Protein AF-A0A2E7ZS49-F1 (afdb_monomer)

Mean predicted aligned error: 14.69 Å

Foldseek 3Di:
DDDDDDDDDDDDPPPPPPPLDDDDDDPDDDDPPDDDDDAFAAFDPPDAFPPLVFAFDFFVLVVQVLLVVVVLAGDDWDKQVVFFWQFWADPNHTDLDFDPATPFAPLLARGRFGAKGKAKDFGAHPVRDTDNQKIKIWIFADDPPALGDWIKIWIAGQQFQEIWIKIFDPDPLACDSVFWDADPSSHITGIADTSPDPCNRNGITGDPDQPCLQQLFGRDDDDPRQQSGADPVGRVGGSDDAHFLQTAHDYRNCSLADNWFKDAPPLSQSRGTTDNVSNVVSSVLSPDDQQQCPPPVHRNPRVVSVVLRLVCLQCPQVRRPRMFIWHHRGRPTSTGTDDPVPRRDDPPDSHRPPPPPDPDDPDQPVQLVVCVVVVDDNVVSCVVRVCPDPLQLVVQLVVCVVVVDDSVVSLVVSDDPDDPVQLVVQLVVCVVVVDDSVVSNVSSD

Radius of gyration: 27.13 Å; Cα contacts (8 Å, |Δi|>4): 767; chains: 1; bounding box: 93×81×64 Å

Nearest PDB structures (foldseek):
  8odr-assembly1_A  TM=5.320E-01  e=2.911E+00  Homo sapiens
  5f6e-assembly1_A  TM=5.183E-01  e=3.651E+00  Homo sapiens
  5jne-assembly2_F  TM=4.868E-01  e=3.081E+00  Saccharomyces cerevisiae S288C
  2uyz-assembly1_A  TM=4.979E-01  e=3.651E+00  Mus musculus
  4l83-assembly1_A  TM=5.744E-01  e=5.745E+00  Brugia malayi

Structure (mmCIF, N/CA/C/O backbone):
data_AF-A0A2E7ZS49-F1
#
_entry.id   AF-A0A2E7ZS49-F1
#
loop_
_atom_site.group_PDB
_atom_site.id
_atom_site.type_symbol
_atom_site.label_atom_id
_atom_site.label_alt_id
_atom_site.label_comp_id
_atom_site.label_asym_id
_atom_site.label_entity_id
_atom_site.label_seq_id
_atom_site.pdbx_PDB_ins_code
_atom_site.Cartn_x
_atom_site.Cartn_y
_atom_site.Cartn_z
_atom_site.occupancy
_atom_site.B_iso_or_equiv
_atom_site.auth_seq_id
_atom_site.auth_comp_id
_atom_site.auth_asym_id
_atom_site.auth_atom_id
_atom_site.pdbx_PDB_model_num
ATOM 1 N N . MET A 1 1 ? -72.587 -34.813 4.043 1.00 38.47 1 MET A N 1
ATOM 2 C CA . MET A 1 1 ? -71.127 -34.629 4.174 1.00 38.47 1 MET A CA 1
ATOM 3 C C . MET A 1 1 ? -70.805 -33.183 3.831 1.00 38.47 1 MET A C 1
ATOM 5 O O . MET A 1 1 ? -70.970 -32.803 2.682 1.00 38.47 1 MET A O 1
ATOM 9 N N . ARG A 1 2 ? -70.468 -32.354 4.825 1.00 30.98 2 ARG A N 1
ATOM 10 C CA . ARG A 1 2 ? -69.941 -30.996 4.616 1.00 30.98 2 ARG A CA 1
ATOM 11 C C . ARG A 1 2 ? -68.449 -31.062 4.928 1.00 30.98 2 ARG A C 1
ATOM 13 O O . ARG A 1 2 ? -68.099 -31.388 6.057 1.00 30.98 2 ARG A O 1
ATOM 20 N N . LEU A 1 3 ? -67.608 -30.841 3.921 1.00 29.72 3 LEU A N 1
ATOM 21 C CA . LEU A 1 3 ? -66.161 -30.739 4.089 1.00 29.72 3 LEU A CA 1
ATOM 22 C C . LEU A 1 3 ? -65.830 -29.287 4.449 1.00 29.72 3 LEU A C 1
ATOM 24 O O . LEU A 1 3 ? -66.199 -28.373 3.715 1.00 29.72 3 LEU A O 1
ATOM 28 N N . SER A 1 4 ? -65.180 -29.096 5.592 1.00 31.55 4 SER A N 1
ATOM 29 C CA . SER A 1 4 ? -64.644 -27.813 6.043 1.00 31.55 4 SER A CA 1
ATOM 30 C C . SER A 1 4 ? -63.181 -27.745 5.611 1.00 31.55 4 SER A C 1
ATOM 32 O O . SER A 1 4 ? -62.421 -28.655 5.934 1.00 31.55 4 SER A O 1
ATOM 34 N N . ILE A 1 5 ? -62.786 -26.701 4.883 1.00 32.56 5 ILE A N 1
ATOM 35 C CA . ILE A 1 5 ? -61.381 -26.414 4.567 1.00 32.56 5 ILE A CA 1
ATOM 36 C C . ILE A 1 5 ? -61.005 -25.159 5.354 1.00 32.56 5 ILE A C 1
ATOM 38 O O . ILE A 1 5 ? -61.481 -24.068 5.049 1.00 32.56 5 ILE A O 1
ATOM 42 N N . SER A 1 6 ? -60.188 -25.335 6.393 1.00 30.67 6 SER A N 1
ATOM 43 C CA . SER A 1 6 ? -59.521 -24.239 7.098 1.00 30.67 6 SER A CA 1
ATOM 44 C C . SER A 1 6 ? -58.227 -23.902 6.367 1.00 30.67 6 SER A C 1
ATOM 46 O O . SER A 1 6 ? -57.371 -24.768 6.198 1.00 30.67 6 SER A O 1
ATOM 48 N N . VAL A 1 7 ? -58.078 -22.645 5.957 1.00 31.38 7 VAL A N 1
ATOM 49 C CA . VAL A 1 7 ? -56.818 -22.094 5.448 1.00 31.38 7 VAL A CA 1
ATOM 50 C C . VAL A 1 7 ? -56.061 -21.502 6.635 1.00 31.38 7 VAL A C 1
ATOM 52 O O . VAL A 1 7 ? -56.532 -20.556 7.261 1.00 31.38 7 VAL A O 1
ATOM 55 N N . PHE A 1 8 ? -54.907 -22.083 6.963 1.00 29.52 8 PHE A N 1
ATOM 56 C CA . PHE A 1 8 ? -53.933 -21.493 7.880 1.00 29.52 8 PHE A CA 1
ATOM 57 C C . PHE A 1 8 ? -53.082 -20.487 7.099 1.00 29.52 8 PHE A C 1
ATOM 59 O O . PHE A 1 8 ? -52.431 -20.853 6.123 1.00 29.52 8 PHE A O 1
ATOM 66 N N . VAL A 1 9 ? -53.091 -19.224 7.525 1.00 30.47 9 VAL A N 1
ATOM 67 C CA . VAL A 1 9 ? -52.142 -18.204 7.066 1.00 30.47 9 VAL A CA 1
ATOM 68 C C . VAL A 1 9 ? -50.976 -18.213 8.048 1.00 30.47 9 VAL A C 1
ATOM 70 O O . VAL A 1 9 ? -51.118 -17.773 9.187 1.00 30.47 9 VAL A O 1
ATOM 73 N N . THR A 1 10 ? -49.839 -18.762 7.630 1.00 29.56 10 THR A N 1
ATOM 74 C CA . THR A 1 10 ? -48.586 -18.685 8.386 1.00 29.56 10 THR A CA 1
ATOM 75 C C . THR A 1 10 ? -47.856 -17.417 7.962 1.00 29.56 10 THR A C 1
ATOM 77 O O . THR A 1 10 ? -47.375 -17.318 6.835 1.00 29.56 10 THR A O 1
ATOM 80 N N . THR A 1 11 ? -47.791 -16.431 8.853 1.00 29.91 11 THR A N 1
ATOM 81 C CA . THR A 1 11 ? -46.952 -15.241 8.689 1.00 29.91 11 THR A CA 1
ATOM 82 C C . THR A 1 11 ? -45.486 -15.665 8.764 1.00 29.91 11 THR A C 1
ATOM 84 O O . THR A 1 11 ? -44.980 -15.968 9.842 1.00 29.91 11 THR A O 1
ATOM 87 N N . VAL A 1 12 ? -44.802 -15.712 7.621 1.00 28.72 12 VAL A N 1
ATOM 88 C CA . VAL A 1 12 ? -43.340 -15.822 7.567 1.00 28.72 12 VAL A CA 1
ATOM 89 C C . VAL A 1 12 ? -42.780 -14.424 7.812 1.00 28.72 12 VAL A C 1
ATOM 91 O O . VAL A 1 12 ? -42.842 -13.562 6.940 1.00 28.72 12 VAL A O 1
ATOM 94 N N . VAL A 1 13 ? -42.272 -14.184 9.021 1.00 28.55 13 VAL A N 1
ATOM 95 C CA . VAL A 1 13 ? -41.408 -13.032 9.298 1.00 28.55 13 VAL A CA 1
ATOM 96 C C . VAL A 1 13 ? -40.051 -13.362 8.686 1.00 28.55 13 VAL A C 1
ATOM 98 O O . VAL A 1 13 ? -39.277 -14.135 9.246 1.00 28.55 13 VAL A O 1
ATOM 101 N N . LEU A 1 14 ? -39.800 -12.832 7.491 1.00 24.91 14 LEU A N 1
ATOM 102 C CA . LEU A 1 14 ? -38.489 -12.871 6.859 1.00 24.91 14 LEU A CA 1
ATOM 103 C C . LEU A 1 14 ? -37.585 -11.903 7.637 1.00 24.91 14 LEU A C 1
ATOM 105 O O . LEU A 1 14 ? -37.675 -10.690 7.454 1.00 24.91 14 LEU A O 1
ATOM 109 N N . MET A 1 15 ? -36.752 -12.425 8.540 1.00 26.06 15 MET A N 1
ATOM 110 C CA . MET A 1 15 ? -35.608 -11.666 9.042 1.00 26.06 15 MET A CA 1
ATOM 111 C C . MET A 1 15 ? -34.618 -11.534 7.887 1.00 26.06 15 MET A C 1
ATOM 113 O O . MET A 1 15 ? -33.872 -12.462 7.584 1.00 26.06 15 MET A O 1
ATOM 117 N N . ILE A 1 16 ? -34.667 -10.399 7.196 1.00 30.31 16 ILE A N 1
ATOM 118 C CA . ILE A 1 16 ? -33.618 -9.998 6.265 1.00 30.31 16 ILE A CA 1
ATOM 119 C C . ILE A 1 16 ? -32.423 -9.625 7.142 1.00 30.31 16 ILE A C 1
ATOM 121 O O . ILE A 1 16 ? -32.414 -8.566 7.766 1.00 30.31 16 ILE A O 1
ATOM 125 N N . GLY A 1 17 ? -31.449 -10.530 7.243 1.00 30.23 17 GLY A N 1
ATOM 126 C CA . GLY A 1 17 ? -30.127 -10.179 7.740 1.00 30.23 17 GLY A CA 1
ATOM 127 C C . GLY A 1 17 ? -29.538 -9.140 6.794 1.00 30.23 17 GLY A C 1
ATOM 128 O O . GLY A 1 17 ? -29.364 -9.410 5.608 1.00 30.23 17 GLY A O 1
ATOM 129 N N . LEU A 1 18 ? -29.288 -7.939 7.308 1.00 33.00 18 LEU A N 1
ATOM 130 C CA . LEU A 1 18 ? -28.494 -6.920 6.636 1.00 33.00 18 LEU A CA 1
ATOM 131 C C . LEU A 1 18 ? -27.046 -7.426 6.592 1.00 33.00 18 LEU A C 1
ATOM 133 O O . LEU A 1 18 ? -26.251 -7.124 7.474 1.00 33.00 18 LEU A O 1
ATOM 137 N N . SER A 1 19 ? -26.702 -8.247 5.599 1.00 38.66 19 SER A N 1
ATOM 138 C CA . SER A 1 19 ? -25.306 -8.542 5.276 1.00 38.66 19 SER A CA 1
ATOM 139 C C . SER A 1 19 ? -24.692 -7.271 4.680 1.00 38.66 19 SER A C 1
ATOM 141 O O . SER A 1 19 ? -24.812 -7.011 3.484 1.00 38.66 19 SER A O 1
ATOM 143 N N . GLY A 1 20 ? -24.110 -6.439 5.546 1.00 36.81 20 GLY A N 1
ATOM 144 C CA . GLY A 1 20 ? -23.661 -5.068 5.273 1.00 36.81 20 GLY A CA 1
ATOM 145 C C . GLY A 1 20 ? -22.440 -4.902 4.359 1.00 36.81 20 GLY A C 1
ATOM 146 O O . GLY A 1 20 ? -21.937 -3.789 4.244 1.00 36.81 20 GLY A O 1
ATOM 147 N N . CYS A 1 21 ? -21.977 -5.952 3.677 1.00 44.56 21 CYS A N 1
ATOM 148 C CA . CYS A 1 21 ? -20.895 -5.868 2.690 1.00 44.56 21 CYS A CA 1
ATOM 149 C C . CYS A 1 21 ? -21.396 -6.427 1.333 1.00 44.56 21 CYS A C 1
ATOM 151 O O . CYS A 1 21 ? -21.148 -7.584 1.008 1.00 44.56 21 CYS A O 1
ATOM 153 N N . GLY A 1 22 ? -22.158 -5.653 0.547 1.00 37.91 22 GLY A N 1
ATOM 154 C CA . GLY A 1 22 ? -22.495 -6.013 -0.846 1.00 37.91 22 GLY A CA 1
ATOM 155 C C . GLY A 1 22 ? -21.295 -5.775 -1.784 1.00 37.91 22 GLY A C 1
ATOM 156 O O . GLY A 1 22 ? -20.614 -4.765 -1.635 1.00 37.91 22 GLY A O 1
ATOM 157 N N . GLY A 1 23 ? -20.952 -6.615 -2.760 1.00 37.47 23 GLY A N 1
ATOM 158 C CA . GLY A 1 23 ? -21.594 -7.825 -3.256 1.00 37.47 23 GLY A CA 1
ATOM 159 C C . GLY A 1 23 ? -20.608 -8.725 -4.018 1.00 37.47 23 GLY A C 1
ATOM 160 O O . GLY A 1 23 ? -19.444 -8.389 -4.228 1.00 37.47 23 GLY A O 1
ATOM 161 N N . GLU A 1 24 ? -21.144 -9.889 -4.357 1.00 38.03 24 GLU A N 1
ATOM 162 C CA . GLU A 1 24 ? -20.625 -11.043 -5.098 1.00 38.03 24 GLU A CA 1
ATOM 163 C C . GLU A 1 24 ? -19.966 -10.597 -6.426 1.00 38.03 24 GLU A C 1
ATOM 165 O O . GLU A 1 24 ? -20.551 -9.813 -7.162 1.00 38.03 24 GLU A O 1
ATOM 170 N N . ASP A 1 25 ? -18.684 -10.875 -6.688 1.00 33.50 25 ASP A N 1
ATOM 171 C CA . ASP A 1 25 ? -18.169 -12.127 -7.257 1.00 33.50 25 ASP A CA 1
ATOM 172 C C . ASP A 1 25 ? -16.891 -12.595 -6.531 1.00 33.50 25 ASP A C 1
ATOM 174 O O . ASP A 1 25 ? -15.761 -12.310 -6.933 1.00 33.50 25 ASP A O 1
ATOM 178 N N . VAL A 1 26 ? -17.044 -13.377 -5.462 1.00 39.25 26 VAL A N 1
ATOM 179 C CA . VAL A 1 26 ? -15.967 -14.273 -5.028 1.00 39.25 26 VAL A CA 1
ATOM 180 C C . VAL A 1 26 ? -16.258 -15.604 -5.693 1.00 39.25 26 VAL A C 1
ATOM 182 O O . VAL A 1 26 ? -17.272 -16.232 -5.387 1.00 39.25 26 VAL A O 1
ATOM 185 N N . ALA A 1 27 ? -15.391 -16.022 -6.618 1.00 31.77 27 ALA A N 1
ATOM 186 C CA . ALA A 1 27 ? -15.393 -17.376 -7.154 1.00 31.77 27 ALA A CA 1
ATOM 187 C C . ALA A 1 27 ? -15.643 -18.361 -6.003 1.00 31.77 27 ALA A C 1
ATOM 189 O O . ALA A 1 27 ? -14.855 -18.421 -5.062 1.00 31.77 27 ALA A O 1
ATOM 190 N N . THR A 1 28 ? -16.788 -19.042 -6.069 1.00 31.50 28 THR A N 1
ATOM 191 C CA . THR A 1 28 ? -17.340 -19.990 -5.094 1.00 31.50 28 THR A CA 1
ATOM 192 C C . THR A 1 28 ? -16.314 -20.518 -4.087 1.00 31.50 28 THR A C 1
ATOM 194 O O . THR A 1 28 ? -15.611 -21.495 -4.358 1.00 31.50 28 THR A O 1
ATOM 197 N N . LEU A 1 29 ? -16.249 -19.891 -2.910 1.00 36.31 29 LEU A N 1
ATOM 198 C CA . LEU A 1 29 ? -15.685 -20.531 -1.727 1.00 36.31 29 LEU A CA 1
ATOM 199 C C . LEU A 1 29 ? -16.713 -21.563 -1.224 1.00 36.31 29 LEU A C 1
ATOM 201 O O . LEU A 1 29 ? -17.915 -21.291 -1.272 1.00 36.31 29 LEU A O 1
ATOM 205 N N . PRO A 1 30 ? -16.282 -22.768 -0.812 1.00 31.28 30 PRO A N 1
ATOM 206 C CA . PRO A 1 30 ? -17.192 -23.860 -0.480 1.00 31.28 30 PRO A CA 1
ATOM 207 C C . PRO A 1 30 ? -18.164 -23.501 0.653 1.00 31.28 30 PRO A C 1
ATOM 209 O O . PRO A 1 30 ? -17.819 -22.821 1.618 1.00 31.28 30 PRO A O 1
ATOM 212 N N . ALA A 1 31 ? -19.394 -23.992 0.498 1.00 30.44 31 ALA A N 1
ATOM 213 C CA . ALA A 1 31 ? -20.605 -23.634 1.232 1.00 30.44 31 ALA A CA 1
ATOM 214 C C . ALA A 1 31 ? -20.707 -24.200 2.667 1.00 30.44 31 ALA A C 1
ATOM 216 O O . ALA A 1 31 ? -21.785 -24.625 3.075 1.00 30.44 31 ALA A O 1
ATOM 217 N N . ASP A 1 32 ? -19.624 -24.165 3.447 1.00 28.52 32 ASP A N 1
ATOM 218 C CA . ASP A 1 32 ? -19.604 -24.694 4.823 1.00 28.52 32 ASP A CA 1
ATOM 219 C C . ASP A 1 32 ? -19.529 -23.602 5.910 1.00 28.52 32 ASP A C 1
ATOM 221 O O . ASP A 1 32 ? -19.185 -23.880 7.055 1.00 28.52 32 ASP A O 1
ATOM 225 N N . ILE A 1 33 ? -19.882 -22.349 5.600 1.00 38.16 33 ILE A N 1
ATOM 226 C CA . ILE A 1 33 ? -19.956 -21.269 6.603 1.00 38.16 33 ILE A CA 1
ATOM 227 C C . ILE A 1 33 ? -21.413 -20.857 6.814 1.00 38.16 33 ILE A C 1
ATOM 229 O O . ILE A 1 33 ? -21.845 -19.765 6.462 1.00 38.16 33 ILE A O 1
ATOM 233 N N . ALA A 1 34 ? -22.192 -21.765 7.393 1.00 33.78 34 ALA A N 1
ATOM 234 C CA . ALA A 1 34 ? -23.475 -21.448 8.000 1.00 33.78 34 ALA A CA 1
ATOM 235 C C . ALA A 1 34 ? -23.581 -22.194 9.338 1.00 33.78 34 ALA A C 1
ATOM 237 O O . ALA A 1 34 ? -23.538 -23.420 9.368 1.00 33.78 34 ALA A O 1
ATOM 238 N N . ALA A 1 35 ? -23.764 -21.416 10.410 1.00 34.00 35 ALA A N 1
ATOM 239 C CA . ALA A 1 35 ? -23.952 -21.798 11.817 1.00 34.00 35 ALA A CA 1
ATOM 240 C C . ALA A 1 35 ? -22.684 -22.126 12.646 1.00 34.00 35 ALA A C 1
ATOM 242 O O . ALA A 1 35 ? -22.124 -23.210 12.555 1.00 34.00 35 ALA A O 1
ATOM 243 N N . GLY A 1 36 ? -22.336 -21.198 13.556 1.00 35.97 36 GLY A N 1
ATOM 244 C CA . GLY A 1 36 ? -21.494 -21.430 14.742 1.00 35.97 36 GLY A CA 1
ATOM 245 C C . GLY A 1 36 ? -19.981 -21.405 14.504 1.00 35.97 36 GLY A C 1
ATOM 246 O O . GLY A 1 36 ? -19.400 -22.470 14.378 1.00 35.97 36 GLY A O 1
ATOM 247 N N . THR A 1 37 ? -19.410 -20.189 14.464 1.00 40.59 37 THR A N 1
ATOM 248 C CA . THR A 1 37 ? -17.987 -19.752 14.497 1.00 40.59 37 THR A CA 1
ATOM 249 C C . THR A 1 37 ? -16.878 -20.662 13.937 1.00 40.59 37 THR A C 1
ATOM 251 O O . THR A 1 37 ? -16.791 -21.859 14.190 1.00 40.59 37 THR A O 1
ATOM 254 N N . PRO A 1 38 ? -15.822 -20.015 13.428 1.00 45.88 38 PRO A N 1
ATOM 255 C CA . PRO A 1 38 ? -14.544 -20.215 14.087 1.00 45.88 38 PRO A CA 1
ATOM 256 C C . PRO A 1 38 ? -14.056 -18.884 14.640 1.00 45.88 38 PRO A C 1
ATOM 258 O O . PRO A 1 38 ? -13.776 -17.962 13.876 1.00 45.88 38 PRO A O 1
ATOM 261 N N . MET A 1 39 ? -13.928 -18.841 15.970 1.00 58.56 39 MET A N 1
ATOM 262 C CA . MET A 1 39 ? -12.961 -17.985 16.654 1.00 58.56 39 MET A CA 1
ATOM 263 C C . MET A 1 39 ? -11.661 -18.009 15.845 1.00 58.56 39 MET A C 1
ATOM 265 O O . MET A 1 39 ? -11.254 -19.086 15.388 1.00 58.56 39 MET A O 1
ATOM 269 N N . TRP A 1 40 ? -10.973 -16.877 15.701 1.00 69.25 40 TRP A N 1
ATOM 270 C CA . TRP A 1 40 ? -9.553 -16.958 15.369 1.00 69.25 40 TRP A CA 1
ATOM 271 C C . TRP A 1 40 ? -8.903 -17.904 16.382 1.00 69.25 40 TRP A C 1
ATOM 273 O O . TRP A 1 40 ? -8.978 -17.693 17.592 1.00 69.25 40 TRP A O 1
ATOM 283 N N . SER A 1 41 ? -8.335 -19.010 15.904 1.00 81.25 41 SER A N 1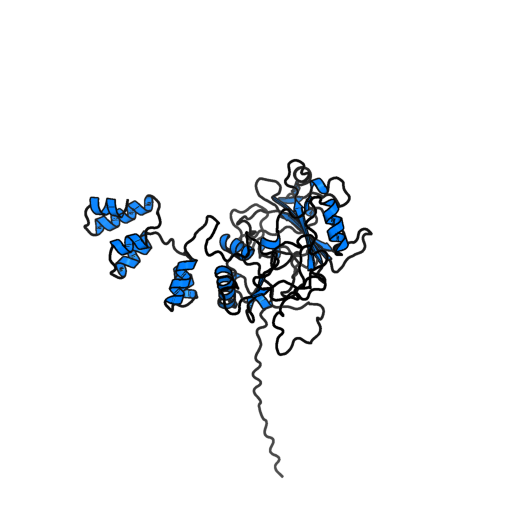
ATOM 284 C CA . SER A 1 41 ? -7.599 -19.908 16.783 1.00 81.25 41 SER A CA 1
ATOM 285 C C . SER A 1 41 ? -6.327 -19.209 17.243 1.00 81.25 41 SER A C 1
ATOM 287 O O . SER A 1 41 ? -5.840 -18.292 16.581 1.00 81.25 41 SER A O 1
ATOM 289 N N . GLN A 1 42 ? -5.750 -19.670 18.350 1.00 84.38 42 GLN A N 1
ATOM 290 C CA . GLN A 1 42 ? -4.377 -19.300 18.680 1.00 84.38 42 GLN A CA 1
ATOM 291 C C . GLN A 1 42 ? -3.484 -19.599 17.472 1.00 84.38 42 GLN A C 1
ATOM 293 O O . GLN A 1 42 ? -3.604 -20.669 16.864 1.00 84.38 42 GLN A O 1
ATOM 298 N N . ALA A 1 43 ? -2.649 -18.634 17.094 1.00 82.75 43 ALA A N 1
ATOM 299 C CA . ALA A 1 43 ? -1.695 -18.826 16.019 1.00 82.75 43 ALA A CA 1
ATOM 300 C C . ALA A 1 43 ? -0.767 -19.979 16.406 1.00 82.75 43 ALA A C 1
ATOM 302 O O . ALA A 1 43 ? -0.279 -20.041 17.535 1.00 82.75 43 ALA A O 1
ATOM 303 N N . ASP A 1 44 ? -0.533 -20.902 15.476 1.00 77.12 44 ASP A N 1
ATOM 304 C CA . ASP A 1 44 ? 0.428 -21.977 15.694 1.00 77.12 44 ASP A CA 1
ATOM 305 C C . ASP A 1 44 ? 1.825 -21.356 15.894 1.00 77.12 44 ASP A C 1
ATOM 307 O O . ASP A 1 44 ? 2.366 -20.781 14.945 1.00 77.12 44 ASP A O 1
ATOM 311 N N . PRO A 1 45 ? 2.446 -21.485 17.086 1.00 65.44 45 PRO A N 1
ATOM 312 C CA . PRO A 1 45 ? 3.745 -20.873 17.373 1.00 65.44 45 PRO A CA 1
ATOM 313 C C . PRO A 1 45 ? 4.877 -21.415 16.489 1.00 65.44 45 PRO A C 1
ATOM 315 O O . PRO A 1 45 ? 5.933 -20.790 16.355 1.00 65.44 45 PRO A O 1
ATOM 318 N N . SER A 1 46 ? 4.683 -22.607 15.915 1.00 63.56 46 SER A N 1
ATOM 319 C CA . SER A 1 46 ? 5.608 -23.233 14.973 1.00 63.56 46 SER A CA 1
ATOM 320 C C . SER A 1 46 ? 5.363 -22.800 13.530 1.00 63.56 46 SER A C 1
ATOM 322 O O . SER A 1 46 ? 6.258 -22.943 12.691 1.00 63.56 46 SER A O 1
ATOM 324 N N . CYS A 1 47 ? 4.188 -22.235 13.240 1.00 64.38 47 CYS A N 1
ATOM 325 C CA . CYS A 1 47 ? 3.859 -21.798 11.904 1.00 64.38 47 CYS A CA 1
ATOM 326 C C . CYS A 1 47 ? 4.479 -20.443 11.614 1.00 64.38 47 CYS A C 1
ATOM 328 O O . CYS A 1 47 ? 4.161 -19.416 12.209 1.00 64.38 47 CYS A O 1
ATOM 330 N N . ARG A 1 48 ? 5.389 -20.464 10.652 1.00 65.31 48 ARG A N 1
ATOM 331 C CA . ARG A 1 48 ? 6.069 -19.293 10.140 1.00 65.31 48 ARG A CA 1
ATOM 332 C C . ARG A 1 48 ? 5.891 -19.285 8.627 1.00 65.31 48 ARG A C 1
ATOM 334 O O . ARG A 1 48 ? 6.147 -20.333 8.018 1.00 65.31 48 ARG A O 1
ATOM 341 N N . PRO A 1 49 ? 5.478 -18.166 7.999 1.00 62.66 49 PRO A N 1
ATOM 342 C CA . PRO A 1 49 ? 5.625 -18.016 6.560 1.00 62.66 49 PRO A CA 1
ATOM 343 C C . PRO A 1 49 ? 7.027 -18.453 6.098 1.00 62.66 49 PRO A C 1
ATOM 345 O O . PRO A 1 49 ? 7.992 -18.348 6.865 1.00 62.66 49 PRO A O 1
ATOM 348 N N . PRO A 1 50 ? 7.159 -18.990 4.872 1.00 62.81 50 PRO A N 1
ATOM 349 C CA . PRO A 1 50 ? 8.453 -19.359 4.318 1.00 62.81 50 PRO A CA 1
ATOM 350 C C . PRO A 1 50 ? 9.452 -18.216 4.498 1.00 62.81 50 PRO A C 1
ATOM 352 O O . PRO A 1 50 ? 9.114 -17.056 4.286 1.00 62.81 50 PRO A O 1
ATOM 355 N N . ASP A 1 51 ? 10.664 -18.556 4.927 1.00 59.03 51 ASP A N 1
ATOM 356 C CA . ASP A 1 51 ? 11.755 -17.598 5.116 1.00 59.03 51 ASP A CA 1
ATOM 357 C C . ASP A 1 51 ? 11.482 -16.461 6.124 1.00 59.03 51 ASP A C 1
ATOM 359 O O . ASP A 1 51 ? 12.016 -15.364 6.023 1.00 59.03 51 ASP A O 1
ATOM 363 N N . HIS A 1 52 ? 10.706 -16.736 7.175 1.00 59.81 52 HIS A N 1
ATOM 364 C CA . HIS A 1 52 ? 10.484 -15.823 8.311 1.00 59.81 52 HIS A CA 1
ATOM 365 C C . HIS A 1 52 ? 11.774 -15.317 8.995 1.00 59.81 52 HIS A C 1
ATOM 367 O O . HIS A 1 52 ? 11.748 -14.375 9.783 1.00 59.81 52 HIS A O 1
ATOM 373 N N . SER A 1 53 ? 12.915 -15.966 8.757 1.00 58.56 53 SER A N 1
ATOM 374 C CA . SER A 1 53 ? 14.224 -15.507 9.229 1.00 58.56 53 SER A CA 1
ATOM 375 C C . SER A 1 53 ? 14.973 -14.628 8.228 1.00 58.56 53 SER A C 1
ATOM 377 O O . SER A 1 53 ? 15.974 -14.018 8.617 1.00 58.56 53 SER A O 1
ATOM 379 N N . ALA A 1 54 ? 14.558 -14.584 6.959 1.00 70.88 54 ALA A N 1
ATOM 380 C CA . ALA A 1 54 ? 15.168 -13.691 5.992 1.00 70.88 54 ALA A CA 1
ATOM 381 C C . ALA A 1 54 ? 14.824 -12.251 6.319 1.00 70.88 54 ALA A C 1
ATOM 383 O O . ALA A 1 54 ? 13.675 -11.873 6.539 1.00 70.88 54 ALA A O 1
ATOM 384 N N . LYS A 1 55 ? 15.883 -11.455 6.303 1.00 84.44 55 LYS A N 1
ATOM 385 C CA . LYS A 1 55 ? 15.800 -10.009 6.345 1.00 84.44 55 LYS A CA 1
ATOM 386 C C . LYS A 1 55 ? 15.681 -9.477 4.933 1.00 84.44 55 LYS A C 1
ATOM 388 O O . LYS A 1 55 ? 16.248 -10.060 4.002 1.00 84.44 55 LYS A O 1
ATOM 393 N N . MET A 1 56 ? 15.019 -8.334 4.818 1.00 90.25 56 MET A N 1
ATOM 394 C CA . MET A 1 56 ? 14.939 -7.561 3.592 1.00 90.25 56 MET A CA 1
ATOM 395 C C . MET A 1 56 ? 16.349 -7.404 2.998 1.00 90.25 56 MET A C 1
ATOM 397 O O . MET A 1 56 ? 17.255 -6.914 3.687 1.00 90.25 56 MET A O 1
ATOM 401 N N . PRO A 1 57 ? 16.590 -7.856 1.757 1.00 91.50 57 PRO A N 1
ATOM 402 C CA . PRO A 1 57 ? 17.870 -7.649 1.102 1.00 91.50 57 PRO A CA 1
ATOM 403 C C . PRO A 1 57 ? 18.148 -6.158 0.929 1.00 91.50 57 PRO A C 1
ATOM 405 O O . PRO A 1 57 ? 17.236 -5.372 0.710 1.00 91.50 57 PRO A O 1
ATOM 408 N N . THR A 1 58 ? 19.419 -5.766 0.952 1.00 87.94 58 THR A N 1
ATOM 409 C CA . THR A 1 58 ? 19.808 -4.367 0.708 1.00 87.94 58 THR A CA 1
ATOM 410 C C . THR A 1 58 ? 19.835 -4.002 -0.775 1.00 87.94 58 THR A C 1
ATOM 412 O O . THR A 1 58 ? 19.695 -2.835 -1.120 1.00 87.94 58 THR A O 1
ATOM 415 N N . SER A 1 59 ? 20.032 -4.983 -1.663 1.00 90.88 59 SER A N 1
ATOM 416 C CA . SER A 1 59 ? 20.024 -4.764 -3.115 1.00 90.88 59 SER A CA 1
ATOM 417 C C . SER A 1 59 ? 18.682 -5.157 -3.715 1.00 90.88 59 SER A C 1
ATOM 419 O O . SER A 1 59 ? 18.163 -6.238 -3.413 1.00 90.88 59 SER A O 1
ATOM 421 N N . VAL A 1 60 ? 18.159 -4.326 -4.617 1.00 93.81 60 VAL A N 1
ATOM 422 C CA . VAL A 1 60 ? 16.887 -4.606 -5.287 1.00 93.81 60 VAL A CA 1
ATOM 423 C C . VAL A 1 60 ? 16.981 -5.851 -6.172 1.00 93.81 60 VAL A C 1
ATOM 425 O O . VAL A 1 60 ? 16.074 -6.674 -6.149 1.00 93.81 60 VAL A O 1
ATOM 428 N N . ALA A 1 61 ? 18.118 -6.103 -6.831 1.00 92.94 61 ALA A N 1
ATOM 429 C CA . ALA A 1 61 ? 18.331 -7.327 -7.606 1.00 92.94 61 ALA A CA 1
ATOM 430 C C . ALA A 1 61 ? 18.228 -8.617 -6.763 1.00 92.94 61 ALA A C 1
ATOM 432 O O . ALA A 1 61 ? 17.719 -9.638 -7.237 1.00 92.94 61 ALA A O 1
ATOM 433 N N . ALA A 1 62 ? 18.704 -8.601 -5.511 1.00 94.44 62 ALA A N 1
ATOM 434 C CA . ALA A 1 62 ? 18.508 -9.727 -4.596 1.00 94.44 62 ALA A CA 1
ATOM 435 C C . ALA A 1 62 ? 17.049 -9.831 -4.141 1.00 94.44 62 ALA A C 1
ATOM 437 O O . ALA A 1 62 ? 16.523 -10.939 -4.040 1.00 94.44 62 ALA A O 1
ATOM 438 N N . TYR A 1 63 ? 16.390 -8.692 -3.919 1.00 95.62 63 TYR A N 1
ATOM 439 C CA . TYR A 1 63 ? 14.988 -8.671 -3.526 1.00 95.62 63 TYR A CA 1
ATOM 440 C C . TYR A 1 63 ? 14.057 -9.187 -4.628 1.00 95.62 63 TYR A C 1
ATOM 442 O O . TYR A 1 63 ? 13.195 -10.008 -4.345 1.00 95.62 63 TYR A O 1
ATOM 450 N N . VAL A 1 64 ? 14.308 -8.856 -5.899 1.00 96.50 64 VAL A N 1
ATOM 451 C CA . VAL A 1 64 ? 13.586 -9.431 -7.049 1.00 96.50 64 VAL A CA 1
ATOM 452 C C . VAL A 1 64 ? 13.641 -10.960 -7.039 1.00 96.50 64 VAL A C 1
ATOM 454 O O . VAL A 1 64 ? 12.612 -11.611 -7.189 1.00 96.50 64 VAL A O 1
ATOM 457 N N . LYS A 1 65 ? 14.825 -11.548 -6.817 1.00 95.31 65 LYS A N 1
ATOM 458 C CA . LYS A 1 65 ? 14.982 -13.013 -6.745 1.00 95.31 65 LYS A CA 1
ATOM 459 C C . LYS A 1 65 ? 14.225 -13.617 -5.564 1.00 95.31 65 LYS A C 1
ATOM 461 O O . LYS A 1 65 ? 13.685 -14.712 -5.689 1.00 95.31 65 LYS A O 1
ATOM 466 N N . MET A 1 66 ? 14.193 -12.911 -4.435 1.00 95.12 66 MET A N 1
ATOM 467 C CA . MET A 1 66 ? 13.432 -13.324 -3.259 1.00 95.12 66 MET A CA 1
ATOM 468 C C . MET A 1 66 ? 11.922 -13.278 -3.540 1.00 95.12 66 MET A C 1
ATOM 470 O O . MET A 1 66 ? 11.227 -14.253 -3.299 1.00 95.12 66 MET A O 1
ATOM 474 N N . CYS A 1 67 ? 11.402 -12.205 -4.134 1.00 95.94 67 CYS A N 1
ATOM 475 C CA . CYS A 1 67 ? 9.993 -12.127 -4.531 1.00 95.94 67 CYS A CA 1
ATOM 476 C C . CYS A 1 67 ? 9.612 -13.248 -5.511 1.00 95.94 67 CYS A C 1
ATOM 478 O O . CYS A 1 67 ? 8.594 -13.922 -5.333 1.00 95.94 67 CYS A O 1
ATOM 480 N N . GLU A 1 68 ? 10.465 -13.508 -6.505 1.00 96.44 68 GLU A N 1
ATOM 481 C CA . GLU A 1 68 ? 10.261 -14.583 -7.476 1.00 96.44 68 GLU A CA 1
ATOM 482 C C . GLU A 1 68 ? 10.213 -15.966 -6.805 1.00 96.44 68 GLU A C 1
ATOM 484 O O . GLU A 1 68 ? 9.344 -16.771 -7.145 1.00 96.44 68 GLU A O 1
ATOM 489 N N . SER A 1 69 ? 11.066 -16.246 -5.806 1.00 95.06 69 SER A N 1
ATOM 490 C CA . SER A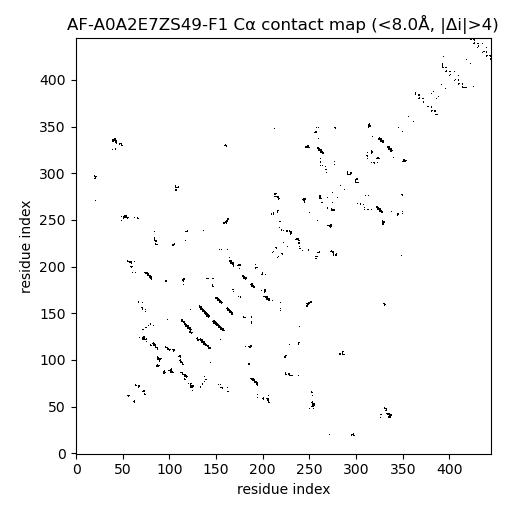 1 69 ? 11.042 -17.533 -5.090 1.00 95.06 69 SER A CA 1
ATOM 491 C C . SER A 1 69 ? 9.784 -17.746 -4.244 1.00 95.06 69 SER A C 1
ATOM 493 O O . SER A 1 69 ? 9.481 -18.882 -3.885 1.00 95.06 69 SER A O 1
ATOM 495 N N . HIS A 1 70 ? 9.031 -16.680 -3.964 1.00 94.94 70 HIS A N 1
ATOM 496 C CA . HIS A 1 70 ? 7.714 -16.727 -3.323 1.00 94.94 70 HIS A CA 1
ATOM 497 C C . HIS A 1 70 ? 6.550 -16.769 -4.330 1.00 94.94 70 HIS A C 1
ATOM 499 O O . HIS A 1 70 ? 5.384 -16.669 -3.944 1.00 94.94 70 HIS A O 1
ATOM 505 N N . GLY A 1 71 ? 6.849 -16.948 -5.621 1.00 96.06 71 GLY A N 1
ATOM 506 C CA . GLY A 1 71 ? 5.850 -17.102 -6.674 1.00 96.06 71 GLY A CA 1
ATOM 507 C C . GLY A 1 71 ? 5.257 -15.789 -7.180 1.00 96.06 71 GLY A C 1
ATOM 508 O O . GLY A 1 71 ? 4.258 -15.835 -7.884 1.00 96.06 71 GLY A O 1
ATOM 509 N N . LEU A 1 72 ? 5.853 -14.632 -6.859 1.00 97.62 72 LEU A N 1
ATOM 510 C CA . LEU A 1 72 ? 5.383 -13.317 -7.330 1.00 97.62 72 LEU A CA 1
ATOM 511 C C . LEU A 1 72 ? 5.831 -12.982 -8.763 1.00 97.62 72 LEU A C 1
ATOM 513 O O . LEU A 1 72 ? 5.443 -11.953 -9.317 1.00 97.62 72 LEU A O 1
ATOM 517 N N . GLY A 1 73 ? 6.648 -13.843 -9.372 1.00 97.50 73 GLY A N 1
ATOM 518 C CA . GLY A 1 73 ? 7.252 -13.564 -10.668 1.00 97.50 73 GLY A CA 1
ATOM 519 C C . GLY A 1 73 ? 8.267 -12.424 -10.594 1.00 97.50 73 GLY A C 1
ATOM 520 O O . GLY A 1 73 ? 8.940 -12.245 -9.577 1.00 97.50 73 GLY A O 1
ATOM 521 N N . VAL A 1 74 ? 8.396 -11.675 -11.686 1.00 97.50 74 VAL A N 1
ATOM 522 C CA . VAL A 1 74 ? 9.340 -10.555 -11.813 1.00 97.50 74 VAL A CA 1
ATOM 523 C C . VAL A 1 74 ? 8.602 -9.212 -11.902 1.00 97.50 74 VAL A C 1
ATOM 525 O O . VAL A 1 74 ? 7.495 -9.182 -12.446 1.00 97.50 74 VAL A O 1
ATOM 528 N N . PRO A 1 75 ? 9.191 -8.100 -11.412 1.00 97.50 75 PRO A N 1
ATOM 529 C CA . PRO A 1 75 ? 8.602 -6.776 -11.581 1.00 97.50 75 PRO A CA 1
ATOM 530 C C . PRO A 1 75 ? 8.318 -6.464 -13.056 1.00 97.50 75 PRO A C 1
ATOM 532 O O . PRO A 1 75 ? 9.189 -6.699 -13.905 1.00 97.50 75 PRO A O 1
ATOM 535 N N . PRO A 1 76 ? 7.129 -5.935 -13.390 1.00 95.06 76 PRO A N 1
ATOM 536 C CA . PRO A 1 76 ? 6.801 -5.576 -14.759 1.00 95.06 76 PRO A CA 1
ATOM 537 C C . PRO A 1 76 ? 7.609 -4.354 -15.213 1.00 95.06 76 PRO A C 1
ATOM 539 O O . PRO A 1 76 ? 7.937 -3.472 -14.423 1.00 95.06 76 PRO A O 1
ATOM 542 N N . SER A 1 77 ? 7.880 -4.264 -16.517 1.00 90.75 77 SER A N 1
ATOM 543 C CA . SER A 1 77 ? 8.179 -2.966 -17.131 1.00 90.75 77 SER A CA 1
ATOM 544 C C . SER A 1 77 ? 6.862 -2.221 -17.322 1.00 90.75 77 SER A C 1
ATOM 546 O O . SER A 1 77 ? 5.887 -2.820 -17.774 1.00 90.75 77 SER A O 1
ATOM 548 N N . PHE A 1 78 ? 6.837 -0.935 -16.989 1.00 95.31 78 PHE A N 1
ATOM 549 C CA . PHE A 1 78 ? 5.654 -0.092 -17.125 1.00 95.31 78 PHE A CA 1
ATOM 550 C C . PHE A 1 78 ? 6.055 1.343 -17.468 1.00 95.31 78 PHE A C 1
ATOM 552 O O . PHE A 1 78 ? 7.181 1.770 -17.180 1.00 95.31 78 PHE A O 1
ATOM 559 N N . ALA A 1 79 ? 5.140 2.083 -18.084 1.00 96.44 79 ALA A N 1
ATOM 560 C CA . ALA A 1 79 ? 5.206 3.532 -18.160 1.00 96.44 79 ALA A CA 1
ATOM 561 C C . ALA A 1 79 ? 4.099 4.143 -17.293 1.00 96.44 79 ALA A C 1
ATOM 563 O O . ALA A 1 79 ? 3.038 3.540 -17.133 1.00 96.44 79 ALA A O 1
ATOM 564 N N . CYS A 1 80 ? 4.344 5.311 -16.695 1.00 96.44 80 CYS A N 1
ATOM 565 C CA . CYS A 1 80 ? 3.330 5.962 -15.860 1.00 96.44 80 CYS A CA 1
ATOM 566 C C . CYS A 1 80 ? 2.058 6.278 -16.665 1.00 96.44 80 CYS A C 1
ATOM 568 O O . CYS A 1 80 ? 0.959 6.079 -16.161 1.00 96.44 80 CYS A O 1
ATOM 570 N N . GLU A 1 81 ? 2.206 6.669 -17.931 1.00 95.50 81 GLU A N 1
ATOM 571 C CA . GLU A 1 81 ? 1.108 6.978 -18.853 1.00 95.50 81 GLU A CA 1
ATOM 572 C C . GLU A 1 81 ? 0.290 5.756 -19.303 1.00 95.50 81 GLU A C 1
ATOM 574 O O . GLU A 1 81 ? -0.781 5.926 -19.877 1.00 95.50 81 GLU A O 1
ATOM 579 N N . ASP A 1 82 ? 0.757 4.531 -19.030 1.00 95.75 82 ASP A N 1
ATOM 580 C CA . ASP A 1 82 ? -0.037 3.314 -19.252 1.00 95.75 82 ASP A CA 1
ATOM 581 C C . ASP A 1 82 ? -1.048 3.075 -18.110 1.00 95.75 82 ASP A C 1
ATOM 583 O O . ASP A 1 82 ? -1.871 2.159 -18.182 1.00 95.75 82 ASP A O 1
ATOM 587 N N . GLY A 1 83 ? -0.937 3.836 -17.015 1.00 96.25 83 GLY A N 1
ATOM 588 C CA . GLY A 1 83 ? -1.849 3.788 -15.880 1.00 96.25 83 GLY A CA 1
ATOM 589 C C . GLY A 1 83 ? -3.140 4.574 -16.102 1.00 96.25 83 GLY A C 1
ATOM 590 O O . GLY A 1 83 ? -3.319 5.298 -17.077 1.00 96.25 83 GLY A O 1
ATOM 591 N N . VAL A 1 84 ? -4.057 4.419 -15.153 1.00 96.56 84 VAL A N 1
ATOM 592 C CA . VAL A 1 84 ? -5.257 5.243 -15.027 1.00 96.56 84 VAL A CA 1
ATOM 593 C C . VAL A 1 84 ? -4.925 6.452 -14.167 1.00 96.56 84 VAL A C 1
ATOM 595 O O . VAL A 1 84 ? -4.414 6.301 -13.050 1.00 96.56 84 VAL A O 1
ATOM 598 N N . GLN A 1 85 ? -5.273 7.641 -14.656 1.00 94.44 85 GLN A N 1
ATOM 599 C CA . GLN A 1 85 ? -5.096 8.863 -13.886 1.00 94.44 85 GLN A CA 1
ATOM 600 C C . GLN A 1 85 ? -6.063 8.844 -12.707 1.00 94.44 85 GLN A C 1
ATOM 602 O O . GLN A 1 85 ? -7.261 8.618 -12.874 1.00 94.44 85 GLN A O 1
ATOM 607 N N . VAL A 1 86 ? -5.541 9.059 -11.501 1.00 94.69 86 VAL A N 1
ATOM 608 C CA . VAL A 1 86 ? -6.377 9.148 -10.307 1.00 94.69 86 VAL A CA 1
ATOM 609 C C . VAL A 1 86 ? -7.168 10.455 -10.388 1.00 94.69 86 VAL A C 1
ATOM 611 O O . VAL A 1 86 ? -6.546 11.524 -10.416 1.00 94.69 86 VAL A O 1
ATOM 614 N N . PRO A 1 87 ? -8.511 10.399 -10.447 1.00 93.38 87 PRO A N 1
ATOM 615 C CA . PRO A 1 87 ? -9.316 11.588 -10.674 1.00 93.38 87 PRO A CA 1
ATOM 616 C C . PRO A 1 87 ? -9.249 12.508 -9.457 1.00 93.38 87 PRO A C 1
ATOM 618 O O . PRO A 1 87 ? -9.247 12.042 -8.317 1.00 93.38 87 PRO A O 1
ATOM 621 N N . ILE A 1 88 ? -9.256 13.817 -9.691 1.00 92.88 88 ILE A N 1
ATOM 622 C CA . ILE A 1 88 ? -9.462 14.836 -8.656 1.00 92.88 88 ILE A CA 1
ATOM 623 C C . ILE A 1 88 ? -10.776 15.535 -8.970 1.00 92.88 88 ILE A C 1
ATOM 625 O O . ILE A 1 88 ? -10.974 15.982 -10.097 1.00 92.88 88 ILE A O 1
ATOM 629 N N . GLN A 1 89 ? -11.676 15.612 -7.995 1.00 93.38 89 GLN A N 1
ATOM 630 C CA . GLN A 1 89 ? -13.016 16.161 -8.169 1.00 93.38 89 GLN A CA 1
ATOM 631 C C . GLN A 1 89 ? -13.224 17.416 -7.324 1.00 93.38 89 GLN A C 1
ATOM 633 O O . GLN A 1 89 ? -12.720 17.518 -6.206 1.00 93.38 89 GLN A O 1
ATOM 638 N N . VAL A 1 90 ? -13.968 18.370 -7.875 1.00 93.31 90 VAL A N 1
ATOM 639 C CA . VAL A 1 90 ? -14.496 19.543 -7.175 1.00 93.31 90 VAL A CA 1
ATOM 640 C C . VAL A 1 90 ? -15.983 19.623 -7.488 1.00 93.31 90 VAL A C 1
ATOM 642 O O . VAL A 1 90 ? -16.363 19.670 -8.662 1.00 93.31 90 VAL A O 1
ATOM 645 N N . ASP A 1 91 ? -16.822 19.616 -6.453 1.00 92.81 91 ASP A N 1
ATOM 646 C CA . ASP A 1 91 ? -18.282 19.621 -6.586 1.00 92.81 91 ASP A CA 1
ATOM 647 C C . ASP A 1 91 ? -18.794 18.480 -7.499 1.00 92.81 91 ASP A C 1
ATOM 649 O O . ASP A 1 91 ? -19.691 18.655 -8.331 1.00 92.81 91 ASP A O 1
ATOM 653 N N . GLY A 1 92 ? -18.179 17.298 -7.385 1.00 90.50 92 GLY A N 1
ATOM 654 C CA . GLY A 1 92 ? -18.491 16.095 -8.159 1.00 90.50 92 GLY A CA 1
ATOM 655 C C . GLY A 1 92 ? -18.016 16.117 -9.615 1.00 90.50 92 GLY A C 1
ATOM 656 O O . GLY A 1 92 ? -18.339 15.199 -10.371 1.00 90.50 92 GLY A O 1
ATOM 657 N N . THR A 1 93 ? -17.267 17.142 -10.031 1.00 92.56 93 THR A N 1
ATOM 658 C CA . THR A 1 93 ? -16.734 17.275 -11.395 1.00 92.56 93 THR A CA 1
ATOM 659 C C . THR A 1 93 ? -15.226 17.080 -11.400 1.00 92.56 93 THR A C 1
ATOM 661 O O . THR A 1 93 ? -14.521 17.708 -10.616 1.00 92.56 93 THR A O 1
ATOM 664 N N . GLU A 1 94 ? -14.720 16.231 -12.295 1.00 91.62 94 GLU A N 1
ATOM 665 C CA . GLU A 1 94 ? -13.278 16.034 -12.453 1.00 91.62 94 GLU A CA 1
ATOM 666 C C . GLU A 1 94 ? -12.584 17.299 -12.979 1.00 91.62 94 GLU A C 1
ATOM 668 O O . GLU A 1 94 ? -13.080 17.967 -13.892 1.00 91.62 94 GLU A O 1
ATOM 673 N N . VAL A 1 95 ? -11.423 17.614 -12.405 1.00 90.75 95 VAL A N 1
ATOM 674 C CA . VAL A 1 95 ? -10.590 18.760 -12.775 1.00 90.75 95 VAL A CA 1
ATOM 675 C C . VAL A 1 95 ? -9.189 18.315 -13.196 1.00 90.75 95 VAL A C 1
ATOM 677 O O . VAL A 1 95 ? -8.627 17.364 -12.659 1.00 90.75 95 VAL A O 1
ATOM 680 N N . PHE A 1 96 ? -8.611 19.052 -14.147 1.00 88.56 96 PHE A N 1
ATOM 681 C CA . PHE A 1 96 ? -7.272 18.811 -14.711 1.00 88.56 96 PHE A CA 1
ATOM 682 C C . PHE A 1 96 ? -6.302 19.967 -14.432 1.00 88.56 96 PHE A C 1
ATOM 684 O O . PHE A 1 96 ? -5.214 20.037 -14.994 1.00 88.56 96 PHE A O 1
ATOM 691 N N . GLU A 1 97 ? -6.703 20.882 -13.553 1.00 86.31 97 GLU A N 1
ATOM 692 C CA . GLU A 1 97 ? -5.858 21.920 -12.973 1.00 86.31 97 GLU A CA 1
ATOM 693 C C . GLU A 1 97 ? -5.856 21.721 -11.458 1.00 86.31 97 GLU A C 1
ATOM 695 O O . GLU A 1 97 ? -6.892 21.380 -10.889 1.00 86.31 97 GLU A O 1
ATOM 700 N N . GLU A 1 98 ? -4.704 21.912 -10.814 1.00 87.25 98 GLU A N 1
ATOM 701 C CA . GLU A 1 98 ? -4.535 21.679 -9.377 1.00 87.25 98 GLU A CA 1
ATOM 702 C C . GLU A 1 98 ? -5.448 22.619 -8.565 1.00 87.25 98 GLU A C 1
ATOM 704 O O . GLU A 1 98 ? -5.227 23.839 -8.551 1.00 87.25 98 GLU A O 1
ATOM 709 N N . PRO A 1 99 ? -6.498 22.098 -7.899 1.00 89.06 99 PRO A N 1
ATOM 710 C CA . PRO A 1 99 ? -7.415 22.934 -7.152 1.00 89.06 99 PRO A CA 1
ATOM 711 C C . PRO A 1 99 ? -6.875 23.187 -5.739 1.00 89.06 99 PRO A C 1
ATOM 713 O O . PRO A 1 99 ? -6.085 22.421 -5.192 1.00 89.06 99 PRO A O 1
ATOM 716 N N . LYS A 1 100 ? -7.360 24.252 -5.091 1.00 87.06 100 LYS A N 1
ATOM 717 C CA . LYS A 1 100 ? -7.023 24.531 -3.680 1.00 87.06 100 LYS A CA 1
ATOM 718 C C . LYS A 1 100 ? -7.629 23.516 -2.704 1.00 87.06 100 LYS A C 1
ATOM 720 O O . LYS A 1 100 ? -7.120 23.359 -1.601 1.00 87.06 100 LYS A O 1
ATOM 725 N N . SER A 1 101 ? -8.742 22.903 -3.091 1.00 88.81 101 SER A N 1
ATOM 726 C CA . SER A 1 101 ? -9.502 21.915 -2.327 1.00 88.81 101 SER A CA 1
ATOM 727 C C . SER A 1 101 ? -10.232 20.992 -3.298 1.00 88.81 101 SER A C 1
ATOM 729 O O . SER A 1 101 ? -10.556 21.415 -4.406 1.00 88.81 101 SER A O 1
ATOM 731 N N . CYS A 1 102 ? -10.508 19.764 -2.877 1.00 90.25 102 CYS A N 1
ATOM 732 C CA . CYS A 1 102 ? -11.135 18.730 -3.690 1.00 90.25 102 CYS A CA 1
ATOM 733 C C . CYS A 1 102 ? -11.971 17.798 -2.811 1.00 90.25 102 CYS A C 1
ATOM 735 O O . CYS A 1 102 ? -11.728 17.686 -1.607 1.00 90.25 102 CYS A O 1
ATOM 737 N N . ASP A 1 103 ? -12.918 17.107 -3.433 1.00 89.56 103 ASP A N 1
ATOM 738 C CA . ASP A 1 103 ? -13.825 16.163 -2.779 1.00 89.56 103 ASP A CA 1
ATOM 739 C C . ASP A 1 103 ? -13.082 14.894 -2.325 1.00 89.56 103 ASP A C 1
ATOM 741 O O . ASP A 1 103 ? -13.444 14.256 -1.338 1.00 89.56 103 ASP A O 1
ATOM 745 N N . ASN A 1 104 ? -12.018 14.526 -3.043 1.00 87.38 104 ASN A N 1
ATOM 746 C CA . ASN A 1 104 ? -11.286 13.276 -2.879 1.00 87.38 104 ASN A CA 1
ATOM 747 C C . ASN A 1 104 ? -9.765 13.514 -2.789 1.00 87.38 104 ASN A C 1
ATOM 749 O O . ASN A 1 104 ? -9.021 13.330 -3.750 1.00 87.38 104 ASN A O 1
ATOM 753 N N . SER A 1 105 ? -9.293 13.915 -1.605 1.00 86.88 105 SER A N 1
ATOM 754 C CA . SER A 1 105 ? -7.856 14.092 -1.337 1.00 86.88 105 SER A CA 1
ATOM 755 C C . SER A 1 105 ? -7.140 12.764 -1.062 1.00 86.88 105 SER A C 1
ATOM 757 O O . SER A 1 105 ? -7.763 11.753 -0.730 1.00 86.88 105 SER A O 1
ATOM 759 N N . SER A 1 106 ? -5.803 12.771 -1.119 1.00 83.62 106 SER A N 1
ATOM 760 C CA . SER A 1 106 ? -5.015 11.557 -0.877 1.00 83.62 106 SER A CA 1
ATOM 761 C C . SER A 1 106 ? -5.131 10.974 0.534 1.00 83.62 106 SER A C 1
ATOM 763 O O . SER A 1 106 ? -4.707 9.836 0.734 1.00 83.62 106 SER A O 1
ATOM 765 N N . MET A 1 107 ? -5.633 11.747 1.505 1.00 85.94 107 MET A N 1
ATOM 766 C CA . MET A 1 107 ? -5.739 11.443 2.944 1.00 85.94 107 MET A CA 1
ATOM 767 C C . MET A 1 107 ? -4.435 11.042 3.664 1.00 85.94 107 MET A C 1
ATOM 769 O O . MET A 1 107 ? -4.384 11.085 4.885 1.00 85.94 107 MET A O 1
ATOM 773 N N . LEU A 1 108 ? -3.348 10.727 2.952 1.00 79.19 108 LEU A N 1
ATOM 774 C CA . LEU A 1 108 ? -1.983 10.627 3.491 1.00 79.19 108 LEU A CA 1
ATOM 775 C C . LEU A 1 108 ? -1.352 12.009 3.670 1.00 79.19 108 LEU A C 1
ATOM 777 O O . LEU A 1 108 ? -0.595 12.260 4.607 1.00 79.19 108 LEU A O 1
ATOM 781 N N . LYS A 1 109 ? -1.671 12.898 2.732 1.00 77.00 109 LYS A N 1
ATOM 782 C CA . LYS A 1 109 ? -1.432 14.337 2.773 1.00 77.00 109 LYS A CA 1
ATOM 783 C C . LYS A 1 109 ? -2.730 14.995 2.280 1.00 77.00 109 LYS A C 1
ATOM 785 O O . LYS A 1 109 ? -3.282 14.506 1.287 1.00 77.00 109 LYS A O 1
ATOM 790 N N . PRO A 1 110 ? -3.243 16.056 2.921 1.00 68.62 110 PRO A N 1
ATOM 791 C CA . PRO A 1 110 ? -4.479 16.723 2.507 1.00 68.62 110 PRO A CA 1
ATOM 792 C C . PRO A 1 110 ? -4.207 17.620 1.286 1.00 68.62 110 PRO A C 1
ATOM 794 O O . PRO A 1 110 ? -4.304 18.841 1.346 1.00 68.62 110 PRO A O 1
ATOM 797 N N . ILE A 1 111 ? -3.774 16.992 0.194 1.00 77.25 111 ILE A N 1
ATOM 798 C CA . ILE A 1 111 ? -3.359 17.608 -1.068 1.00 77.25 111 ILE A CA 1
ATOM 799 C C . ILE A 1 111 ? -4.246 17.092 -2.201 1.00 77.25 111 ILE A C 1
ATOM 801 O O . ILE A 1 111 ? -4.697 15.941 -2.170 1.00 77.25 111 ILE A O 1
ATOM 805 N N . CYS A 1 112 ? -4.473 17.952 -3.192 1.00 87.69 112 CYS A N 1
ATOM 806 C CA . CYS A 1 112 ? -5.327 17.712 -4.357 1.00 87.69 112 CYS A CA 1
ATOM 807 C C . CYS A 1 112 ? -4.500 17.623 -5.647 1.00 87.69 112 CYS A C 1
ATOM 809 O O . CYS A 1 112 ? -4.921 18.077 -6.710 1.00 87.69 112 CYS A O 1
ATOM 811 N N . ASP A 1 113 ? -3.295 17.064 -5.527 1.00 88.75 113 ASP A N 1
ATOM 812 C CA . ASP A 1 113 ? -2.308 17.028 -6.598 1.00 88.75 113 ASP A CA 1
ATOM 813 C C . ASP A 1 113 ? -2.823 16.173 -7.766 1.00 88.75 113 ASP A C 1
ATOM 815 O O . ASP A 1 113 ? -3.056 14.966 -7.638 1.00 88.75 113 ASP A O 1
ATOM 819 N N . ILE A 1 114 ? -2.977 16.810 -8.925 1.00 89.81 114 ILE A N 1
ATOM 820 C CA . ILE A 1 114 ? -3.401 16.153 -10.162 1.00 89.81 114 ILE A CA 1
ATOM 821 C C . ILE A 1 114 ? -2.266 15.337 -10.792 1.00 89.81 114 ILE A C 1
ATOM 823 O O . ILE A 1 114 ? -1.073 15.618 -10.613 1.00 89.81 114 ILE A O 1
ATOM 827 N N . GLY A 1 115 ? -2.651 14.354 -11.604 1.00 91.62 115 GLY A N 1
ATOM 828 C CA . GLY A 1 115 ? -1.738 13.639 -12.494 1.00 91.62 115 GLY A CA 1
ATOM 829 C C . GLY A 1 115 ? -1.060 12.409 -11.899 1.00 91.62 115 GLY A C 1
ATOM 830 O O . GLY A 1 115 ? -0.148 11.864 -12.518 1.00 91.62 115 GLY A O 1
ATOM 831 N N . SER A 1 116 ? -1.476 11.955 -10.712 1.00 94.56 116 SER A N 1
ATOM 832 C CA . SER A 1 116 ? -1.052 10.639 -10.220 1.00 94.56 116 SER A CA 1
ATOM 833 C C . SER A 1 116 ? -1.606 9.544 -11.133 1.00 94.56 116 SER A C 1
ATOM 835 O O . SER A 1 116 ? -2.762 9.622 -11.536 1.00 94.56 116 SER A O 1
ATOM 837 N N . GLN A 1 117 ? -0.805 8.523 -11.429 1.00 95.94 117 GLN A N 1
ATOM 838 C CA . GLN A 1 117 ? -1.167 7.413 -12.313 1.00 95.94 117 GLN A CA 1
ATOM 839 C C . GLN A 1 117 ? -1.060 6.087 -11.564 1.00 95.94 117 GLN A C 1
ATOM 841 O O . GLN A 1 117 ? -0.028 5.808 -10.945 1.00 95.94 117 GLN A O 1
ATOM 846 N N . ILE A 1 118 ? -2.099 5.257 -11.633 1.00 97.62 118 ILE A N 1
ATOM 847 C CA . ILE A 1 118 ? -2.134 3.936 -11.001 1.00 97.62 118 ILE A CA 1
ATOM 848 C C . ILE A 1 118 ? -2.449 2.848 -12.025 1.00 97.62 118 ILE A C 1
ATOM 850 O O . ILE A 1 118 ? -3.332 3.009 -12.860 1.00 97.62 118 ILE A O 1
ATOM 854 N N . ASN A 1 119 ? -1.744 1.721 -11.963 1.00 97.25 119 ASN A N 1
ATOM 855 C CA . ASN A 1 119 ? -1.974 0.597 -12.868 1.00 97.25 119 ASN A CA 1
ATOM 856 C C . ASN A 1 119 ? -2.089 -0.727 -12.111 1.00 97.25 119 ASN A C 1
ATOM 858 O O . ASN A 1 119 ? -1.493 -0.897 -11.045 1.00 97.25 119 ASN A O 1
ATOM 862 N N . ARG A 1 120 ? -2.830 -1.668 -12.702 1.00 97.50 120 ARG A N 1
ATOM 863 C CA . ARG A 1 120 ? -2.979 -3.051 -12.252 1.00 97.50 120 ARG A CA 1
ATOM 864 C C . ARG A 1 120 ? -2.521 -3.986 -13.360 1.00 97.50 120 ARG A C 1
ATOM 866 O O . ARG A 1 120 ? -3.143 -4.069 -14.413 1.00 97.50 120 ARG A O 1
ATOM 873 N N . ILE A 1 121 ? -1.456 -4.728 -13.090 1.00 97.00 121 ILE A N 1
ATOM 874 C CA . ILE A 1 121 ? -0.790 -5.591 -14.064 1.00 97.00 121 ILE A CA 1
ATOM 875 C C . ILE A 1 121 ? -0.815 -7.035 -13.552 1.00 97.00 121 ILE A C 1
ATOM 877 O O . ILE A 1 121 ? -0.487 -7.303 -12.396 1.00 97.00 121 ILE A O 1
ATOM 881 N N . GLU A 1 122 ? -1.203 -7.980 -14.410 1.00 97.69 122 GLU A N 1
ATOM 882 C CA . GLU A 1 122 ? -1.089 -9.415 -14.118 1.00 97.69 122 GLU A CA 1
ATOM 883 C C . GLU A 1 122 ? 0.388 -9.820 -13.999 1.00 97.69 122 GLU A C 1
ATOM 885 O O . GLU A 1 122 ? 1.213 -9.469 -14.849 1.00 97.69 122 GLU A O 1
ATOM 890 N N . GLY A 1 123 ? 0.728 -10.575 -12.951 1.00 98.00 123 GLY A N 1
ATOM 891 C CA . GLY A 1 123 ? 2.087 -11.060 -12.737 1.00 98.00 123 GLY A CA 1
ATOM 892 C C . GLY A 1 123 ? 2.567 -11.996 -13.844 1.00 98.00 123 GLY A C 1
ATOM 893 O O . GLY A 1 123 ? 1.792 -12.729 -14.459 1.00 98.00 123 GLY A O 1
ATOM 894 N N . ARG A 1 124 ? 3.881 -11.997 -14.085 1.00 98.12 124 ARG A N 1
ATOM 895 C CA . ARG A 1 124 ? 4.528 -12.903 -15.040 1.00 98.12 124 ARG A CA 1
ATOM 896 C C . ARG A 1 124 ? 5.796 -13.502 -14.464 1.00 98.12 124 ARG A C 1
ATOM 898 O O . ARG A 1 124 ? 6.523 -12.843 -13.722 1.00 98.12 124 ARG A O 1
ATOM 905 N N . ASP A 1 125 ? 6.073 -14.748 -14.829 1.00 96.88 125 ASP A N 1
ATOM 906 C CA . ASP A 1 125 ? 7.376 -15.352 -14.565 1.00 96.88 125 ASP A CA 1
ATOM 907 C C . ASP A 1 125 ? 8.455 -14.794 -15.515 1.00 96.88 125 ASP A C 1
ATOM 909 O O . ASP A 1 125 ? 8.186 -14.030 -16.445 1.00 96.88 125 ASP A O 1
ATOM 913 N N . ARG A 1 126 ? 9.705 -15.210 -15.305 1.00 95.06 126 ARG A N 1
ATOM 914 C CA . ARG A 1 126 ? 10.859 -14.799 -16.119 1.00 95.06 126 ARG A CA 1
ATOM 915 C C . ARG A 1 126 ? 10.770 -15.203 -17.596 1.00 95.06 126 ARG A C 1
ATOM 917 O O . ARG A 1 126 ? 11.446 -14.608 -18.430 1.00 95.06 126 ARG A O 1
ATOM 924 N N . ASN A 1 127 ? 9.956 -16.205 -17.922 1.00 95.81 127 ASN A N 1
ATOM 925 C CA . ASN A 1 127 ? 9.710 -16.651 -19.292 1.00 95.81 127 ASN A CA 1
ATOM 926 C C . ASN A 1 127 ? 8.514 -15.920 -19.931 1.00 95.81 127 ASN A C 1
ATOM 928 O O . ASN A 1 127 ? 8.178 -16.193 -21.082 1.00 95.81 127 ASN A O 1
ATOM 932 N N . GLY A 1 128 ? 7.869 -15.006 -19.198 1.00 95.38 128 GLY A N 1
ATOM 933 C CA . GLY A 1 128 ? 6.693 -14.262 -19.635 1.00 95.38 128 GLY A CA 1
ATOM 934 C C . GLY A 1 128 ? 5.369 -15.007 -19.451 1.00 95.38 128 GLY A C 1
ATOM 935 O O . GLY A 1 128 ? 4.332 -14.491 -19.880 1.00 95.38 128 GLY A O 1
ATOM 936 N N . ASN A 1 129 ? 5.364 -16.185 -18.817 1.00 98.12 129 ASN A N 1
ATOM 937 C CA . ASN A 1 129 ? 4.130 -16.920 -18.548 1.00 98.12 129 ASN A CA 1
ATOM 938 C C . ASN A 1 129 ? 3.287 -16.165 -17.518 1.00 98.12 129 ASN A C 1
ATOM 940 O O . ASN A 1 129 ? 3.819 -15.657 -16.532 1.00 98.12 129 ASN A O 1
ATOM 944 N N . ALA A 1 130 ? 1.976 -16.115 -17.747 1.00 98.25 130 ALA A N 1
ATOM 945 C CA . ALA A 1 130 ? 1.021 -15.484 -16.844 1.00 98.25 130 ALA A CA 1
ATOM 946 C C . ALA A 1 130 ? 0.978 -16.182 -15.475 1.00 98.25 130 ALA A C 1
ATOM 948 O O . ALA A 1 130 ? 0.969 -17.413 -15.392 1.00 98.25 130 ALA A O 1
ATOM 949 N N . LEU A 1 131 ? 0.894 -15.380 -14.416 1.00 98.50 131 LEU A N 1
ATOM 950 C CA . LEU A 1 131 ? 0.675 -15.798 -13.036 1.00 98.50 131 LEU A CA 1
ATOM 951 C C . LEU A 1 131 ? -0.661 -15.191 -12.568 1.00 98.50 131 LEU A C 1
ATOM 953 O O . LEU A 1 131 ? -0.663 -14.124 -11.959 1.00 98.50 131 LEU A O 1
ATOM 957 N N . PRO A 1 132 ? -1.806 -15.843 -12.844 1.00 97.31 132 PRO A N 1
ATOM 958 C CA . PRO A 1 132 ? -3.133 -15.243 -12.649 1.00 97.31 132 PRO A CA 1
ATOM 959 C C . PRO A 1 132 ? -3.482 -14.967 -11.178 1.00 97.31 132 PRO A C 1
ATOM 961 O O . PRO A 1 132 ? -4.366 -14.171 -10.883 1.00 97.31 132 PRO A O 1
ATOM 964 N N . ASP A 1 133 ? -2.786 -15.614 -10.240 1.00 97.44 133 ASP A N 1
ATOM 965 C CA . ASP A 1 133 ? -2.955 -15.382 -8.803 1.00 97.44 133 ASP A CA 1
ATOM 966 C C . ASP A 1 133 ? -2.057 -14.259 -8.261 1.00 97.44 133 ASP A C 1
ATOM 968 O O . ASP A 1 133 ? -2.007 -14.062 -7.043 1.00 97.44 133 ASP A O 1
ATOM 972 N N . VAL A 1 134 ? -1.323 -13.564 -9.136 1.00 98.50 134 VAL A N 1
ATOM 973 C CA . VAL A 1 134 ? -0.391 -12.492 -8.790 1.00 98.50 134 VAL A CA 1
ATOM 974 C C . VAL A 1 134 ? -0.812 -11.199 -9.465 1.00 98.50 134 VAL A C 1
ATOM 976 O O . VAL A 1 134 ? -1.012 -11.139 -10.677 1.00 98.50 134 VAL A O 1
ATOM 979 N N . VAL A 1 135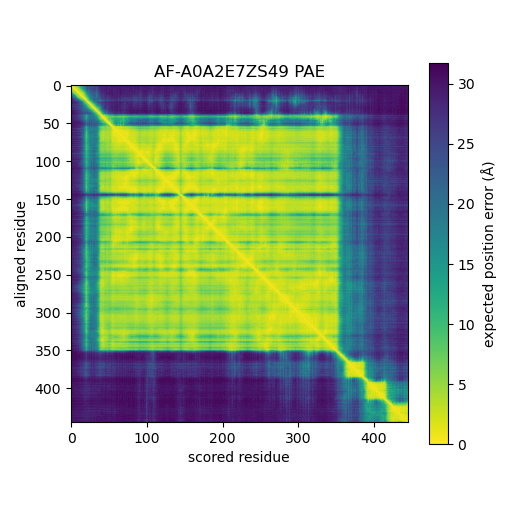 ? -0.868 -10.138 -8.672 1.00 98.38 135 VAL A N 1
ATOM 980 C CA . VAL A 1 135 ? -1.105 -8.778 -9.142 1.00 98.38 135 VAL A CA 1
ATOM 981 C C . VAL A 1 135 ? 0.094 -7.899 -8.819 1.00 98.38 135 VAL A C 1
ATOM 983 O O . VAL A 1 135 ? 0.683 -8.008 -7.744 1.00 98.38 135 VAL A O 1
ATOM 986 N N . TRP A 1 136 ? 0.426 -7.011 -9.747 1.00 98.38 136 TRP A N 1
ATOM 987 C CA . TRP A 1 136 ? 1.329 -5.892 -9.538 1.00 98.38 136 TRP A CA 1
ATOM 988 C C . TRP A 1 136 ? 0.532 -4.597 -9.610 1.00 98.38 136 TRP A C 1
ATOM 990 O O . TRP A 1 136 ? -0.130 -4.332 -10.613 1.00 98.38 136 TRP A O 1
ATOM 1000 N N . ILE A 1 137 ? 0.601 -3.794 -8.554 1.00 98.25 137 ILE A N 1
ATOM 1001 C CA . ILE A 1 137 ? 0.111 -2.419 -8.557 1.00 98.25 137 ILE A CA 1
ATOM 1002 C C . ILE A 1 137 ? 1.302 -1.497 -8.725 1.00 98.25 137 ILE A C 1
ATOM 1004 O O . ILE A 1 137 ? 2.238 -1.559 -7.931 1.00 98.25 137 ILE A O 1
ATOM 1008 N N . THR A 1 138 ? 1.262 -0.645 -9.742 1.00 97.62 138 THR A N 1
ATOM 1009 C CA . THR A 1 138 ? 2.256 0.413 -9.933 1.00 97.62 138 THR A CA 1
ATOM 1010 C C . THR A 1 138 ? 1.605 1.750 -9.651 1.00 97.62 138 THR A C 1
ATOM 1012 O O . THR A 1 138 ? 0.498 1.999 -10.129 1.00 97.62 138 THR A O 1
ATOM 1015 N N . PHE A 1 139 ? 2.283 2.619 -8.914 1.00 96.25 139 PHE A N 1
ATOM 1016 C CA . PHE A 1 139 ? 1.751 3.927 -8.578 1.00 96.25 139 PHE A CA 1
ATOM 1017 C C . PHE A 1 139 ? 2.794 5.020 -8.782 1.00 96.25 139 PHE A C 1
ATOM 1019 O O . PHE A 1 139 ? 3.764 5.105 -8.033 1.00 96.25 139 PHE A O 1
ATOM 1026 N N . CYS A 1 140 ? 2.588 5.854 -9.800 1.00 95.00 140 CYS A N 1
ATOM 1027 C CA . CYS A 1 140 ? 3.340 7.084 -10.005 1.00 95.00 140 CYS A CA 1
ATOM 1028 C C . CYS A 1 140 ? 2.577 8.215 -9.318 1.00 95.00 140 CYS A C 1
ATOM 1030 O O . CYS A 1 140 ? 1.586 8.721 -9.845 1.00 95.00 140 CYS A O 1
ATOM 1032 N N . ARG A 1 141 ? 3.012 8.595 -8.117 1.00 92.62 141 ARG A N 1
ATOM 1033 C CA . ARG A 1 141 ? 2.373 9.645 -7.329 1.00 92.62 141 ARG A CA 1
ATOM 1034 C C . ARG A 1 141 ? 2.883 11.004 -7.785 1.00 92.62 141 ARG A C 1
ATOM 1036 O O . ARG A 1 141 ? 4.067 11.315 -7.636 1.00 92.62 141 ARG A O 1
ATOM 1043 N N . ALA A 1 142 ? 1.979 11.829 -8.287 1.00 89.69 142 ALA A N 1
ATOM 1044 C CA . ALA A 1 142 ? 2.256 13.222 -8.580 1.00 89.69 142 ALA A CA 1
ATOM 1045 C C . ALA A 1 142 ? 2.354 14.040 -7.289 1.00 89.69 142 ALA A C 1
ATOM 1047 O O . ALA A 1 142 ? 1.750 13.703 -6.271 1.00 89.69 142 ALA A O 1
ATOM 1048 N N . THR A 1 143 ? 3.112 15.131 -7.342 1.00 83.50 143 THR A N 1
ATOM 1049 C CA . THR A 1 143 ? 2.939 16.236 -6.397 1.00 83.50 143 THR A CA 1
ATOM 1050 C C . THR A 1 143 ? 3.160 17.573 -7.087 1.00 83.50 143 THR A C 1
ATOM 1052 O O . THR A 1 143 ? 3.702 17.551 -8.185 1.00 83.50 143 THR A O 1
ATOM 1055 N N . GLY A 1 144 ? 2.726 18.694 -6.501 1.00 70.44 144 GLY A N 1
ATOM 1056 C CA . GLY A 1 144 ? 2.757 20.040 -7.101 1.00 70.44 144 GLY A CA 1
ATOM 1057 C C . GLY A 1 144 ? 4.077 20.454 -7.791 1.00 70.44 144 GLY A C 1
ATOM 1058 O O . GLY A 1 144 ? 4.331 20.113 -8.942 1.00 70.44 144 GLY A O 1
ATOM 1059 N N . ALA A 1 145 ? 4.916 21.270 -7.134 1.00 51.72 145 ALA A N 1
ATOM 1060 C CA . ALA A 1 145 ? 6.056 21.975 -7.756 1.00 51.72 145 ALA A CA 1
ATOM 1061 C C . ALA A 1 145 ? 7.231 21.091 -8.247 1.00 51.72 145 ALA A C 1
ATOM 1063 O O . ALA A 1 145 ? 8.133 21.590 -8.925 1.00 51.72 145 ALA A O 1
ATOM 1064 N N . THR A 1 146 ? 7.252 19.801 -7.905 1.00 54.41 146 THR A N 1
ATOM 1065 C CA . THR A 1 146 ? 8.188 18.801 -8.446 1.00 54.41 146 THR A CA 1
ATOM 1066 C C . THR A 1 146 ? 7.441 17.901 -9.423 1.00 54.41 146 THR A C 1
ATOM 1068 O O . THR A 1 146 ? 6.244 17.708 -9.292 1.00 54.41 146 THR A O 1
ATOM 1071 N N . GLN A 1 147 ? 8.109 17.330 -10.430 1.00 70.25 147 GLN A N 1
ATOM 1072 C CA . GLN A 1 147 ? 7.405 16.509 -11.427 1.00 70.25 147 GLN A CA 1
ATOM 1073 C C . GLN A 1 147 ? 6.609 15.354 -10.781 1.00 70.25 147 GLN A C 1
ATOM 1075 O O . GLN A 1 147 ? 5.500 15.091 -11.226 1.00 70.25 147 GLN A O 1
ATOM 1080 N N . TYR A 1 148 ? 7.118 14.742 -9.702 1.00 83.31 148 TYR A N 1
ATOM 1081 C CA . TYR A 1 148 ? 6.526 13.611 -8.973 1.00 83.31 148 TYR A CA 1
ATOM 1082 C C . TYR A 1 148 ? 6.882 13.655 -7.470 1.00 83.31 148 TYR A C 1
ATOM 1084 O O . TYR A 1 148 ? 7.785 14.397 -7.073 1.00 83.31 148 TYR A O 1
ATOM 1092 N N . SER A 1 149 ? 6.186 12.860 -6.641 1.00 84.06 149 SER A N 1
ATOM 1093 C CA . SER A 1 149 ? 6.536 12.600 -5.230 1.00 84.06 149 SER A CA 1
ATOM 1094 C C . SER A 1 149 ? 7.155 11.224 -5.022 1.00 84.06 149 SER A C 1
ATOM 1096 O O . SER A 1 149 ? 8.106 11.121 -4.265 1.00 84.06 149 SER A O 1
ATOM 1098 N N . SER A 1 150 ? 6.602 10.170 -5.622 1.00 88.31 150 SER A N 1
ATOM 1099 C CA . SER A 1 150 ? 7.139 8.810 -5.504 1.00 88.31 150 SER A CA 1
ATOM 1100 C C . SER A 1 150 ? 6.682 7.936 -6.669 1.00 88.31 150 SER A C 1
ATOM 1102 O O . SER A 1 150 ? 5.691 8.233 -7.335 1.00 88.31 150 SER A O 1
ATOM 1104 N N . VAL A 1 151 ? 7.418 6.855 -6.919 1.00 93.88 151 VAL A N 1
ATOM 1105 C CA . VAL A 1 151 ? 7.022 5.771 -7.824 1.00 93.88 151 VAL A CA 1
ATOM 1106 C C . VAL A 1 151 ? 7.140 4.469 -7.053 1.00 93.88 151 VAL A C 1
ATOM 1108 O O . VAL A 1 151 ? 8.197 4.182 -6.502 1.00 93.88 151 VAL A O 1
ATOM 1111 N N . GLN A 1 152 ? 6.061 3.700 -6.987 1.00 94.75 152 GLN A N 1
ATOM 1112 C CA . GLN A 1 152 ? 5.965 2.532 -6.114 1.00 94.75 152 GLN A CA 1
ATOM 1113 C C . GLN A 1 152 ? 5.461 1.322 -6.892 1.00 94.75 152 GLN A C 1
ATOM 1115 O O . GLN A 1 152 ? 4.645 1.467 -7.806 1.00 94.75 152 GLN A O 1
ATOM 1120 N N . MET A 1 153 ? 5.922 0.127 -6.522 1.00 97.06 153 MET A N 1
ATOM 1121 C CA . MET A 1 153 ? 5.361 -1.133 -7.011 1.00 97.06 153 MET A CA 1
ATOM 1122 C C . MET A 1 153 ? 5.055 -2.071 -5.852 1.00 97.06 153 MET A C 1
ATOM 1124 O O . MET A 1 153 ? 5.887 -2.278 -4.969 1.00 97.06 153 MET A O 1
ATOM 1128 N N . ILE A 1 154 ? 3.880 -2.687 -5.897 1.00 98.06 154 ILE A N 1
ATOM 1129 C CA . ILE A 1 154 ? 3.431 -3.665 -4.911 1.00 98.06 154 ILE A CA 1
ATOM 1130 C C . ILE A 1 154 ? 3.044 -4.937 -5.649 1.00 98.06 154 ILE A C 1
ATOM 1132 O O . ILE A 1 154 ? 2.088 -4.935 -6.422 1.00 98.06 154 ILE A O 1
ATOM 1136 N N . ALA A 1 155 ? 3.770 -6.021 -5.404 1.00 98.12 155 ALA A N 1
ATOM 1137 C CA . ALA A 1 155 ? 3.372 -7.351 -5.847 1.00 98.12 155 ALA A CA 1
ATOM 1138 C C . ALA A 1 155 ? 2.572 -8.030 -4.741 1.00 98.12 155 ALA A C 1
ATOM 1140 O O . ALA A 1 155 ? 3.003 -7.995 -3.591 1.00 98.12 155 ALA A O 1
ATOM 1141 N N . HIS A 1 156 ? 1.469 -8.695 -5.075 1.00 97.94 156 HIS A N 1
ATOM 1142 C CA . HIS A 1 156 ? 0.693 -9.482 -4.122 1.00 97.94 156 HIS A CA 1
ATOM 1143 C C . HIS A 1 156 ? 0.206 -10.789 -4.748 1.00 97.94 156 HIS A C 1
ATOM 1145 O O . HIS A 1 156 ? -0.324 -10.793 -5.859 1.00 97.94 156 HIS A O 1
ATOM 1151 N N . HIS A 1 157 ? 0.351 -11.898 -4.022 1.00 97.50 157 HIS A N 1
ATOM 1152 C CA . HIS A 1 157 ? -0.167 -13.201 -4.426 1.00 97.50 157 HIS A CA 1
ATOM 1153 C C . HIS A 1 157 ? -1.446 -13.531 -3.644 1.00 97.50 157 HIS A C 1
ATOM 1155 O O . HIS A 1 157 ? -1.382 -13.866 -2.465 1.00 97.50 157 HIS A O 1
ATOM 1161 N N . TYR A 1 158 ? -2.604 -13.546 -4.307 1.00 95.31 158 TYR A N 1
ATOM 1162 C CA . TYR A 1 158 ? -3.916 -13.681 -3.651 1.00 95.31 158 TYR A CA 1
ATOM 1163 C C . TYR A 1 158 ? -4.100 -14.970 -2.832 1.00 95.31 158 TYR A C 1
ATOM 1165 O O . TYR A 1 158 ? -4.828 -14.978 -1.843 1.00 95.31 158 TYR A O 1
ATOM 1173 N N . LYS A 1 159 ? -3.454 -16.074 -3.234 1.00 93.25 159 LYS A N 1
ATOM 1174 C CA . LYS A 1 159 ? -3.585 -17.378 -2.559 1.00 93.25 159 LYS A CA 1
ATOM 1175 C C . LYS A 1 159 ? -2.616 -17.576 -1.404 1.00 93.25 159 LYS A C 1
ATOM 1177 O O . LYS A 1 159 ? -2.956 -18.272 -0.455 1.00 93.25 159 LYS A O 1
ATOM 1182 N N . THR A 1 160 ? -1.404 -17.034 -1.494 1.00 93.75 160 THR A N 1
ATOM 1183 C CA . THR A 1 160 ? -0.377 -17.242 -0.460 1.00 93.75 160 THR A CA 1
ATOM 1184 C C . THR A 1 160 ? -0.230 -16.035 0.455 1.00 93.75 160 THR A C 1
ATOM 1186 O O . THR A 1 160 ? 0.275 -16.174 1.563 1.00 93.75 160 THR A O 1
ATOM 1189 N N . GLY A 1 161 ? -0.658 -14.854 0.016 1.00 94.19 161 GLY A N 1
ATOM 1190 C CA . GLY A 1 161 ? -0.485 -13.594 0.724 1.00 94.19 161 GLY A CA 1
ATOM 1191 C C . GLY A 1 161 ? 0.899 -12.972 0.587 1.00 94.19 161 GLY A C 1
ATOM 1192 O O . GLY A 1 161 ? 1.129 -11.912 1.169 1.00 94.19 161 GLY A O 1
ATOM 1193 N N . ALA A 1 162 ? 1.812 -13.610 -0.156 1.00 95.69 162 ALA A N 1
ATOM 1194 C CA . ALA A 1 162 ? 3.154 -13.086 -0.378 1.00 95.69 162 ALA A CA 1
ATOM 1195 C C . ALA A 1 162 ? 3.056 -11.677 -0.961 1.00 95.69 162 ALA A C 1
ATOM 1197 O O . ALA A 1 162 ? 2.340 -11.473 -1.941 1.00 95.69 162 ALA A O 1
ATOM 1198 N N . THR A 1 163 ? 3.749 -10.721 -0.349 1.00 96.75 163 THR A N 1
ATOM 1199 C CA . THR A 1 163 ? 3.741 -9.324 -0.785 1.00 96.75 163 THR A CA 1
ATOM 1200 C C . THR A 1 163 ? 5.158 -8.774 -0.836 1.00 96.75 163 THR A C 1
ATOM 1202 O O . THR A 1 163 ? 5.933 -8.982 0.100 1.00 96.75 163 THR A O 1
ATOM 1205 N N . CYS A 1 164 ? 5.488 -8.074 -1.920 1.00 96.94 164 CYS A N 1
ATOM 1206 C CA . CYS A 1 164 ? 6.745 -7.346 -2.069 1.00 96.94 164 CYS A CA 1
ATOM 1207 C C . CYS A 1 164 ? 6.496 -5.874 -2.378 1.00 96.94 164 CYS A C 1
ATOM 1209 O O . CYS A 1 164 ? 5.686 -5.563 -3.250 1.00 96.94 164 CYS A O 1
ATOM 1211 N N . PHE A 1 165 ? 7.249 -4.998 -1.715 1.00 96.62 165 PHE A N 1
ATOM 1212 C CA . PHE A 1 165 ? 7.192 -3.548 -1.892 1.00 96.62 165 PHE A CA 1
ATOM 1213 C C . PHE A 1 165 ? 8.491 -3.034 -2.512 1.00 96.62 165 PHE A C 1
ATOM 1215 O O . PHE A 1 165 ? 9.579 -3.280 -1.988 1.00 96.62 165 PHE A O 1
ATOM 1222 N N . PHE A 1 166 ? 8.371 -2.290 -3.602 1.00 96.19 166 PHE A N 1
ATOM 1223 C CA . PHE A 1 166 ? 9.472 -1.578 -4.234 1.00 96.19 166 PHE A CA 1
ATOM 1224 C C . PHE A 1 166 ? 9.170 -0.088 -4.177 1.00 96.19 166 PHE A C 1
ATOM 1226 O O . PHE A 1 166 ? 8.131 0.358 -4.666 1.00 96.19 166 PHE A O 1
ATOM 1233 N N . GLU A 1 167 ? 10.090 0.665 -3.594 1.00 93.31 167 GLU A N 1
ATOM 1234 C CA . GLU A 1 167 ? 9.984 2.112 -3.451 1.00 93.31 167 GLU A CA 1
ATOM 1235 C C . GLU A 1 167 ? 10.924 2.797 -4.434 1.00 93.31 167 GLU A C 1
ATOM 1237 O O . GLU A 1 167 ? 11.967 2.249 -4.804 1.00 93.31 167 GLU A O 1
ATOM 1242 N N . ALA A 1 168 ? 10.569 4.011 -4.842 1.00 92.38 168 ALA A N 1
ATOM 1243 C CA . ALA A 1 168 ? 11.445 4.865 -5.623 1.00 92.38 168 ALA A CA 1
ATOM 1244 C C . ALA A 1 168 ? 12.783 5.053 -4.897 1.00 92.38 168 ALA A C 1
ATOM 1246 O O . ALA A 1 168 ? 12.836 5.342 -3.703 1.00 92.38 168 ALA A O 1
ATOM 1247 N N . ASN A 1 169 ? 13.883 4.937 -5.634 1.00 90.75 169 ASN A N 1
ATOM 1248 C CA . ASN A 1 169 ? 15.174 5.366 -5.130 1.00 90.75 169 ASN A CA 1
ATOM 1249 C C . ASN A 1 169 ? 15.184 6.902 -5.088 1.00 90.75 169 ASN A C 1
ATOM 1251 O O . ASN A 1 169 ? 15.210 7.555 -6.131 1.00 90.75 169 ASN A O 1
ATOM 1255 N N . GLU A 1 170 ? 15.162 7.475 -3.887 1.00 83.88 170 GLU A N 1
ATOM 1256 C CA . GLU A 1 170 ? 15.254 8.926 -3.654 1.00 83.88 170 GLU A CA 1
ATOM 1257 C C . GLU A 1 170 ? 16.701 9.404 -3.413 1.00 83.88 170 GLU A C 1
ATOM 1259 O O . GLU A 1 170 ? 16.953 10.571 -3.112 1.00 83.88 170 GLU A O 1
ATOM 1264 N N . GLY A 1 171 ? 17.685 8.509 -3.543 1.00 82.50 171 GLY A N 1
ATOM 1265 C CA . GLY A 1 171 ? 19.103 8.828 -3.417 1.00 82.50 171 GLY A CA 1
ATOM 1266 C C . GLY A 1 171 ? 19.635 9.682 -4.573 1.00 82.50 171 GLY A C 1
ATOM 1267 O O . GLY A 1 171 ? 19.080 9.726 -5.668 1.00 82.50 171 GLY A O 1
ATOM 1268 N N . GLY A 1 172 ? 20.785 10.332 -4.364 1.00 81.94 172 GLY A N 1
ATOM 1269 C CA . GLY A 1 172 ? 21.386 11.250 -5.347 1.00 81.94 172 GLY A CA 1
ATOM 1270 C C . GLY A 1 172 ? 21.825 10.623 -6.682 1.00 81.94 172 GLY A C 1
ATOM 1271 O O . GLY A 1 172 ? 22.258 11.348 -7.570 1.00 81.94 172 GLY A O 1
ATOM 1272 N N . ASN A 1 173 ? 21.741 9.298 -6.835 1.00 86.00 173 ASN A N 1
ATOM 1273 C CA . ASN A 1 173 ? 21.986 8.574 -8.088 1.00 86.00 173 ASN A CA 1
ATOM 1274 C C . ASN A 1 173 ? 20.694 8.146 -8.815 1.00 86.00 173 ASN A C 1
ATOM 1276 O O . ASN A 1 173 ? 20.784 7.409 -9.808 1.00 86.00 173 ASN A O 1
ATOM 1280 N N . SER A 1 174 ? 19.531 8.582 -8.316 1.00 90.56 174 SER A N 1
ATOM 1281 C CA . SER A 1 174 ? 18.221 8.262 -8.875 1.00 90.56 174 SER A CA 1
ATOM 1282 C C . SER A 1 174 ? 18.113 8.663 -10.340 1.00 90.56 174 SER A C 1
ATOM 1284 O O . SER A 1 174 ? 18.539 9.750 -10.728 1.00 90.56 174 SER A O 1
ATOM 1286 N N . ILE A 1 175 ? 17.524 7.788 -11.155 1.00 91.56 175 ILE A N 1
ATOM 1287 C CA . ILE A 1 175 ? 17.249 8.060 -12.575 1.00 91.56 175 ILE A CA 1
ATOM 1288 C C . ILE A 1 175 ? 15.840 8.641 -12.803 1.00 91.56 175 ILE A C 1
ATOM 1290 O O . ILE A 1 175 ? 15.508 9.060 -13.909 1.00 91.56 175 ILE A O 1
ATOM 1294 N N . LEU A 1 176 ? 14.996 8.679 -11.768 1.00 90.44 176 LEU A N 1
ATOM 1295 C CA . LEU A 1 176 ? 13.592 9.082 -11.890 1.00 90.44 176 LEU A CA 1
ATOM 1296 C C . LEU A 1 176 ? 13.395 10.532 -12.381 1.00 90.44 176 LEU A C 1
ATOM 1298 O O . LEU A 1 176 ? 12.570 10.711 -13.278 1.00 90.44 176 LEU A O 1
ATOM 1302 N N . PRO A 1 177 ? 14.168 11.546 -11.930 1.00 89.44 177 PRO A N 1
ATOM 1303 C CA . PRO A 1 177 ? 14.030 12.915 -12.443 1.00 89.44 177 PRO A CA 1
ATOM 1304 C C . PRO A 1 177 ? 14.340 13.065 -13.939 1.00 89.44 177 PRO A C 1
ATOM 1306 O O . PRO A 1 177 ? 13.878 14.006 -14.571 1.00 89.44 177 PRO A O 1
ATOM 1309 N N . GLU A 1 178 ? 15.139 12.160 -14.512 1.00 88.81 178 GLU A N 1
ATOM 1310 C CA . GLU A 1 178 ? 15.485 12.174 -15.940 1.00 88.81 178 GLU A CA 1
ATOM 1311 C C . GLU A 1 178 ? 14.438 11.447 -16.798 1.00 88.81 178 GLU A C 1
ATOM 1313 O O . GLU A 1 178 ? 14.376 11.654 -18.010 1.00 88.81 178 GLU A O 1
ATOM 1318 N N . ARG A 1 179 ? 13.638 10.567 -16.183 1.00 89.12 179 ARG A N 1
ATOM 1319 C CA . ARG A 1 179 ? 12.675 9.698 -16.875 1.00 89.12 179 ARG A CA 1
ATOM 1320 C C . ARG A 1 179 ? 11.237 10.176 -16.769 1.00 89.12 179 ARG A C 1
ATOM 1322 O O . ARG A 1 179 ? 10.445 9.827 -17.640 1.00 89.12 179 ARG A O 1
ATOM 1329 N N . LEU A 1 180 ? 10.900 10.911 -15.714 1.00 92.06 180 LEU A N 1
ATOM 1330 C CA . LEU A 1 180 ? 9.535 11.337 -15.446 1.00 92.06 180 LEU A CA 1
ATOM 1331 C C . LEU A 1 180 ? 9.234 12.701 -16.072 1.00 92.06 180 LEU A C 1
ATOM 1333 O O . LEU A 1 180 ? 10.066 13.606 -16.109 1.00 92.06 180 LEU A O 1
ATOM 1337 N N . GLY A 1 181 ? 8.014 12.838 -16.572 1.00 91.50 181 GLY A N 1
ATOM 1338 C CA . GLY A 1 181 ? 7.485 14.050 -17.181 1.00 91.50 181 GLY A CA 1
ATOM 1339 C C . GLY A 1 181 ? 6.000 14.205 -16.884 1.00 91.50 181 GLY A C 1
ATOM 1340 O O . GLY A 1 181 ? 5.447 13.476 -16.061 1.00 91.50 181 GLY A O 1
ATOM 1341 N N . ARG A 1 182 ? 5.363 15.169 -17.550 1.00 90.12 182 ARG A N 1
ATOM 1342 C CA . ARG A 1 182 ? 3.911 15.342 -17.525 1.00 90.12 182 ARG A CA 1
ATOM 1343 C C . ARG A 1 182 ? 3.370 15.510 -18.938 1.00 90.12 182 ARG A C 1
ATOM 1345 O O . ARG A 1 182 ? 4.035 16.129 -19.772 1.00 90.12 182 ARG A O 1
ATOM 1352 N N . ASP A 1 183 ? 2.180 14.979 -19.179 1.00 89.88 183 ASP A N 1
ATOM 1353 C CA . ASP A 1 183 ? 1.411 15.242 -20.390 1.00 89.88 183 ASP A CA 1
ATOM 1354 C C . ASP A 1 183 ? 0.616 16.561 -20.293 1.00 89.88 183 ASP A C 1
ATOM 1356 O O . ASP A 1 183 ? 0.725 17.328 -19.333 1.00 89.88 183 ASP A O 1
ATOM 1360 N N . GLU A 1 184 ? -0.178 16.845 -21.324 1.00 86.44 184 GLU A N 1
ATOM 1361 C CA . GLU A 1 184 ? -1.018 18.043 -21.445 1.00 86.44 184 GLU A CA 1
ATOM 1362 C C . GLU A 1 184 ? -2.178 18.123 -20.440 1.00 86.44 184 GLU A C 1
ATOM 1364 O O . GLU A 1 184 ? -2.697 19.212 -20.202 1.00 86.44 184 GLU A O 1
ATOM 1369 N N . THR A 1 185 ? -2.558 17.001 -19.830 1.00 84.31 185 THR A N 1
ATOM 1370 C CA . THR A 1 185 ? -3.574 16.903 -18.767 1.00 84.31 185 THR A CA 1
ATOM 1371 C C . THR A 1 185 ? -2.958 16.902 -17.365 1.00 84.31 185 THR A C 1
ATOM 1373 O O . THR A 1 185 ? -3.658 16.762 -16.362 1.00 84.31 185 THR A O 1
ATOM 1376 N N . GLY A 1 186 ? -1.631 17.057 -17.292 1.00 85.75 186 GLY A N 1
ATOM 1377 C CA . GLY A 1 186 ? -0.855 16.985 -16.064 1.00 85.75 186 GLY A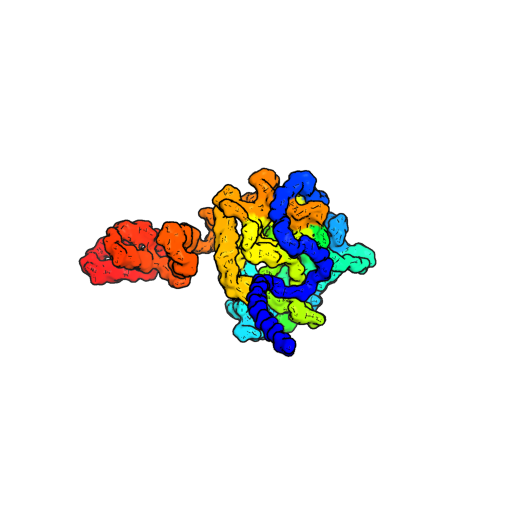 CA 1
ATOM 1378 C C . GLY A 1 186 ? -0.534 15.559 -15.616 1.00 85.75 186 GLY A C 1
ATOM 1379 O O . GLY A 1 186 ? 0.163 15.415 -14.612 1.00 85.75 186 GLY A O 1
ATOM 1380 N N . GLY A 1 187 ? -0.978 14.524 -16.333 1.00 90.94 187 GLY A N 1
ATOM 1381 C CA . GLY A 1 187 ? -0.703 13.121 -16.038 1.00 90.94 187 GLY A CA 1
ATOM 1382 C C . GLY A 1 187 ? 0.792 12.822 -16.030 1.00 90.94 187 GLY A C 1
ATOM 1383 O O . GLY A 1 187 ? 1.526 13.277 -16.906 1.00 90.94 187 GLY A O 1
ATOM 1384 N N . LEU A 1 188 ? 1.270 12.080 -15.028 1.00 93.38 188 LEU A N 1
ATOM 1385 C CA . LEU A 1 188 ? 2.664 11.648 -14.974 1.00 93.38 188 LEU A CA 1
ATOM 1386 C C . LEU A 1 188 ? 2.996 10.707 -16.134 1.00 93.38 188 LEU A C 1
ATOM 1388 O O . LEU A 1 188 ? 2.303 9.722 -16.366 1.00 93.38 188 LEU A O 1
ATOM 1392 N N . THR A 1 189 ? 4.109 10.974 -16.807 1.00 94.12 189 THR A N 1
ATOM 1393 C CA . THR A 1 189 ? 4.624 10.157 -17.913 1.00 94.12 189 THR A CA 1
ATOM 1394 C C . THR A 1 189 ? 6.028 9.664 -17.598 1.00 94.12 189 THR A C 1
ATOM 1396 O O . THR A 1 189 ? 6.743 10.289 -16.817 1.00 94.12 189 THR A O 1
ATOM 1399 N N . GLY A 1 190 ? 6.478 8.609 -18.263 1.00 94.38 190 GLY A N 1
ATOM 1400 C CA . GLY A 1 190 ? 7.843 8.113 -18.187 1.00 94.38 190 GLY A CA 1
ATOM 1401 C C . GLY A 1 190 ? 7.904 6.601 -18.056 1.00 94.38 190 GLY A C 1
ATOM 1402 O O . GLY A 1 190 ? 7.229 5.999 -17.221 1.00 94.38 190 GLY A O 1
ATOM 1403 N N . LYS A 1 191 ? 8.784 5.983 -18.848 1.00 95.25 191 LYS A N 1
ATOM 1404 C CA . LYS A 1 191 ? 9.021 4.539 -18.814 1.00 95.25 191 LYS A CA 1
ATOM 1405 C C . LYS A 1 191 ? 10.025 4.160 -17.731 1.00 95.25 191 LYS A C 1
ATOM 1407 O O . LYS A 1 191 ? 11.186 4.589 -17.765 1.00 95.25 191 LYS A O 1
ATOM 1412 N N . MET A 1 192 ? 9.594 3.292 -16.824 1.00 94.56 192 MET A N 1
ATOM 1413 C CA . MET A 1 192 ? 10.442 2.732 -15.779 1.00 94.56 192 MET A CA 1
ATOM 1414 C C . MET A 1 192 ? 11.327 1.600 -16.324 1.00 94.56 192 MET A C 1
ATOM 1416 O O . MET A 1 192 ? 10.905 0.859 -17.224 1.00 94.56 192 MET A O 1
ATOM 1420 N N . PRO A 1 193 ? 12.571 1.467 -15.818 1.00 94.00 193 PRO A N 1
ATOM 1421 C CA . PRO A 1 193 ? 13.452 0.369 -16.204 1.00 94.00 193 PRO A CA 1
ATOM 1422 C C . PRO A 1 193 ? 12.815 -0.982 -15.859 1.00 94.00 193 PRO A C 1
ATOM 1424 O O . PRO A 1 193 ? 12.118 -1.118 -14.855 1.00 94.00 193 PRO A O 1
ATOM 1427 N N . ALA A 1 194 ? 13.051 -1.983 -16.706 1.00 92.81 194 ALA A N 1
ATOM 1428 C CA . ALA A 1 194 ? 12.676 -3.363 -16.411 1.00 92.81 194 ALA A CA 1
ATOM 1429 C C . ALA A 1 194 ? 13.603 -3.952 -15.333 1.00 92.81 194 ALA A C 1
ATOM 1431 O O . ALA A 1 194 ? 14.703 -3.451 -15.124 1.00 92.81 194 ALA A O 1
ATOM 1432 N N . TYR A 1 195 ? 13.189 -5.037 -14.676 1.00 93.94 195 TYR A N 1
ATOM 1433 C CA . TYR A 1 195 ? 13.948 -5.657 -13.580 1.00 93.94 195 TYR A CA 1
ATOM 1434 C C . TYR A 1 195 ? 15.359 -6.154 -13.969 1.00 93.94 195 TYR A C 1
ATOM 1436 O O . TYR A 1 195 ? 16.182 -6.415 -13.093 1.00 93.94 195 TYR A O 1
ATOM 1444 N N . ASP A 1 196 ? 15.616 -6.368 -15.262 1.00 92.25 196 ASP A N 1
ATOM 1445 C CA . ASP A 1 196 ? 16.892 -6.808 -15.833 1.00 92.25 196 ASP A CA 1
ATOM 1446 C C . ASP A 1 196 ? 17.699 -5.667 -16.478 1.00 92.25 196 ASP A C 1
ATOM 1448 O O . ASP A 1 196 ? 18.806 -5.895 -16.973 1.00 92.25 196 ASP A O 1
ATOM 1452 N N . ASP A 1 197 ? 17.178 -4.440 -16.438 1.00 93.50 197 ASP A N 1
ATOM 1453 C CA . ASP A 1 197 ? 17.875 -3.235 -16.873 1.00 93.50 197 ASP A CA 1
ATOM 1454 C C . ASP A 1 197 ? 18.874 -2.784 -15.785 1.00 93.50 197 ASP A C 1
ATOM 1456 O O . ASP A 1 197 ? 18.519 -2.734 -14.603 1.00 93.50 197 ASP A O 1
ATOM 1460 N N . PRO A 1 198 ? 20.124 -2.424 -16.135 1.00 90.19 198 PRO A N 1
ATOM 1461 C CA . PRO A 1 198 ? 21.099 -1.916 -15.167 1.00 90.19 198 PRO A CA 1
ATOM 1462 C C . PRO A 1 198 ? 20.654 -0.643 -14.423 1.00 90.19 198 PRO A C 1
ATOM 1464 O O . PRO A 1 198 ? 21.181 -0.363 -13.346 1.00 90.19 198 PRO A O 1
ATOM 1467 N N . ASP A 1 199 ? 19.701 0.125 -14.959 1.00 92.56 199 ASP A N 1
ATOM 1468 C CA . ASP A 1 199 ? 19.120 1.289 -14.287 1.00 92.56 199 ASP A CA 1
ATOM 1469 C C . ASP A 1 199 ? 18.049 0.921 -13.243 1.00 92.56 199 ASP A C 1
ATOM 1471 O O . ASP A 1 199 ? 17.603 1.809 -12.515 1.00 92.56 199 ASP A O 1
ATOM 1475 N N . PHE A 1 200 ? 17.631 -0.345 -13.116 1.00 94.56 200 PHE A N 1
ATOM 1476 C CA . PHE A 1 200 ? 16.590 -0.743 -12.157 1.00 94.56 200 PHE A CA 1
ATOM 1477 C C . PHE A 1 200 ? 16.963 -0.390 -10.711 1.00 94.56 200 PHE A C 1
ATOM 1479 O O . PHE A 1 200 ? 16.179 0.242 -10.007 1.00 94.56 200 PHE A O 1
ATOM 1486 N N . ASP A 1 201 ? 18.206 -0.664 -10.311 1.00 92.19 201 ASP A N 1
ATOM 1487 C CA . ASP A 1 201 ? 18.768 -0.316 -8.994 1.00 92.19 201 ASP A CA 1
ATOM 1488 C C . ASP A 1 201 ? 18.891 1.206 -8.771 1.00 92.19 201 ASP A C 1
ATOM 1490 O O . ASP A 1 201 ? 18.992 1.690 -7.641 1.00 92.19 201 ASP A O 1
ATOM 1494 N N . ARG A 1 202 ? 18.883 1.992 -9.853 1.00 93.19 202 ARG A N 1
ATOM 1495 C CA . ARG A 1 202 ? 18.842 3.459 -9.793 1.00 93.19 202 ARG A CA 1
ATOM 1496 C C . ARG A 1 202 ? 17.417 3.998 -9.736 1.00 93.19 202 ARG A C 1
ATOM 1498 O O . ARG A 1 202 ? 17.242 5.159 -9.389 1.00 93.19 202 ARG A O 1
ATOM 1505 N N . ALA A 1 203 ? 16.413 3.207 -10.099 1.00 93.81 203 ALA A N 1
ATOM 1506 C CA . ALA A 1 203 ? 15.012 3.606 -10.041 1.00 93.81 203 ALA A CA 1
ATOM 1507 C C . ALA A 1 203 ? 14.332 3.142 -8.753 1.00 93.81 203 ALA A C 1
ATOM 1509 O O . ALA A 1 203 ? 13.502 3.876 -8.227 1.00 93.81 203 ALA A O 1
ATOM 1510 N N . PHE A 1 204 ? 14.702 1.969 -8.234 1.00 95.19 204 PHE A N 1
ATOM 1511 C CA . PHE A 1 204 ? 14.004 1.333 -7.124 1.00 95.19 204 PHE A CA 1
ATOM 1512 C C . PHE A 1 204 ? 14.937 0.806 -6.041 1.00 95.19 204 PHE A C 1
ATOM 1514 O O . PHE A 1 204 ? 16.062 0.375 -6.297 1.00 95.19 204 PHE A O 1
ATOM 1521 N N . VAL A 1 205 ? 14.413 0.782 -4.822 1.00 94.75 205 VAL A N 1
ATOM 1522 C CA . VAL A 1 205 ? 14.995 0.120 -3.658 1.00 94.75 205 VAL A CA 1
ATOM 1523 C C . VAL A 1 205 ? 13.977 -0.860 -3.060 1.00 94.75 205 VAL A C 1
ATOM 1525 O O . VAL A 1 205 ? 12.768 -0.677 -3.238 1.00 94.75 205 VAL A O 1
ATOM 1528 N N . PRO A 1 206 ? 14.425 -1.916 -2.355 1.00 93.25 206 PRO A N 1
ATOM 1529 C CA . PRO A 1 206 ? 13.552 -2.680 -1.465 1.00 93.25 206 PRO A CA 1
ATOM 1530 C C . PRO A 1 206 ? 12.932 -1.759 -0.410 1.00 93.25 206 PRO A C 1
ATOM 1532 O O . PRO A 1 206 ? 13.488 -0.696 -0.129 1.00 93.25 206 PRO A O 1
ATOM 1535 N N . ALA A 1 207 ? 11.829 -2.183 0.208 1.00 86.44 207 ALA A N 1
ATOM 1536 C CA . ALA A 1 207 ? 11.217 -1.425 1.296 1.00 86.44 207 ALA A CA 1
ATOM 1537 C C . ALA A 1 207 ? 12.249 -1.054 2.386 1.00 86.44 207 ALA A C 1
ATOM 1539 O O . ALA A 1 207 ? 12.826 -1.956 3.005 1.00 86.44 207 ALA A O 1
ATOM 1540 N N . PRO A 1 208 ? 12.504 0.250 2.609 1.00 80.19 208 PRO A N 1
ATOM 1541 C CA . PRO A 1 208 ? 13.570 0.707 3.499 1.00 80.19 208 PRO A CA 1
ATOM 1542 C C . PRO A 1 208 ? 13.212 0.545 4.981 1.00 80.19 208 PRO A C 1
ATOM 1544 O O . PRO A 1 208 ? 14.105 0.380 5.809 1.00 80.19 208 PRO A O 1
ATOM 1547 N N . ASP A 1 209 ? 11.914 0.543 5.288 1.00 85.00 209 ASP A N 1
ATOM 1548 C CA . ASP A 1 209 ? 11.335 0.460 6.626 1.00 85.00 209 ASP A CA 1
ATOM 1549 C C . ASP A 1 209 ? 10.134 -0.499 6.628 1.00 85.00 209 ASP A C 1
ATOM 1551 O O . ASP A 1 209 ? 9.757 -1.056 5.594 1.00 85.00 209 ASP A O 1
ATOM 1555 N N . GLN A 1 210 ? 9.508 -0.689 7.793 1.00 88.62 210 GLN A N 1
ATOM 1556 C CA . GLN A 1 210 ? 8.298 -1.499 7.929 1.00 88.62 210 GLN A CA 1
ATOM 1557 C C . GLN A 1 210 ? 7.097 -0.816 7.249 1.00 88.62 210 GLN A C 1
ATOM 1559 O O . GLN A 1 210 ? 6.258 -0.223 7.923 1.00 88.62 210 GLN A O 1
ATOM 1564 N N . CYS A 1 211 ? 6.965 -0.945 5.922 1.00 89.62 211 CYS A N 1
ATOM 1565 C CA . CYS A 1 211 ? 5.810 -0.456 5.143 1.00 89.62 211 CYS A CA 1
ATOM 1566 C C . CYS A 1 211 ? 4.459 -0.928 5.718 1.00 89.62 211 CYS A C 1
ATOM 1568 O O . CYS A 1 211 ? 3.422 -0.300 5.501 1.00 89.62 211 CYS A O 1
ATOM 1570 N N . VAL A 1 212 ? 4.476 -2.011 6.499 1.00 90.00 212 VAL A N 1
ATOM 1571 C CA . VAL A 1 212 ? 3.328 -2.527 7.253 1.00 90.00 212 VAL A CA 1
ATOM 1572 C C . VAL A 1 212 ? 2.794 -1.567 8.309 1.00 90.00 212 VAL A C 1
ATOM 1574 O O . VAL A 1 212 ? 1.661 -1.766 8.715 1.00 90.00 212 VAL A O 1
ATOM 1577 N N . GLN A 1 213 ? 3.512 -0.502 8.688 1.00 89.38 213 GLN A N 1
ATOM 1578 C CA . GLN A 1 213 ? 2.931 0.557 9.522 1.00 89.38 213 GLN A CA 1
ATOM 1579 C C . GLN A 1 213 ? 1.670 1.142 8.857 1.00 89.38 213 GLN A C 1
ATOM 1581 O O . GLN A 1 213 ? 0.676 1.387 9.520 1.00 89.38 213 GLN A O 1
ATOM 1586 N N . CYS A 1 214 ? 1.671 1.304 7.527 1.00 89.81 214 CYS A N 1
ATOM 1587 C CA . CYS A 1 214 ? 0.497 1.775 6.788 1.00 89.81 214 CYS A CA 1
ATOM 1588 C C . CYS A 1 214 ? -0.258 0.612 6.119 1.00 89.81 214 CYS A C 1
ATOM 1590 O O . CYS A 1 214 ? -1.477 0.653 5.991 1.00 89.81 214 CYS A O 1
ATOM 1592 N N . HIS A 1 215 ? 0.454 -0.444 5.715 1.00 92.94 215 HIS A N 1
ATOM 1593 C CA . HIS A 1 215 ? -0.090 -1.615 5.018 1.00 92.94 215 HIS A CA 1
ATOM 1594 C C . HIS A 1 215 ? -0.347 -2.798 5.966 1.00 92.94 215 HIS A C 1
ATOM 1596 O O . HIS A 1 215 ? -0.079 -3.947 5.628 1.00 92.94 215 HIS A O 1
ATOM 1602 N N . GLN A 1 216 ? -0.794 -2.556 7.196 1.00 88.12 216 GLN A N 1
ATOM 1603 C CA . GLN A 1 216 ? -0.845 -3.600 8.229 1.00 88.12 216 GLN A CA 1
ATOM 1604 C C . GLN A 1 216 ? -1.927 -4.651 7.969 1.00 88.12 216 GLN A C 1
ATOM 1606 O O . GLN A 1 216 ? -1.756 -5.840 8.233 1.00 88.12 216 GLN A O 1
ATOM 1611 N N . ASN A 1 217 ? -3.064 -4.207 7.439 1.00 86.19 217 ASN A N 1
ATOM 1612 C CA . ASN A 1 217 ? -4.218 -5.057 7.191 1.00 86.19 217 ASN A CA 1
ATOM 1613 C C . ASN A 1 217 ? -4.078 -5.902 5.925 1.00 86.19 217 ASN A C 1
ATOM 1615 O O . ASN A 1 217 ? -4.517 -7.062 5.903 1.00 86.19 217 ASN A O 1
ATOM 1619 N N . ASN A 1 218 ? -3.530 -5.303 4.870 1.00 89.00 218 ASN A N 1
ATOM 1620 C CA . ASN A 1 218 ? -3.384 -5.893 3.554 1.00 89.00 218 ASN A CA 1
ATOM 1621 C C . ASN A 1 218 ? -2.378 -5.103 2.686 1.00 89.00 218 ASN A C 1
ATOM 1623 O O . ASN A 1 218 ? -1.874 -4.057 3.087 1.00 89.00 218 ASN A O 1
ATOM 1627 N N . ALA A 1 219 ? -2.103 -5.608 1.480 1.00 93.38 219 ALA A N 1
ATOM 1628 C CA . ALA A 1 219 ? -1.115 -5.036 0.565 1.00 93.38 219 ALA A CA 1
ATOM 1629 C C . ALA A 1 219 ? -1.478 -3.642 0.012 1.00 93.38 219 ALA A C 1
ATOM 1631 O O . ALA A 1 219 ? -0.583 -2.913 -0.405 1.00 93.38 219 ALA A O 1
ATOM 1632 N N . PHE A 1 220 ? -2.750 -3.241 0.011 1.00 93.06 220 PHE A N 1
ATOM 1633 C CA . PHE A 1 220 ? -3.259 -2.037 -0.647 1.00 93.06 220 PHE A CA 1
ATOM 1634 C C . PHE A 1 220 ? -4.016 -1.122 0.323 1.00 93.06 220 PHE A C 1
ATOM 1636 O O . PHE A 1 220 ? -5.071 -1.460 0.861 1.00 93.06 220 PHE A O 1
ATOM 1643 N N . ILE A 1 221 ? -3.511 0.097 0.489 1.00 90.25 221 ILE A N 1
ATOM 1644 C CA . ILE A 1 221 ? -4.235 1.155 1.196 1.00 90.25 221 ILE A CA 1
ATOM 1645 C C . ILE A 1 221 ? -5.322 1.682 0.265 1.00 90.25 221 ILE A C 1
ATOM 1647 O O . ILE A 1 221 ? -5.036 2.041 -0.877 1.00 90.25 221 ILE A O 1
ATOM 1651 N N . ARG A 1 222 ? -6.561 1.743 0.757 1.00 88.38 222 ARG A N 1
ATOM 1652 C CA . ARG A 1 222 ? -7.702 2.240 -0.014 1.00 88.38 222 ARG A CA 1
ATOM 1653 C C . ARG A 1 222 ? -8.337 3.443 0.653 1.00 88.38 222 ARG A C 1
ATOM 1655 O O . ARG A 1 222 ? -8.429 3.508 1.875 1.00 88.38 222 ARG A O 1
ATOM 1662 N N . ASN A 1 223 ? -8.780 4.374 -0.176 1.00 87.62 223 ASN A N 1
ATOM 1663 C CA . ASN A 1 223 ? -9.559 5.542 0.199 1.00 87.62 223 ASN A CA 1
ATOM 1664 C C . ASN A 1 223 ? -10.354 6.025 -1.030 1.00 87.62 223 ASN A C 1
ATOM 1666 O O . ASN A 1 223 ? -10.069 5.574 -2.144 1.00 87.62 223 ASN A O 1
ATOM 1670 N N . PRO A 1 224 ? -11.312 6.957 -0.869 1.00 87.69 224 PRO A N 1
ATOM 1671 C CA . PRO A 1 224 ? -12.119 7.446 -1.988 1.00 87.69 224 PRO A CA 1
ATOM 1672 C C . PRO A 1 224 ? -11.314 8.018 -3.165 1.00 87.69 224 PRO A C 1
ATOM 1674 O O . PRO A 1 224 ? -11.770 7.946 -4.303 1.00 87.69 224 PRO A O 1
ATOM 1677 N N . TRP A 1 225 ? -10.115 8.556 -2.919 1.00 91.00 225 TRP A N 1
ATOM 1678 C CA . TRP A 1 225 ? -9.226 9.051 -3.972 1.00 91.00 225 TRP A CA 1
ATOM 1679 C C . TRP A 1 225 ? -8.723 7.921 -4.872 1.00 91.00 225 TRP A C 1
ATOM 1681 O O . TRP A 1 225 ? -8.988 7.934 -6.072 1.00 91.00 225 TRP A O 1
ATOM 1691 N N . LEU A 1 226 ? -8.075 6.903 -4.300 1.00 92.50 226 LEU A N 1
ATOM 1692 C CA . LEU A 1 226 ? -7.558 5.765 -5.067 1.00 92.50 226 LEU A CA 1
ATOM 1693 C C . LEU A 1 226 ? -8.678 4.884 -5.626 1.00 92.50 226 LEU A C 1
ATOM 1695 O O . LEU A 1 226 ? -8.570 4.402 -6.751 1.00 92.50 226 LEU A O 1
ATOM 1699 N N . ASP A 1 227 ? -9.773 4.717 -4.881 1.00 91.75 227 ASP A N 1
ATOM 1700 C CA . ASP A 1 227 ? -10.941 3.971 -5.353 1.00 91.75 227 ASP A CA 1
ATOM 1701 C C . ASP A 1 227 ? -11.663 4.704 -6.495 1.00 91.75 227 ASP A C 1
ATOM 1703 O O . ASP A 1 227 ? -12.408 4.072 -7.240 1.00 91.75 227 ASP A O 1
ATOM 1707 N N . GLY A 1 228 ? -11.438 6.009 -6.676 1.00 92.31 228 GLY A N 1
ATOM 1708 C CA . GLY A 1 228 ? -11.935 6.770 -7.820 1.00 92.31 228 GLY A CA 1
ATOM 1709 C C . GLY A 1 228 ? -11.301 6.358 -9.153 1.00 92.31 228 GLY A C 1
ATOM 1710 O O . GLY A 1 228 ? -11.947 6.484 -10.191 1.00 92.31 228 GLY A O 1
ATOM 1711 N N . ALA A 1 229 ? -10.076 5.820 -9.147 1.00 95.25 229 ALA A N 1
ATOM 1712 C CA . ALA A 1 229 ? -9.432 5.307 -10.354 1.00 95.25 229 ALA A CA 1
ATOM 1713 C C . ALA A 1 229 ? -10.066 3.966 -10.758 1.00 95.25 229 ALA A C 1
ATOM 1715 O O . ALA A 1 229 ? -9.951 2.970 -10.037 1.00 95.25 229 ALA A O 1
ATOM 1716 N N . ARG A 1 230 ? -10.734 3.926 -11.917 1.00 95.56 230 ARG A N 1
ATOM 1717 C CA . ARG A 1 230 ? -11.466 2.750 -12.422 1.00 95.56 230 ARG A CA 1
ATOM 1718 C C . ARG A 1 230 ? -10.781 2.120 -13.629 1.00 95.56 230 ARG A C 1
ATOM 1720 O O . ARG A 1 230 ? -10.183 2.823 -14.437 1.00 95.56 230 ARG A O 1
ATOM 1727 N N . LEU A 1 231 ? -10.897 0.800 -13.773 1.00 94.56 231 LEU A N 1
ATOM 1728 C CA . LEU A 1 231 ? -10.358 0.095 -14.938 1.00 94.56 231 LEU A CA 1
ATOM 1729 C C . LEU A 1 231 ? -11.056 0.574 -16.229 1.00 94.56 231 LEU A C 1
ATOM 1731 O O . LEU A 1 231 ? -12.287 0.590 -16.264 1.00 94.56 231 LEU A O 1
ATOM 1735 N N . PRO A 1 232 ? -10.321 0.898 -17.311 1.00 92.31 232 PRO A N 1
ATOM 1736 C CA . PRO A 1 232 ? -10.930 1.375 -18.558 1.00 92.31 232 PRO A CA 1
ATOM 1737 C C . PRO A 1 232 ? -11.900 0.367 -19.186 1.00 92.31 232 PRO A C 1
ATOM 1739 O O . PRO A 1 232 ? -12.976 0.741 -19.651 1.00 92.31 232 PRO A O 1
ATOM 1742 N N . ASP A 1 233 ? -11.545 -0.919 -19.144 1.00 93.12 233 ASP A N 1
ATOM 1743 C CA . ASP A 1 233 ? -12.352 -2.006 -19.713 1.00 93.12 233 ASP A CA 1
ATOM 1744 C C . ASP A 1 233 ? -13.478 -2.476 -18.773 1.00 93.12 233 ASP A C 1
ATOM 1746 O O . ASP A 1 233 ? -14.404 -3.162 -19.207 1.00 93.12 233 ASP A O 1
ATOM 1750 N N . ASN A 1 234 ? -13.420 -2.103 -17.488 1.00 93.94 234 ASN A N 1
ATOM 1751 C CA . ASN A 1 234 ? -14.456 -2.392 -16.496 1.00 93.94 234 ASN A CA 1
ATOM 1752 C C . ASN A 1 234 ? -14.608 -1.235 -15.486 1.00 93.94 234 ASN A C 1
ATOM 1754 O O . ASN A 1 234 ? -14.137 -1.342 -14.351 1.00 93.94 234 ASN A O 1
ATOM 1758 N N . PRO A 1 235 ? -15.300 -0.137 -15.847 1.00 92.75 235 PRO A N 1
ATOM 1759 C CA . PRO A 1 235 ? -15.374 1.054 -14.996 1.00 92.75 235 PRO A CA 1
ATOM 1760 C C . PRO A 1 235 ? -16.104 0.865 -13.656 1.00 92.75 235 PRO A C 1
ATOM 1762 O O . PRO A 1 235 ? -16.071 1.754 -12.808 1.00 92.75 235 PRO A O 1
ATOM 1765 N N . ALA A 1 236 ? -16.782 -0.269 -13.450 1.00 91.38 236 ALA A N 1
ATOM 1766 C CA . ALA A 1 236 ? -17.377 -0.621 -12.161 1.00 91.38 236 ALA A CA 1
ATOM 1767 C C . ALA A 1 236 ? -16.326 -1.075 -11.131 1.00 91.38 236 ALA A C 1
ATOM 1769 O O . ALA A 1 236 ? -16.596 -1.077 -9.931 1.00 91.38 236 ALA A O 1
ATOM 1770 N N . GLU A 1 237 ? -15.131 -1.453 -11.585 1.00 92.81 237 GLU A N 1
ATOM 1771 C CA . GLU A 1 237 ? -14.065 -1.995 -10.753 1.00 92.81 237 GLU A CA 1
ATOM 1772 C C . GLU A 1 237 ? -12.945 -0.954 -10.562 1.00 92.81 237 GLU A C 1
ATOM 1774 O O . GLU A 1 237 ? -12.454 -0.382 -11.542 1.00 92.81 237 GLU A O 1
ATOM 1779 N N . PRO A 1 238 ? -12.529 -0.663 -9.312 1.00 94.88 238 PRO A N 1
ATOM 1780 C CA . PRO A 1 238 ? -11.336 0.138 -9.073 1.00 94.88 238 PRO A CA 1
ATOM 1781 C C . PRO A 1 238 ? -10.076 -0.545 -9.612 1.00 94.88 238 PRO A C 1
ATOM 1783 O O . PRO A 1 238 ? -9.981 -1.770 -9.666 1.00 94.88 238 PRO A O 1
ATOM 1786 N N . VAL A 1 239 ? -9.067 0.257 -9.955 1.00 97.19 239 VAL A N 1
ATOM 1787 C CA . VAL A 1 239 ? -7.742 -0.264 -10.322 1.00 97.19 239 VAL A CA 1
ATOM 1788 C C . VAL A 1 239 ? -7.141 -1.051 -9.158 1.00 97.19 239 VAL A C 1
ATOM 1790 O O . VAL A 1 239 ? -6.561 -2.116 -9.368 1.00 97.19 239 VAL A O 1
ATOM 1793 N N . LEU A 1 240 ? -7.312 -0.567 -7.924 1.00 95.19 240 LEU A N 1
ATOM 1794 C CA . LEU A 1 240 ? -6.929 -1.326 -6.739 1.00 95.19 240 LEU A CA 1
ATOM 1795 C C . LEU A 1 240 ? -7.886 -2.505 -6.514 1.00 95.19 240 LEU A C 1
ATOM 1797 O O . LEU A 1 240 ? -9.088 -2.298 -6.329 1.00 95.19 240 LEU A O 1
ATOM 1801 N N . PRO A 1 241 ? -7.374 -3.744 -6.456 1.00 91.94 241 PRO A N 1
ATOM 1802 C CA . PRO A 1 241 ? -8.206 -4.908 -6.219 1.00 91.94 241 PRO A CA 1
ATOM 1803 C C . PRO A 1 241 ? -8.731 -4.931 -4.782 1.00 91.94 241 PRO A C 1
ATOM 1805 O O . PRO A 1 241 ? -8.089 -4.461 -3.840 1.00 91.94 241 PRO A O 1
ATOM 1808 N N . THR A 1 242 ? -9.894 -5.549 -4.601 1.00 85.00 242 THR A N 1
ATOM 1809 C CA . THR A 1 242 ? -10.439 -5.828 -3.271 1.00 85.00 242 THR A CA 1
ATOM 1810 C C . THR A 1 242 ? -9.813 -7.096 -2.697 1.00 85.00 242 THR A C 1
ATOM 1812 O O . THR A 1 242 ? -9.717 -8.116 -3.375 1.00 85.00 242 THR A O 1
ATOM 1815 N N . VAL A 1 243 ? -9.429 -7.041 -1.424 1.00 83.50 243 VAL A N 1
ATOM 1816 C CA . VAL A 1 243 ? -8.957 -8.184 -0.636 1.00 83.50 243 VAL A CA 1
ATOM 1817 C C . VAL A 1 243 ? -9.820 -8.294 0.619 1.00 83.50 243 VAL A C 1
ATOM 1819 O O . VAL A 1 243 ? -10.013 -7.317 1.337 1.00 83.50 243 VAL A O 1
ATOM 1822 N N . GLY A 1 244 ? -10.399 -9.469 0.862 1.00 79.81 244 GLY A N 1
ATOM 1823 C CA . GLY A 1 244 ? -11.319 -9.688 1.984 1.00 79.81 244 GLY A CA 1
ATOM 1824 C C . GLY A 1 244 ? -10.617 -9.845 3.339 1.00 79.81 244 GLY A C 1
ATOM 1825 O O . GLY A 1 244 ? -9.416 -10.124 3.395 1.00 79.81 244 GLY A O 1
ATOM 1826 N N . ALA A 1 245 ? -11.385 -9.764 4.432 1.00 79.19 245 ALA A N 1
ATOM 1827 C CA . ALA A 1 245 ? -10.921 -9.856 5.827 1.00 79.19 245 ALA A CA 1
ATOM 1828 C C . ALA A 1 245 ? -10.056 -11.078 6.170 1.00 79.19 245 ALA A C 1
ATOM 1830 O O . ALA A 1 245 ? -9.202 -11.010 7.054 1.00 79.19 245 ALA A O 1
ATOM 1831 N N . LYS A 1 246 ? -10.251 -12.201 5.473 1.00 82.69 246 LYS A N 1
ATOM 1832 C CA . LYS A 1 246 ? -9.506 -13.453 5.697 1.00 82.69 246 LYS A CA 1
ATOM 1833 C C . LYS A 1 246 ? -8.435 -13.717 4.639 1.00 82.69 246 LYS A C 1
ATOM 1835 O O . LYS A 1 246 ? -7.836 -14.787 4.645 1.00 82.69 246 LYS A O 1
ATOM 1840 N N . SER A 1 247 ? -8.177 -12.758 3.748 1.00 89.00 247 SER A N 1
ATOM 1841 C CA . SER A 1 247 ? -7.155 -12.920 2.709 1.00 89.00 247 SER A CA 1
ATOM 1842 C C . SER A 1 247 ? -5.787 -13.132 3.353 1.00 89.00 247 SER A C 1
ATOM 1844 O O . SER A 1 247 ? -5.478 -12.445 4.340 1.00 89.00 247 SER A O 1
ATOM 1846 N N . PRO A 1 248 ? -4.974 -14.060 2.829 1.00 92.81 248 PRO A N 1
ATOM 1847 C CA . PRO A 1 248 ? -3.639 -14.271 3.343 1.00 92.81 248 PRO A CA 1
ATOM 1848 C C . PRO A 1 248 ? -2.775 -13.035 3.083 1.00 92.81 248 PRO A C 1
ATOM 1850 O O . PRO A 1 248 ? -2.955 -12.341 2.082 1.00 92.81 248 PRO A O 1
ATOM 1853 N N . TYR A 1 249 ? -1.841 -12.744 3.981 1.00 93.62 249 TYR A N 1
ATOM 1854 C CA . TYR A 1 249 ? -0.971 -11.585 3.870 1.00 93.62 249 TYR A CA 1
ATOM 1855 C C . TYR A 1 249 ? 0.302 -11.735 4.707 1.00 93.62 249 TYR A C 1
ATOM 1857 O O . TYR A 1 249 ? 0.238 -11.980 5.909 1.00 93.62 249 TYR A O 1
ATOM 1865 N N . TYR A 1 250 ? 1.458 -11.562 4.069 1.00 92.75 250 TYR A N 1
ATOM 1866 C CA . TYR A 1 250 ? 2.749 -11.385 4.730 1.00 92.75 250 TYR A CA 1
ATOM 1867 C C . TYR A 1 250 ? 3.735 -10.679 3.800 1.00 92.75 250 TYR A C 1
ATOM 1869 O O . TYR A 1 250 ? 3.575 -10.691 2.576 1.00 92.75 250 TYR A O 1
ATOM 1877 N N . ILE A 1 251 ? 4.784 -10.100 4.382 1.00 93.31 251 ILE A N 1
ATOM 1878 C CA . ILE A 1 251 ? 5.831 -9.426 3.617 1.00 93.31 251 ILE A CA 1
ATOM 1879 C C . ILE A 1 251 ? 7.001 -10.364 3.380 1.00 93.31 251 ILE A C 1
ATOM 1881 O O . ILE A 1 251 ? 7.608 -10.888 4.316 1.00 93.31 251 ILE A O 1
ATOM 1885 N N . VAL A 1 252 ? 7.351 -10.546 2.112 1.00 93.69 252 VAL A N 1
ATOM 1886 C CA . VAL A 1 252 ? 8.559 -11.266 1.718 1.00 93.69 252 VAL A CA 1
ATOM 1887 C C . VAL A 1 252 ? 9.776 -10.450 2.161 1.00 93.69 252 VAL A C 1
ATOM 1889 O O . VAL A 1 252 ? 9.879 -9.265 1.843 1.00 93.69 252 VAL A O 1
ATOM 1892 N N . GLY A 1 253 ? 10.676 -11.071 2.928 1.00 91.06 253 GLY A N 1
ATOM 1893 C CA . GLY A 1 253 ? 11.824 -10.403 3.558 1.00 91.06 253 GLY A CA 1
ATOM 1894 C C . GLY A 1 253 ? 11.484 -9.576 4.807 1.00 91.06 253 GLY A C 1
ATOM 1895 O O . GLY A 1 253 ? 12.393 -9.094 5.476 1.00 91.06 253 GLY A O 1
ATOM 1896 N N . GLY A 1 254 ? 10.201 -9.432 5.154 1.00 89.44 254 GLY A N 1
ATOM 1897 C CA . GLY A 1 254 ? 9.726 -8.747 6.363 1.00 89.44 254 GLY A CA 1
ATOM 1898 C C . GLY A 1 254 ? 9.455 -9.706 7.521 1.00 89.44 254 GLY A C 1
ATOM 1899 O O . GLY A 1 254 ? 8.527 -9.499 8.297 1.00 89.44 254 GLY A O 1
ATOM 1900 N N . GLY A 1 255 ? 10.218 -10.798 7.623 1.00 86.69 255 GLY A N 1
ATOM 1901 C CA . GLY A 1 255 ? 10.002 -11.823 8.643 1.00 86.69 255 GLY A CA 1
ATOM 1902 C C . GLY A 1 255 ? 10.244 -11.338 10.077 1.00 86.69 255 GLY A C 1
ATOM 1903 O O . GLY A 1 255 ? 9.889 -12.025 11.021 1.00 86.69 255 GLY A O 1
ATOM 1904 N N . ASP A 1 256 ? 10.841 -10.168 10.279 1.00 86.25 256 ASP A N 1
ATOM 1905 C CA . ASP A 1 256 ? 11.011 -9.544 11.592 1.00 86.25 256 ASP A CA 1
ATOM 1906 C C . ASP A 1 256 ? 10.110 -8.319 11.814 1.00 86.25 256 ASP A C 1
ATOM 1908 O O . ASP A 1 256 ? 10.364 -7.523 12.721 1.00 86.25 256 ASP A O 1
ATOM 1912 N N . TRP A 1 257 ? 9.059 -8.168 11.003 1.00 90.19 257 TRP A N 1
ATOM 1913 C CA . TRP A 1 257 ? 8.134 -7.037 11.064 1.00 90.19 257 TRP A CA 1
ATOM 1914 C C . TRP A 1 257 ? 6.901 -7.325 11.930 1.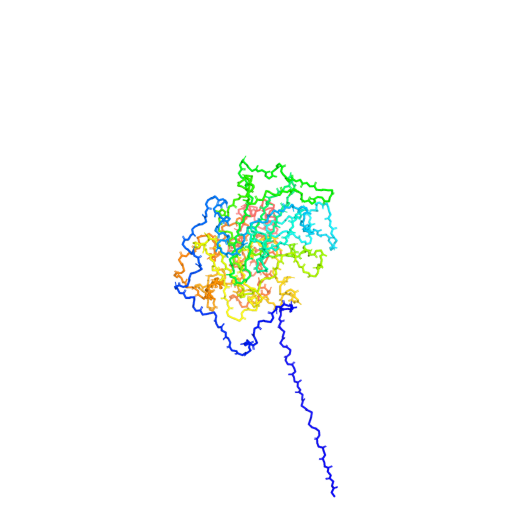00 90.19 257 TRP A C 1
ATOM 1916 O O . TRP A 1 257 ? 6.490 -8.475 12.138 1.00 90.19 257 TRP A O 1
ATOM 1926 N N . ASP A 1 258 ? 6.283 -6.259 12.438 1.00 91.12 258 ASP A N 1
ATOM 1927 C CA . ASP A 1 258 ? 5.046 -6.362 13.204 1.00 91.12 258 ASP A CA 1
ATOM 1928 C C . ASP A 1 258 ? 3.845 -6.468 12.264 1.00 91.12 258 ASP A C 1
ATOM 1930 O O . ASP A 1 258 ? 3.371 -5.481 11.708 1.00 91.12 258 ASP A O 1
ATOM 1934 N N . MET A 1 259 ? 3.362 -7.696 12.082 1.00 90.06 259 MET A N 1
ATOM 1935 C CA . MET A 1 259 ? 2.224 -8.019 11.216 1.00 90.06 259 MET A CA 1
ATOM 1936 C C . MET A 1 259 ? 0.891 -8.067 11.972 1.00 90.06 259 MET A C 1
ATOM 1938 O O . MET A 1 259 ? -0.120 -8.492 11.408 1.00 90.06 259 MET A O 1
ATOM 1942 N N . ARG A 1 260 ? 0.882 -7.733 13.268 1.00 91.94 260 ARG A N 1
ATOM 1943 C CA . ARG A 1 260 ? -0.318 -7.864 14.101 1.00 91.94 260 ARG A CA 1
ATOM 1944 C C . ARG A 1 260 ? -1.359 -6.845 13.676 1.00 91.94 260 ARG A C 1
ATOM 1946 O O . ARG A 1 260 ? -0.992 -5.727 13.373 1.00 91.94 260 ARG A O 1
ATOM 1953 N N . THR A 1 261 ? -2.641 -7.180 13.715 1.00 92.31 261 THR A N 1
ATOM 1954 C CA . THR A 1 261 ? -3.771 -6.237 13.599 1.00 92.31 261 THR A CA 1
ATOM 1955 C C . THR A 1 261 ? -4.757 -6.489 14.728 1.00 92.31 261 THR A C 1
ATOM 1957 O O . THR A 1 261 ? -4.745 -7.571 15.318 1.00 92.31 261 THR A O 1
ATOM 1960 N N . ILE A 1 262 ? -5.582 -5.495 15.051 1.00 92.75 262 ILE A N 1
ATOM 1961 C CA . ILE A 1 262 ? -6.625 -5.648 16.066 1.00 92.75 262 ILE A CA 1
ATOM 1962 C C . ILE A 1 262 ? -7.744 -6.545 15.548 1.00 92.75 262 ILE A C 1
ATOM 1964 O O . ILE A 1 262 ? -8.179 -6.424 14.399 1.00 92.75 262 ILE A O 1
ATOM 1968 N N . HIS A 1 263 ? -8.240 -7.404 16.433 1.00 93.31 263 HIS A N 1
ATOM 1969 C CA . HIS A 1 263 ? -9.467 -8.147 16.239 1.00 93.31 263 HIS A CA 1
ATOM 1970 C C . HIS A 1 263 ? -10.365 -8.090 17.475 1.00 93.31 263 HIS A C 1
ATOM 1972 O O . HIS A 1 263 ? -9.897 -8.263 18.595 1.00 93.31 263 HIS A O 1
ATOM 1978 N N . ILE A 1 264 ? -11.660 -7.884 17.251 1.00 94.25 264 ILE A N 1
ATOM 1979 C CA . ILE A 1 264 ? -12.716 -7.984 18.259 1.00 94.25 264 ILE A CA 1
ATOM 1980 C C . ILE A 1 264 ? -13.782 -8.911 17.674 1.00 94.25 264 ILE A C 1
ATOM 1982 O O . ILE A 1 264 ? -14.282 -8.668 16.573 1.00 94.25 264 ILE A O 1
ATOM 1986 N N . GLU A 1 265 ? -14.104 -9.988 18.387 1.00 91.06 265 GLU A N 1
ATOM 1987 C CA . GLU A 1 265 ? -15.096 -10.964 17.927 1.00 91.06 265 GLU A CA 1
ATOM 1988 C C . GLU A 1 265 ? -16.481 -10.306 17.817 1.00 91.06 265 GLU A C 1
ATOM 1990 O O . GLU A 1 265 ? -16.942 -9.638 18.742 1.00 91.06 265 GLU A O 1
ATOM 1995 N N . GLY A 1 266 ? -17.156 -10.507 16.682 1.00 91.25 266 GLY A N 1
ATOM 1996 C CA . GLY A 1 266 ? -18.481 -9.936 16.418 1.00 91.25 266 GLY A CA 1
ATOM 1997 C C . GLY A 1 266 ? -18.496 -8.445 16.066 1.00 91.25 266 GLY A C 1
ATOM 1998 O O . GLY A 1 266 ? -19.580 -7.891 15.907 1.00 91.25 266 GLY A O 1
ATOM 1999 N N . ASN A 1 267 ? -17.333 -7.801 15.925 1.00 93.31 267 ASN A N 1
ATOM 2000 C CA . ASN A 1 267 ? -17.248 -6.412 15.487 1.00 93.31 267 ASN A CA 1
ATOM 2001 C C . ASN A 1 267 ? -17.520 -6.292 13.981 1.00 93.31 267 ASN A C 1
ATOM 2003 O O . ASN A 1 267 ? -16.756 -6.806 13.159 1.00 93.31 267 ASN A O 1
ATOM 2007 N N . ALA A 1 268 ? -18.579 -5.569 13.619 1.00 91.56 268 ALA A N 1
ATOM 2008 C CA . ALA A 1 268 ? -19.081 -5.548 12.246 1.00 91.56 268 ALA A CA 1
ATOM 2009 C C . ALA A 1 268 ? -18.119 -4.887 11.237 1.00 91.56 268 ALA A C 1
ATOM 2011 O O . ALA A 1 268 ? -18.150 -5.212 10.048 1.00 91.56 268 ALA A O 1
ATOM 2012 N N . CYS A 1 269 ? -17.221 -3.996 11.682 1.00 89.44 269 CYS A N 1
ATOM 2013 C CA . CYS A 1 269 ? -16.209 -3.404 10.802 1.00 89.44 269 CYS A CA 1
ATOM 2014 C C . CYS A 1 269 ? -15.206 -4.453 10.295 1.00 89.44 269 CYS A C 1
ATOM 2016 O O . CYS A 1 269 ? -14.702 -4.342 9.176 1.00 89.44 269 CYS A O 1
ATOM 2018 N N . LEU A 1 270 ? -14.927 -5.480 11.103 1.00 90.69 270 LEU A N 1
ATOM 2019 C 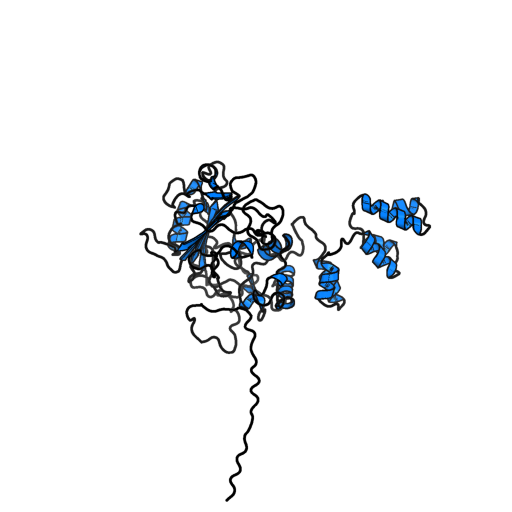CA . LEU A 1 270 ? -13.928 -6.505 10.800 1.00 90.69 270 LEU A CA 1
ATOM 2020 C C . LEU A 1 270 ? -14.458 -7.648 9.921 1.00 90.69 270 LEU A C 1
ATOM 2022 O O . LEU A 1 270 ? -13.669 -8.479 9.461 1.00 90.69 270 LEU A O 1
ATOM 2026 N N . ASP A 1 271 ? -15.764 -7.673 9.642 1.00 86.88 271 ASP A N 1
ATOM 2027 C CA . ASP A 1 271 ? -16.386 -8.669 8.766 1.00 86.88 271 ASP A CA 1
ATOM 2028 C C . ASP A 1 271 ? -16.010 -8.458 7.294 1.00 86.88 271 ASP A C 1
ATOM 2030 O O . ASP A 1 271 ? -15.814 -9.427 6.554 1.00 86.88 271 ASP A O 1
ATOM 2034 N N . CYS A 1 272 ? -15.871 -7.199 6.856 1.00 83.06 272 CYS A N 1
ATOM 2035 C C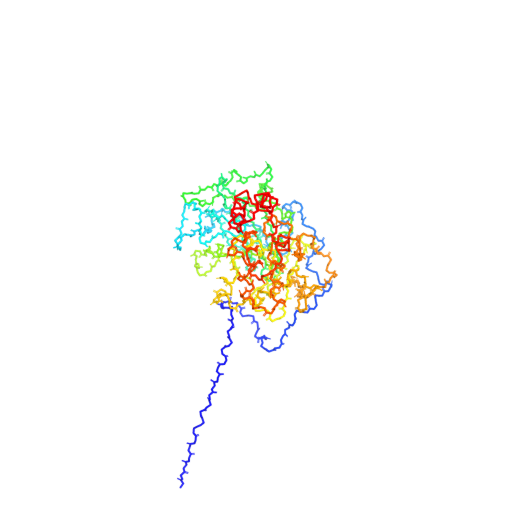A . CYS A 1 272 ? -15.510 -6.900 5.471 1.00 83.06 272 CYS A CA 1
ATOM 2036 C C . CYS A 1 272 ? -13.980 -6.965 5.261 1.00 83.06 272 CYS A C 1
ATOM 2038 O O . CYS A 1 272 ? -13.502 -7.593 4.308 1.00 83.06 272 CYS A O 1
ATOM 2040 N N . HIS A 1 273 ? -13.192 -6.336 6.146 1.00 88.56 273 HIS A N 1
ATOM 2041 C CA . HIS A 1 273 ? -11.727 -6.284 6.058 1.00 88.56 273 HIS A CA 1
ATOM 2042 C C . HIS A 1 273 ? -11.052 -6.164 7.436 1.00 88.56 273 HIS A C 1
ATOM 2044 O O . HIS A 1 273 ? -11.643 -5.689 8.396 1.00 88.56 273 HIS A O 1
ATOM 2050 N N . ARG A 1 274 ? -9.763 -6.517 7.528 1.00 90.62 274 ARG A N 1
ATOM 2051 C CA . ARG A 1 274 ? -8.924 -6.126 8.680 1.00 90.62 274 ARG A CA 1
ATOM 2052 C C . ARG A 1 274 ? -8.611 -4.630 8.614 1.00 90.62 274 ARG A C 1
ATOM 2054 O O . ARG A 1 274 ? -8.600 -4.055 7.521 1.00 90.62 274 ARG A O 1
ATOM 2061 N N . ILE A 1 275 ? -8.294 -4.005 9.741 1.00 87.50 275 ILE A N 1
ATOM 2062 C CA . ILE A 1 275 ? -7.945 -2.579 9.811 1.00 87.50 275 ILE A CA 1
ATOM 2063 C C . ILE A 1 275 ? -6.507 -2.384 10.302 1.00 87.50 275 ILE A C 1
ATOM 2065 O O . ILE A 1 275 ? -6.048 -3.081 11.207 1.00 87.50 275 ILE A O 1
ATOM 2069 N N . GLY A 1 276 ? -5.780 -1.469 9.659 1.00 88.81 276 GLY A N 1
ATOM 2070 C CA . GLY A 1 276 ? -4.536 -0.922 10.194 1.00 88.81 276 GLY A CA 1
ATOM 2071 C C . GLY A 1 276 ? -4.879 0.368 10.926 1.00 88.81 276 GLY A C 1
ATOM 2072 O O . GLY A 1 276 ? -5.302 1.325 10.288 1.00 88.81 276 GLY A O 1
ATOM 2073 N N . MET A 1 277 ? -4.749 0.388 12.248 1.00 88.31 277 MET A N 1
ATOM 2074 C CA . MET A 1 277 ? -5.188 1.545 13.038 1.00 88.31 277 MET A CA 1
ATOM 2075 C C . MET A 1 277 ? -4.264 2.758 12.883 1.00 88.31 277 MET A C 1
ATOM 2077 O O . MET A 1 277 ? -4.713 3.889 13.002 1.00 88.31 277 MET A O 1
ATOM 2081 N N . GLU A 1 278 ? -2.994 2.541 12.548 1.00 87.62 278 GLU A N 1
ATOM 2082 C CA . GLU A 1 278 ? -2.040 3.622 12.282 1.00 87.62 278 GLU A CA 1
ATOM 2083 C C . GLU A 1 278 ? -2.436 4.438 11.037 1.00 87.62 278 GLU A C 1
ATOM 2085 O O . GLU A 1 278 ? -2.492 5.667 11.068 1.00 87.62 278 GLU A O 1
ATOM 2090 N N . ILE A 1 279 ? -2.774 3.758 9.931 1.00 88.31 279 ILE A N 1
ATOM 2091 C CA . ILE A 1 279 ? -3.231 4.436 8.709 1.00 88.31 279 ILE A CA 1
ATOM 2092 C C . ILE A 1 279 ? -4.595 5.102 8.913 1.00 88.31 279 ILE A C 1
ATOM 2094 O O . ILE A 1 279 ? -4.836 6.183 8.381 1.00 88.31 279 ILE A O 1
ATOM 2098 N N . ASP A 1 280 ? -5.461 4.492 9.720 1.00 89.81 280 ASP A N 1
ATOM 2099 C CA . ASP A 1 280 ? -6.742 5.068 10.120 1.00 89.81 280 ASP A CA 1
ATOM 2100 C C . ASP A 1 280 ? -6.558 6.384 10.898 1.00 89.81 280 ASP A C 1
ATOM 2102 O O . ASP A 1 280 ? -7.121 7.411 10.519 1.00 89.81 280 ASP A O 1
ATOM 2106 N N . GLN A 1 281 ? -5.672 6.403 11.901 1.00 87.50 281 GLN A N 1
ATOM 2107 C CA . GLN A 1 281 ? -5.305 7.623 12.627 1.00 87.50 281 GLN A CA 1
ATOM 2108 C C . GLN A 1 281 ? -4.713 8.690 11.704 1.00 87.50 281 GLN A C 1
ATOM 2110 O O . GLN A 1 281 ? -5.059 9.868 11.820 1.00 87.50 281 GLN A O 1
ATOM 2115 N N . GLN A 1 282 ? -3.853 8.295 10.762 1.00 87.00 282 GLN A N 1
ATOM 2116 C CA . GLN A 1 282 ? -3.286 9.221 9.787 1.00 87.00 282 GLN A CA 1
ATOM 2117 C C . GLN A 1 282 ? -4.365 9.837 8.885 1.00 87.00 282 GLN A C 1
ATOM 2119 O O . GLN A 1 282 ? -4.329 11.037 8.611 1.00 87.00 282 GLN A O 1
ATOM 2124 N N . PHE A 1 283 ? -5.336 9.043 8.436 1.00 89.50 283 PHE A N 1
ATOM 2125 C CA . PHE A 1 283 ? -6.463 9.535 7.647 1.00 89.50 283 PHE A CA 1
ATOM 2126 C C . PHE A 1 283 ? -7.347 10.476 8.465 1.00 89.50 283 PHE A C 1
ATOM 2128 O O . PHE A 1 283 ? -7.676 11.565 7.990 1.00 89.50 283 PHE A O 1
ATOM 2135 N N . ALA A 1 284 ? -7.675 10.109 9.705 1.00 89.00 284 ALA A N 1
ATOM 2136 C CA . ALA A 1 284 ? -8.460 10.946 10.606 1.00 89.00 284 ALA A CA 1
ATOM 2137 C C . ALA A 1 284 ? -7.778 12.297 10.877 1.00 89.00 284 ALA A C 1
ATOM 2139 O O . ALA A 1 284 ? -8.422 13.344 10.793 1.00 89.00 284 ALA A O 1
ATOM 2140 N N . ALA A 1 285 ? -6.460 12.299 11.103 1.00 87.06 285 ALA A N 1
ATOM 2141 C CA . ALA A 1 285 ? -5.669 13.519 11.274 1.00 87.06 285 ALA A CA 1
ATOM 2142 C C . ALA A 1 285 ? -5.695 14.436 10.036 1.00 87.06 285 ALA A C 1
ATOM 2144 O O . ALA A 1 285 ? -5.523 15.648 10.159 1.00 87.06 285 ALA A O 1
ATOM 2145 N N . ASN A 1 286 ? -5.951 13.871 8.854 1.00 85.88 286 ASN A N 1
ATOM 2146 C CA . ASN A 1 286 ? -6.097 14.593 7.591 1.00 85.88 286 ASN A CA 1
ATOM 2147 C C . ASN A 1 286 ? -7.566 14.847 7.199 1.00 85.88 286 ASN A C 1
ATOM 2149 O O . ASN A 1 286 ? -7.841 15.192 6.049 1.00 85.88 286 ASN A O 1
ATOM 2153 N N . GLY A 1 287 ? -8.501 14.720 8.147 1.00 84.00 287 GLY A N 1
ATOM 2154 C CA . GLY A 1 287 ? -9.906 15.097 7.977 1.00 84.00 287 GLY A CA 1
ATOM 2155 C C . GLY A 1 287 ? -10.824 13.988 7.459 1.00 84.00 287 GLY A C 1
ATOM 2156 O O . GLY A 1 287 ? -11.962 14.272 7.088 1.00 84.00 287 GLY A O 1
ATOM 2157 N N . PHE A 1 288 ? -10.370 12.734 7.423 1.00 85.50 288 PHE A N 1
ATOM 2158 C CA . PHE A 1 288 ? -11.221 11.604 7.053 1.00 85.50 288 PHE A CA 1
ATOM 2159 C C . PHE A 1 288 ? -12.107 11.163 8.230 1.00 85.50 288 PHE A C 1
ATOM 2161 O O . PHE A 1 288 ? -11.607 10.700 9.252 1.00 85.50 288 PHE A O 1
ATOM 2168 N N . ASP A 1 289 ? -13.431 11.243 8.079 1.00 88.69 289 ASP A N 1
ATOM 2169 C CA . ASP A 1 289 ? -14.373 10.618 9.017 1.00 88.69 289 ASP A CA 1
ATOM 2170 C C . ASP A 1 289 ? -14.814 9.252 8.497 1.00 88.69 289 ASP A C 1
ATOM 2172 O O . ASP A 1 289 ? -15.668 9.162 7.617 1.00 88.69 289 ASP A O 1
ATOM 2176 N N . VAL A 1 290 ? -14.282 8.180 9.088 1.00 88.56 290 VAL A N 1
ATOM 2177 C CA . VAL A 1 290 ? -14.628 6.789 8.749 1.00 88.56 290 VAL A CA 1
ATOM 2178 C C . VAL A 1 290 ? -16.139 6.565 8.695 1.00 88.56 290 VAL A C 1
ATOM 2180 O O . VAL A 1 290 ? -16.626 5.909 7.778 1.00 88.56 290 VAL A O 1
ATOM 2183 N N . ASN A 1 291 ? -16.907 7.155 9.616 1.00 90.75 291 ASN A N 1
ATOM 2184 C CA . ASN A 1 291 ? -18.357 6.945 9.687 1.00 90.75 291 ASN A CA 1
ATOM 2185 C C . ASN A 1 291 ? -19.105 7.586 8.516 1.00 90.75 291 ASN A C 1
ATOM 2187 O O . ASN A 1 291 ? -20.194 7.145 8.172 1.00 90.75 291 ASN A O 1
ATOM 2191 N N . SER A 1 292 ? -18.525 8.598 7.877 1.00 90.06 292 SER A N 1
ATOM 2192 C CA . SER A 1 292 ? -19.110 9.220 6.690 1.00 90.06 292 SER A CA 1
ATOM 2193 C C . SER A 1 292 ? -18.950 8.357 5.430 1.00 90.06 292 SER A C 1
ATOM 2195 O O . SER A 1 292 ? -19.643 8.594 4.442 1.00 90.06 292 SER A O 1
ATOM 2197 N N . TYR A 1 293 ? -18.092 7.330 5.465 1.00 86.69 293 TYR A N 1
ATOM 2198 C CA . TYR A 1 293 ? -17.793 6.469 4.312 1.00 86.69 293 TYR A CA 1
ATOM 2199 C C . TYR A 1 293 ? -18.045 4.977 4.557 1.00 86.69 293 TYR A C 1
ATOM 2201 O O . TYR A 1 293 ? -18.202 4.226 3.595 1.00 86.69 293 TYR A O 1
ATOM 2209 N N . MET A 1 294 ? -18.079 4.534 5.816 1.00 87.88 294 MET A N 1
ATOM 2210 C CA . MET A 1 294 ? -18.141 3.121 6.180 1.00 87.88 294 MET A CA 1
ATOM 2211 C C . MET A 1 294 ? -19.390 2.776 7.007 1.00 87.88 294 MET A C 1
ATOM 2213 O O . MET A 1 294 ? -19.756 3.533 7.911 1.00 87.88 294 MET A O 1
ATOM 2217 N N . PRO A 1 295 ? -20.016 1.611 6.752 1.00 88.62 295 PRO A N 1
ATOM 2218 C CA . PRO A 1 295 ? -19.785 0.733 5.598 1.00 88.62 295 PRO A CA 1
ATOM 2219 C C . PRO A 1 295 ? -20.234 1.398 4.283 1.00 88.62 295 PRO A C 1
ATOM 2221 O O . PRO A 1 295 ? -21.167 2.196 4.277 1.00 88.62 295 PRO A O 1
ATOM 2224 N N . ALA A 1 296 ? -19.613 1.034 3.156 1.00 83.44 296 ALA A N 1
ATOM 2225 C CA . ALA A 1 296 ? -19.799 1.714 1.864 1.00 83.44 296 ALA A CA 1
ATOM 2226 C C . ALA A 1 296 ? -21.266 1.862 1.402 1.00 83.44 296 ALA A C 1
ATOM 2228 O O . ALA A 1 296 ? -21.609 2.834 0.734 1.00 83.44 296 ALA A O 1
ATOM 2229 N N . HIS A 1 297 ? -22.142 0.915 1.760 1.00 84.88 297 HIS A N 1
ATOM 2230 C CA . HIS A 1 297 ? -23.561 0.921 1.363 1.00 84.88 297 HIS A CA 1
ATOM 2231 C C . HIS A 1 297 ? -24.510 1.464 2.434 1.00 84.88 297 HIS A C 1
ATOM 2233 O O . HIS A 1 297 ? -25.706 1.597 2.180 1.00 84.88 297 HIS A O 1
ATOM 2239 N N . ALA A 1 298 ? -24.005 1.746 3.633 1.00 89.75 298 ALA A N 1
ATOM 2240 C CA . ALA A 1 298 ? -24.786 2.313 4.724 1.00 89.75 298 ALA A CA 1
ATOM 2241 C C . ALA A 1 298 ? -23.885 3.114 5.684 1.00 89.75 298 ALA A C 1
ATOM 2243 O O . ALA A 1 298 ? -23.722 2.707 6.833 1.00 89.75 298 ALA A O 1
ATOM 2244 N N . PRO A 1 299 ? -23.273 4.230 5.241 1.00 91.81 299 PRO A N 1
ATOM 2245 C CA . PRO A 1 299 ? -22.336 4.971 6.077 1.00 91.81 299 PRO A CA 1
ATOM 2246 C C . PRO A 1 299 ? -22.911 5.326 7.453 1.00 91.81 299 PRO A C 1
ATOM 2248 O O . PRO A 1 299 ? -24.062 5.750 7.578 1.00 91.81 299 PRO A O 1
ATOM 2251 N N . GLY A 1 300 ? -22.106 5.115 8.491 1.00 91.25 300 GLY A N 1
ATOM 2252 C CA . GLY A 1 300 ? -22.408 5.486 9.870 1.00 91.25 300 GLY A CA 1
ATOM 2253 C C . GLY A 1 300 ? -23.176 4.430 10.659 1.00 91.25 300 GLY A C 1
ATOM 2254 O O . GLY A 1 300 ? -23.318 4.571 11.872 1.00 91.25 300 GLY A O 1
ATOM 2255 N N . THR A 1 301 ? -23.626 3.337 10.032 1.00 92.56 301 THR A N 1
ATOM 2256 C CA . THR A 1 301 ? -24.359 2.278 10.751 1.00 92.56 301 THR A CA 1
ATOM 2257 C C . THR A 1 301 ? -23.482 1.420 11.663 1.00 92.56 301 THR A C 1
ATOM 2259 O O . THR A 1 301 ? -24.025 0.643 12.438 1.00 92.56 301 THR A O 1
ATOM 2262 N N . MET A 1 302 ? -22.152 1.537 11.572 1.00 93.50 302 MET A N 1
ATOM 2263 C CA . MET A 1 302 ? -21.174 0.782 12.374 1.00 93.50 302 MET A CA 1
ATOM 2264 C C . MET A 1 302 ? -20.379 1.687 13.331 1.00 93.50 302 MET A C 1
ATOM 2266 O O . MET A 1 302 ? -19.251 1.371 13.701 1.00 93.50 302 MET A O 1
ATOM 2270 N N . VAL A 1 303 ? -20.938 2.839 13.721 1.00 92.81 303 VAL A N 1
ATOM 2271 C CA . VAL A 1 303 ? -20.229 3.806 14.577 1.00 92.81 303 VAL A CA 1
ATOM 2272 C C . VAL A 1 303 ? -19.792 3.200 15.912 1.00 92.81 303 VAL A C 1
ATOM 2274 O O . VAL A 1 303 ? -18.658 3.418 16.329 1.00 92.81 303 VAL A O 1
ATOM 2277 N N . ASP A 1 304 ? -20.643 2.395 16.551 1.00 91.50 304 ASP A N 1
ATOM 2278 C CA . ASP A 1 304 ? -20.336 1.776 17.846 1.00 91.50 304 ASP A CA 1
ATOM 2279 C C . ASP A 1 304 ? -19.261 0.684 17.717 1.00 91.50 304 ASP A C 1
ATOM 2281 O O . ASP A 1 304 ? -18.391 0.566 18.579 1.00 91.50 304 ASP A O 1
ATOM 2285 N N . ASP A 1 305 ? -19.273 -0.089 16.627 1.00 93.69 305 ASP A N 1
ATOM 2286 C CA . ASP A 1 305 ? -18.219 -1.059 16.304 1.00 93.69 305 ASP A CA 1
ATOM 2287 C C . ASP A 1 305 ? -16.877 -0.359 16.066 1.00 93.69 305 ASP A C 1
ATOM 2289 O O . ASP A 1 305 ? -15.842 -0.774 16.590 1.00 93.69 305 ASP A O 1
ATOM 2293 N N . TYR A 1 306 ? -16.885 0.754 15.335 1.00 93.25 306 TYR A N 1
ATOM 2294 C CA . TYR A 1 306 ? -15.684 1.548 15.111 1.00 93.25 306 TYR A CA 1
ATOM 2295 C C . TYR A 1 306 ? -15.153 2.172 16.415 1.00 93.25 306 TYR A C 1
ATOM 2297 O O . TYR A 1 306 ? -13.947 2.144 16.662 1.00 93.25 306 TYR A O 1
ATOM 2305 N N . GLN A 1 307 ? -16.026 2.651 17.311 1.00 90.88 307 GLN A N 1
ATOM 2306 C CA . GLN A 1 307 ? -15.605 3.135 18.635 1.00 90.88 307 GLN A CA 1
ATOM 2307 C C . GLN A 1 307 ? -14.969 2.036 19.496 1.00 90.88 307 GLN A C 1
ATOM 2309 O O . GLN A 1 307 ? -14.016 2.310 20.229 1.00 90.88 307 GLN A O 1
ATOM 2314 N N . GLN A 1 308 ? -15.442 0.790 19.396 1.00 93.56 308 GLN A N 1
ATOM 2315 C CA . GLN A 1 308 ? -14.807 -0.345 20.074 1.00 93.56 308 GLN A CA 1
ATOM 2316 C C . GLN A 1 308 ? -13.388 -0.598 19.546 1.00 93.56 308 GLN A C 1
ATOM 2318 O O . GLN A 1 308 ? -12.477 -0.824 20.343 1.00 93.56 308 GLN A O 1
ATOM 2323 N N . LEU A 1 309 ? -13.173 -0.500 18.228 1.00 92.94 309 LEU A N 1
ATOM 2324 C CA . LEU A 1 309 ? -11.841 -0.631 17.625 1.00 92.94 309 LEU A CA 1
ATOM 2325 C C . LEU A 1 309 ? -10.893 0.475 18.086 1.00 92.94 309 LEU A C 1
ATOM 2327 O O . LEU A 1 309 ? -9.769 0.179 18.486 1.00 92.94 309 LEU A O 1
ATOM 2331 N N . LEU A 1 310 ? -11.353 1.730 18.087 1.00 91.50 310 LEU A N 1
ATOM 2332 C CA . LEU A 1 310 ? -10.572 2.863 18.589 1.00 91.50 310 LEU A CA 1
ATOM 2333 C C . LEU A 1 310 ? -10.213 2.692 20.066 1.00 91.50 310 LEU A C 1
ATOM 2335 O O . LEU A 1 310 ? -9.059 2.878 20.446 1.00 91.50 310 LEU A O 1
ATOM 2339 N N . SER A 1 311 ? -11.183 2.287 20.888 1.00 89.94 311 SER A N 1
ATOM 2340 C CA . SER A 1 311 ? -10.969 2.045 22.318 1.00 89.94 311 SER A CA 1
ATOM 2341 C C . SER A 1 311 ? -9.946 0.936 22.543 1.00 89.94 311 SER A C 1
ATOM 2343 O O . SER A 1 311 ? -9.052 1.089 23.373 1.00 89.94 311 SER A O 1
ATOM 2345 N N . CYS A 1 312 ? -10.034 -0.157 21.780 1.00 91.62 312 CYS A N 1
ATOM 2346 C CA . CYS A 1 312 ? -9.032 -1.210 21.852 1.00 91.62 312 CYS A CA 1
ATOM 2347 C C . CYS A 1 312 ? -7.652 -0.733 21.391 1.00 91.62 312 CYS A C 1
ATOM 2349 O O . CYS A 1 312 ? -6.652 -1.057 22.024 1.00 91.62 312 CYS A O 1
ATOM 2351 N N . TRP A 1 313 ? -7.578 0.041 20.309 1.00 90.44 313 TRP A N 1
ATOM 2352 C CA . TRP A 1 313 ? -6.312 0.578 19.826 1.00 90.44 313 TRP A CA 1
ATOM 2353 C C . TRP A 1 313 ? -5.628 1.448 20.869 1.00 90.44 313 TRP A C 1
ATOM 2355 O O . TRP A 1 313 ? -4.474 1.194 21.193 1.00 90.44 313 TRP A O 1
ATOM 2365 N N . ILE A 1 314 ? -6.351 2.417 21.432 1.00 87.50 314 ILE A N 1
ATOM 2366 C CA . ILE A 1 314 ? -5.824 3.373 22.412 1.00 87.50 314 ILE A CA 1
ATOM 2367 C C . ILE A 1 314 ? -5.365 2.660 23.688 1.00 87.50 314 ILE A C 1
ATOM 2369 O O . ILE A 1 314 ? -4.267 2.916 24.177 1.00 87.50 314 ILE A O 1
ATOM 2373 N N . ASN A 1 315 ? -6.175 1.737 24.211 1.00 87.50 315 ASN A N 1
ATOM 2374 C CA . ASN A 1 315 ? -5.855 1.018 25.447 1.00 87.50 315 ASN A CA 1
ATOM 2375 C C . ASN A 1 315 ? -4.857 -0.131 25.231 1.00 87.50 315 ASN A C 1
ATOM 2377 O O . ASN A 1 315 ? -4.203 -0.579 26.176 1.00 87.50 315 ASN A O 1
ATOM 2381 N N . GLY A 1 316 ? -4.736 -0.610 23.995 1.00 88.38 316 GLY A N 1
ATOM 2382 C CA . GLY A 1 316 ? -4.082 -1.860 23.638 1.00 88.38 316 GLY A CA 1
ATOM 2383 C C . GLY A 1 316 ? -4.992 -3.079 23.877 1.00 88.38 316 GLY A C 1
ATOM 2384 O O . GLY A 1 316 ? -5.710 -3.127 24.887 1.00 88.38 316 GLY A O 1
ATOM 2385 N N . PRO A 1 317 ? -4.932 -4.110 23.009 1.00 90.69 317 PRO A N 1
ATOM 2386 C CA . PRO A 1 317 ? -5.582 -5.402 23.243 1.00 90.69 317 PRO A CA 1
ATOM 2387 C C . PRO A 1 317 ? -5.247 -6.014 24.606 1.00 90.69 317 PRO A C 1
ATOM 2389 O O . PRO A 1 317 ? -6.108 -6.578 25.267 1.00 90.69 317 PRO A O 1
ATOM 2392 N N . GLU A 1 318 ? -4.020 -5.821 25.096 1.00 86.69 318 GLU A N 1
ATOM 2393 C CA . GLU A 1 318 ? -3.590 -6.317 26.405 1.00 86.69 318 GLU A CA 1
ATOM 2394 C C . GLU A 1 318 ? -4.398 -5.752 27.592 1.00 86.69 318 GLU A C 1
ATOM 2396 O O . GLU A 1 318 ? -4.416 -6.374 28.656 1.00 86.69 318 GLU A O 1
ATOM 2401 N N . ASN A 1 319 ? -5.057 -4.599 27.425 1.00 87.94 319 ASN A N 1
ATOM 2402 C CA . ASN A 1 319 ? -5.853 -3.939 28.465 1.00 87.94 319 ASN A CA 1
ATOM 2403 C C . ASN A 1 319 ? -7.348 -3.849 28.120 1.00 87.94 319 ASN A C 1
ATOM 2405 O O . ASN A 1 319 ? -8.099 -3.200 28.849 1.00 87.94 319 ASN A O 1
ATOM 2409 N N . THR A 1 320 ? -7.791 -4.478 27.029 1.00 89.38 320 THR A N 1
ATOM 2410 C CA . THR A 1 320 ? -9.167 -4.357 26.532 1.00 89.38 320 THR A CA 1
ATOM 2411 C C . THR A 1 320 ? -9.815 -5.732 26.428 1.00 89.38 320 THR A C 1
ATOM 2413 O O . THR A 1 320 ? -9.404 -6.562 25.621 1.00 89.38 320 THR A O 1
ATOM 2416 N N . GLU A 1 321 ? -10.846 -5.985 27.237 1.00 88.31 321 GLU A N 1
ATOM 2417 C CA . GLU A 1 321 ? -11.551 -7.271 27.234 1.00 88.31 321 GLU A CA 1
ATOM 2418 C C . GLU A 1 321 ? -12.162 -7.577 25.857 1.00 88.31 321 GLU A C 1
ATOM 2420 O O . GLU A 1 321 ? -12.821 -6.732 25.254 1.00 88.31 321 GLU A O 1
ATOM 2425 N N . GLY A 1 322 ? -11.939 -8.799 25.365 1.00 89.50 322 GLY A N 1
ATOM 2426 C CA . GLY A 1 322 ? -12.458 -9.257 24.073 1.00 89.50 322 GLY A CA 1
ATOM 2427 C C . GLY A 1 322 ? -11.717 -8.704 22.854 1.00 89.50 322 GLY A C 1
ATOM 2428 O O . GLY A 1 322 ? -12.111 -9.012 21.728 1.00 89.50 322 GLY A O 1
ATOM 2429 N N . CYS A 1 323 ? -10.654 -7.924 23.064 1.00 93.62 323 CYS A N 1
ATOM 2430 C CA . CYS A 1 323 ? -9.796 -7.456 21.995 1.00 93.62 323 CYS A CA 1
ATOM 2431 C C . CYS A 1 323 ? -8.478 -8.224 21.948 1.00 93.62 323 CYS A C 1
ATOM 2433 O O . CYS A 1 323 ? -7.798 -8.394 22.954 1.00 93.62 323 CYS A O 1
ATOM 2435 N N . GLU A 1 324 ? -8.099 -8.655 20.752 1.00 93.75 324 GLU A N 1
ATOM 2436 C CA . GLU A 1 324 ? -6.971 -9.544 20.524 1.00 93.75 324 GLU A CA 1
ATOM 2437 C C . GLU A 1 324 ? -6.056 -8.993 19.430 1.00 93.75 324 GLU A C 1
ATOM 2439 O O . GLU A 1 324 ? -6.501 -8.368 18.462 1.00 93.75 324 GLU A O 1
ATOM 2444 N N . TRP A 1 325 ? -4.760 -9.282 19.543 1.00 93.00 325 TRP A N 1
ATOM 2445 C CA . TRP A 1 325 ? -3.854 -9.165 18.406 1.00 93.00 325 TRP A CA 1
ATOM 2446 C C . TRP A 1 325 ? -3.980 -10.411 17.538 1.00 93.00 325 TRP A C 1
ATOM 2448 O O . TRP A 1 325 ? -3.842 -11.526 18.035 1.00 93.00 325 TRP A O 1
ATOM 2458 N N . ILE A 1 326 ? -4.160 -10.236 16.232 1.00 92.00 326 ILE A N 1
ATOM 2459 C CA . ILE A 1 326 ? -4.131 -11.340 15.269 1.00 92.00 326 ILE A CA 1
ATOM 2460 C C . ILE A 1 326 ? -3.065 -11.121 14.204 1.00 92.00 326 ILE A C 1
ATOM 2462 O O . ILE A 1 326 ? -2.750 -9.988 13.847 1.00 92.00 326 ILE A O 1
ATOM 2466 N N . ILE A 1 327 ? -2.569 -12.212 13.633 1.00 90.94 327 ILE A N 1
ATOM 2467 C CA . ILE A 1 327 ? -1.855 -12.206 12.354 1.00 90.94 327 ILE A CA 1
ATOM 2468 C C . ILE A 1 327 ? -2.716 -12.882 11.287 1.00 90.94 327 ILE A C 1
ATOM 2470 O O . ILE A 1 327 ? -3.423 -13.858 11.557 1.00 90.94 327 ILE A O 1
ATOM 2474 N N . ALA A 1 328 ? -2.657 -12.359 10.064 1.00 90.25 328 ALA A N 1
ATOM 2475 C CA . ALA A 1 328 ? -3.361 -12.930 8.924 1.00 90.25 328 ALA A CA 1
ATOM 2476 C C . ALA A 1 328 ? -2.849 -14.348 8.591 1.00 90.25 328 ALA A C 1
ATOM 2478 O O . ALA A 1 328 ? -1.721 -14.703 8.952 1.00 90.25 328 ALA A O 1
ATOM 2479 N N . PRO A 1 329 ? -3.633 -15.156 7.852 1.00 90.06 329 PRO A N 1
ATOM 2480 C CA . PRO A 1 329 ? -3.089 -16.335 7.193 1.00 90.06 329 PRO A CA 1
ATOM 2481 C C . PRO A 1 329 ? -1.878 -15.955 6.328 1.00 90.06 329 PRO A C 1
ATOM 2483 O O . PRO A 1 329 ? -1.861 -14.890 5.719 1.00 90.06 329 PRO A O 1
ATOM 2486 N N . ALA A 1 330 ? -0.857 -16.801 6.260 1.00 88.81 330 ALA A N 1
ATOM 2487 C CA . ALA A 1 330 ? 0.380 -16.500 5.540 1.00 88.81 330 ALA A CA 1
ATOM 2488 C C . ALA A 1 330 ? 0.980 -17.779 4.955 1.00 88.81 330 ALA A C 1
ATOM 2490 O O . ALA A 1 330 ? 1.500 -18.627 5.681 1.00 88.81 330 ALA A O 1
ATOM 2491 N N . ALA A 1 331 ? 0.915 -17.920 3.631 1.00 85.56 331 ALA A N 1
ATOM 2492 C CA . ALA A 1 331 ? 1.267 -19.134 2.906 1.00 85.56 331 ALA A CA 1
ATOM 2493 C C . ALA A 1 331 ? 0.554 -20.370 3.493 1.00 85.56 331 ALA A C 1
ATOM 2495 O O . ALA A 1 331 ? -0.667 -20.464 3.424 1.00 85.56 331 ALA A O 1
ATOM 2496 N N . GLN A 1 332 ? 1.296 -21.312 4.076 1.00 81.69 332 GLN A N 1
ATOM 2497 C CA . GLN A 1 332 ? 0.750 -22.499 4.736 1.00 81.69 332 GLN A CA 1
ATOM 2498 C C . GLN A 1 332 ? 0.207 -22.237 6.152 1.00 81.69 332 GLN A C 1
ATOM 2500 O O . GLN A 1 332 ? -0.354 -23.148 6.758 1.00 81.69 332 GLN A O 1
ATOM 2505 N N . CYS A 1 333 ? 0.383 -21.030 6.696 1.00 84.44 333 CYS A N 1
ATOM 2506 C CA . CYS A 1 333 ? -0.094 -20.669 8.025 1.00 84.44 333 CYS A CA 1
ATOM 2507 C C . CYS A 1 333 ? -1.529 -20.174 8.006 1.00 84.44 333 CYS A C 1
ATOM 2509 O O . CYS A 1 333 ? -1.884 -19.295 7.226 1.00 84.44 333 CYS A O 1
ATOM 2511 N N . SER A 1 334 ? -2.331 -20.687 8.937 1.00 85.44 334 SER A N 1
ATOM 2512 C CA . SER A 1 334 ? -3.715 -20.259 9.151 1.00 85.44 334 SER A CA 1
ATOM 2513 C C . SER A 1 334 ? -3.837 -18.852 9.739 1.00 85.44 334 SER A C 1
ATOM 2515 O O . SER A 1 334 ? -4.932 -18.300 9.745 1.00 85.44 334 SER A O 1
ATOM 2517 N N . GLY A 1 335 ? -2.742 -18.276 10.246 1.00 88.25 335 GLY A N 1
ATOM 2518 C CA . GLY A 1 335 ? -2.799 -17.082 11.087 1.00 88.25 335 GLY A CA 1
ATOM 2519 C C . GLY A 1 335 ? -3.416 -17.403 12.448 1.00 88.25 335 GLY A C 1
ATOM 2520 O O . GLY A 1 335 ? -3.500 -18.577 12.831 1.00 88.25 335 GLY A O 1
ATOM 2521 N N . GLY A 1 336 ? -3.839 -16.374 13.179 1.00 90.19 336 GLY A N 1
ATOM 2522 C CA . GLY A 1 336 ? -4.463 -16.562 14.488 1.00 90.19 336 GLY A CA 1
ATOM 2523 C C . GLY A 1 336 ? -4.190 -15.451 15.487 1.00 90.19 336 GLY A C 1
ATOM 2524 O O . GLY A 1 336 ? -3.457 -14.505 15.196 1.00 90.19 336 GLY A O 1
ATOM 2525 N N . ILE A 1 337 ? -4.767 -15.619 16.676 1.00 91.56 337 ILE A N 1
ATOM 2526 C CA . ILE A 1 337 ? -4.503 -14.788 17.852 1.00 91.56 337 ILE A CA 1
ATOM 2527 C C . ILE A 1 337 ? -3.045 -14.971 18.272 1.00 91.56 337 ILE A C 1
ATOM 2529 O O . ILE A 1 337 ? -2.560 -16.101 18.363 1.00 91.56 337 ILE A O 1
ATOM 2533 N N . VAL A 1 338 ? -2.355 -13.867 18.532 1.00 90.25 338 VAL A N 1
ATOM 2534 C CA . VAL A 1 338 ? -0.993 -13.849 19.062 1.00 90.25 338 VAL A CA 1
ATOM 2535 C C . VAL A 1 338 ? -0.957 -13.095 20.380 1.00 90.25 338 VAL A C 1
ATOM 2537 O O . VAL A 1 338 ? -1.573 -12.045 20.539 1.00 90.25 338 VAL A O 1
ATOM 2540 N N . GLY A 1 339 ? -0.217 -13.646 21.336 1.00 85.25 339 GLY A N 1
ATOM 2541 C CA . GLY A 1 339 ? -0.125 -13.091 22.673 1.00 85.25 339 GLY A CA 1
ATOM 2542 C C . GLY A 1 339 ? 0.941 -12.011 22.817 1.00 85.25 339 GLY A C 1
ATOM 2543 O O . GLY A 1 339 ? 1.584 -11.535 21.872 1.00 85.25 339 GLY A O 1
ATOM 2544 N N . SER A 1 340 ? 1.181 -11.658 24.077 1.00 82.88 340 SER A N 1
ATOM 2545 C CA . SER A 1 340 ? 2.220 -10.707 24.456 1.00 82.88 340 SER A CA 1
ATOM 2546 C C . SER A 1 340 ? 3.646 -11.207 24.168 1.00 82.88 340 SER A C 1
ATOM 2548 O O . SER A 1 340 ? 4.582 -10.408 24.208 1.00 82.88 340 SER A O 1
ATOM 2550 N N . ASP A 1 341 ? 3.808 -12.482 23.834 1.00 84.62 341 ASP A N 1
ATOM 2551 C CA . ASP A 1 341 ? 5.049 -13.150 23.455 1.00 84.62 341 ASP A CA 1
ATOM 2552 C C . ASP A 1 341 ? 5.370 -13.071 21.953 1.00 84.62 341 ASP A C 1
ATOM 2554 O O . ASP A 1 341 ? 6.412 -13.582 21.537 1.00 84.62 341 ASP A O 1
ATOM 2558 N N . TYR A 1 342 ? 4.539 -12.397 21.141 1.00 87.62 342 TYR A N 1
ATOM 2559 C CA . TYR A 1 342 ? 4.852 -12.141 19.732 1.00 87.62 342 TYR A CA 1
ATOM 2560 C C . TYR A 1 342 ? 6.237 -11.473 19.611 1.00 87.62 342 TYR A C 1
ATOM 2562 O O . TYR A 1 342 ? 6.445 -10.394 20.169 1.00 87.62 342 TYR A O 1
ATOM 2570 N N . PRO A 1 343 ? 7.213 -12.079 18.915 1.00 85.75 343 PRO A N 1
ATOM 2571 C CA . PRO A 1 343 ? 8.612 -11.666 19.048 1.00 85.75 343 PRO A CA 1
ATOM 2572 C C . PRO A 1 343 ? 9.006 -10.478 18.159 1.00 85.75 343 PRO A C 1
ATOM 2574 O O . PRO A 1 343 ? 10.119 -9.971 18.290 1.00 85.75 343 PRO A O 1
ATOM 2577 N N . TYR A 1 344 ? 8.108 -10.017 17.284 1.00 89.06 344 TYR A N 1
ATOM 2578 C CA . TYR A 1 344 ? 8.382 -8.982 16.279 1.00 89.06 344 TYR A CA 1
ATOM 2579 C C . TYR A 1 344 ? 7.570 -7.709 16.503 1.00 89.06 344 TYR A C 1
ATOM 2581 O O . TYR A 1 344 ? 7.255 -7.000 15.554 1.00 89.06 344 TYR A O 1
ATOM 2589 N N . LYS A 1 345 ? 7.188 -7.424 17.754 1.00 89.50 345 LYS A N 1
ATOM 2590 C CA . LYS A 1 345 ? 6.447 -6.198 18.069 1.00 89.50 345 LYS A CA 1
ATOM 2591 C C . LYS A 1 345 ? 7.247 -4.978 17.642 1.00 89.50 345 LYS A C 1
ATOM 2593 O O . LYS A 1 345 ? 8.418 -4.834 18.010 1.00 89.50 345 LYS A O 1
ATOM 2598 N N . SER A 1 346 ? 6.594 -4.087 16.916 1.00 88.69 346 SER A N 1
ATOM 2599 C CA . SER A 1 346 ? 7.178 -2.809 16.565 1.00 88.69 346 SER A CA 1
ATOM 2600 C C . SER A 1 346 ? 7.305 -1.952 17.817 1.00 88.69 346 SER A C 1
ATOM 2602 O O . SER A 1 346 ? 6.500 -2.037 18.742 1.00 88.69 346 SER A O 1
ATOM 2604 N N . LYS A 1 347 ? 8.348 -1.124 17.853 1.00 85.44 347 LYS A N 1
ATOM 2605 C CA . LYS A 1 347 ? 8.526 -0.104 18.894 1.00 85.44 347 LYS A CA 1
ATOM 2606 C C . LYS A 1 347 ? 7.949 1.251 18.487 1.00 85.44 347 LYS A C 1
ATOM 2608 O O . LYS A 1 347 ? 7.939 2.147 19.321 1.00 85.44 347 LYS A O 1
ATOM 2613 N N . SER A 1 348 ? 7.559 1.413 17.221 1.00 82.69 348 SER A N 1
ATOM 2614 C CA . SER A 1 348 ? 7.163 2.700 16.637 1.00 82.69 348 SER A CA 1
ATOM 2615 C C . SER A 1 348 ? 5.691 2.785 16.243 1.00 82.69 348 SER A C 1
ATOM 2617 O O . SER A 1 348 ? 5.202 3.890 16.088 1.00 82.69 348 SER A O 1
ATOM 2619 N N . PHE A 1 349 ? 5.006 1.652 16.087 1.00 86.56 349 PHE A N 1
ATOM 2620 C CA . PHE A 1 349 ? 3.567 1.559 15.813 1.00 86.56 349 PHE A CA 1
ATOM 2621 C C . PHE A 1 349 ? 3.005 0.331 16.546 1.00 86.56 349 PHE A C 1
ATOM 2623 O O . PHE A 1 349 ? 3.775 -0.425 17.151 1.00 86.56 349 PHE A O 1
ATOM 2630 N N . ASN A 1 350 ? 1.683 0.121 16.523 1.00 85.25 350 ASN A N 1
ATOM 2631 C CA . ASN A 1 350 ? 1.009 -0.893 17.360 1.00 85.25 350 ASN A CA 1
ATOM 2632 C C . ASN A 1 350 ? 1.265 -0.701 18.861 1.00 85.25 350 ASN A C 1
ATOM 2634 O O . ASN A 1 350 ? 1.300 -1.659 19.637 1.00 85.25 350 ASN A O 1
ATOM 2638 N N . GLN A 1 351 ? 1.460 0.554 19.251 1.00 71.94 351 GLN A N 1
ATOM 2639 C CA . GLN A 1 351 ? 1.522 1.021 20.622 1.00 71.94 351 GLN A CA 1
ATOM 2640 C C . GLN A 1 351 ? 0.307 1.932 20.751 1.00 71.94 351 GLN A C 1
ATOM 2642 O O . GLN A 1 351 ? 0.270 2.961 20.087 1.00 71.94 351 GLN A O 1
ATOM 2647 N N . GLY A 1 352 ? -0.715 1.534 21.506 1.00 55.72 352 GLY A N 1
ATOM 2648 C CA . GLY A 1 352 ? -1.856 2.412 21.742 1.00 55.72 352 GLY A CA 1
ATOM 2649 C C . GLY A 1 352 ? -1.363 3.757 22.259 1.00 55.72 352 GLY A C 1
ATOM 2650 O O . GLY A 1 352 ? -0.684 3.821 23.287 1.00 55.72 352 GLY A O 1
ATOM 2651 N N . ASP A 1 353 ? -1.612 4.819 21.499 1.00 46.69 353 ASP A N 1
ATOM 2652 C CA . ASP A 1 353 ? -1.134 6.152 21.832 1.00 46.69 353 ASP A CA 1
ATOM 2653 C C . ASP A 1 353 ? -1.935 6.685 23.031 1.00 46.69 353 ASP A C 1
ATOM 2655 O O . ASP A 1 353 ? -2.932 7.387 22.889 1.00 46.69 353 ASP A O 1
ATOM 2659 N N . VAL A 1 354 ? -1.464 6.398 24.247 1.00 41.53 354 VAL A N 1
ATOM 2660 C CA . VAL A 1 354 ? -1.780 7.2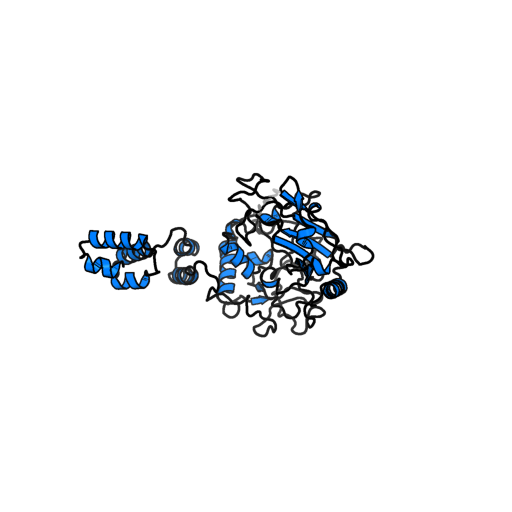26 25.427 1.00 41.53 354 VAL A CA 1
ATOM 2661 C C . VAL A 1 354 ? -0.943 8.519 25.407 1.00 41.53 354 VAL A C 1
ATOM 2663 O O . VAL A 1 354 ? -1.131 9.417 26.226 1.00 41.53 354 VAL A O 1
ATOM 2666 N N . ALA A 1 355 ? -0.001 8.647 24.468 1.00 32.91 355 ALA A N 1
ATOM 2667 C CA . ALA A 1 355 ? 0.889 9.790 24.356 1.00 32.91 355 ALA A CA 1
ATOM 2668 C C . ALA A 1 355 ? 1.230 10.071 22.890 1.00 32.91 355 ALA A C 1
ATOM 2670 O O . ALA A 1 355 ? 2.294 9.684 22.417 1.00 32.91 355 ALA A O 1
ATOM 2671 N N . GLY A 1 356 ? 0.338 10.806 22.218 1.00 33.22 356 GLY A N 1
ATOM 2672 C CA . GLY A 1 356 ? 0.559 11.361 20.886 1.00 33.22 356 GLY A CA 1
ATOM 2673 C C . GLY A 1 356 ? 1.940 12.005 20.757 1.00 33.22 356 GLY A C 1
ATOM 2674 O O . GLY A 1 356 ? 2.190 13.123 21.213 1.00 33.22 356 GLY A O 1
ATOM 2675 N N . GLY A 1 357 ? 2.837 11.282 20.097 1.00 30.00 357 GLY A N 1
ATOM 2676 C CA . GLY A 1 357 ? 4.146 11.736 19.655 1.00 30.00 357 GLY A CA 1
ATOM 2677 C C . GLY A 1 357 ? 4.080 12.364 18.266 1.00 30.00 357 GLY A C 1
ATOM 2678 O O . GLY A 1 357 ? 4.953 12.122 17.445 1.00 30.00 357 GLY A O 1
ATOM 2679 N N . GLY A 1 358 ? 3.054 13.168 17.988 1.00 28.28 358 GLY A N 1
ATOM 2680 C CA . GLY A 1 358 ? 2.879 13.900 16.738 1.00 28.28 358 GLY A CA 1
ATOM 2681 C C . GLY A 1 358 ? 2.209 15.236 17.024 1.00 28.28 358 GLY A C 1
ATOM 2682 O O . GLY A 1 358 ? 1.120 15.293 17.582 1.00 28.28 358 GLY A O 1
ATOM 2683 N N . LYS A 1 359 ? 2.894 16.334 16.700 1.00 33.38 359 LYS A N 1
ATOM 2684 C CA . LYS A 1 359 ? 2.434 17.711 16.910 1.00 33.38 359 LYS A CA 1
ATOM 2685 C C . LYS A 1 359 ? 1.119 17.968 16.159 1.00 33.38 359 LYS A C 1
ATOM 2687 O O . LYS A 1 359 ? 1.149 18.327 14.989 1.00 33.38 359 LYS A O 1
ATOM 2692 N N . GLY A 1 360 ? -0.009 17.839 16.849 1.00 31.20 360 GLY A N 1
ATOM 2693 C CA . GLY A 1 360 ? -1.320 18.238 16.346 1.00 31.20 360 GLY A CA 1
ATOM 2694 C C . GLY A 1 360 ? -2.443 17.834 17.298 1.00 31.20 360 GLY A C 1
ATOM 2695 O O . GLY A 1 360 ? -2.905 16.707 17.251 1.00 31.20 360 GLY A O 1
ATOM 2696 N N . GLY A 1 361 ? -2.879 18.758 18.161 1.00 33.38 361 GLY A N 1
ATOM 2697 C CA . GLY A 1 361 ? -4.208 18.701 18.787 1.00 33.38 361 GLY A CA 1
ATOM 2698 C C . GLY A 1 361 ? -4.450 17.629 19.859 1.00 33.38 361 GLY A C 1
ATOM 2699 O O . GLY A 1 361 ? -5.480 16.963 19.836 1.00 33.38 361 GLY A O 1
ATOM 2700 N N . GLY A 1 362 ? -3.552 17.475 20.834 1.00 37.19 362 GLY A N 1
ATOM 2701 C CA . GLY A 1 362 ? -3.823 16.661 22.023 1.00 37.19 362 GLY A CA 1
ATOM 2702 C C . GLY A 1 362 ? -4.825 17.334 22.969 1.00 37.19 362 GLY A C 1
ATOM 2703 O O . GLY A 1 362 ? -4.427 18.192 23.750 1.00 37.19 362 GLY A O 1
ATOM 2704 N N . ALA A 1 363 ? -6.104 16.940 22.905 1.00 36.25 363 ALA A N 1
ATOM 2705 C CA . ALA A 1 363 ? -7.103 17.187 23.964 1.00 36.25 363 ALA A CA 1
ATOM 2706 C C . ALA A 1 363 ? -8.351 16.266 23.937 1.00 36.25 363 ALA A C 1
ATOM 2708 O O . ALA A 1 363 ? -9.189 16.367 24.831 1.00 36.25 363 ALA A O 1
ATOM 2709 N N . ALA A 1 364 ? -8.520 15.371 22.953 1.00 48.53 364 ALA A N 1
ATOM 2710 C CA . ALA A 1 364 ? -9.797 14.663 22.771 1.00 48.53 364 ALA A CA 1
ATOM 2711 C C . ALA A 1 364 ? -9.978 13.401 23.646 1.00 48.53 364 ALA A C 1
ATOM 2713 O O . ALA A 1 364 ? -11.080 13.164 24.142 1.00 48.53 364 ALA A O 1
ATOM 2714 N N . ALA A 1 365 ? -8.923 12.611 23.885 1.00 48.19 365 ALA A N 1
ATOM 2715 C CA . ALA A 1 365 ? -9.053 11.317 24.575 1.00 48.19 365 ALA A CA 1
ATOM 2716 C C . ALA A 1 365 ? -9.478 11.428 26.061 1.00 48.19 365 ALA A C 1
ATOM 2718 O O . ALA A 1 365 ? -10.458 10.783 26.435 1.00 48.19 365 ALA A O 1
ATOM 2719 N N . PRO A 1 366 ? -8.884 12.312 26.896 1.00 50.25 366 PRO A N 1
ATOM 2720 C CA . PRO A 1 366 ? -9.309 12.445 28.295 1.00 50.25 366 PRO A CA 1
ATOM 2721 C C . PRO A 1 366 ? -10.735 13.001 28.437 1.00 50.25 366 PRO A C 1
ATOM 2723 O O . PRO A 1 366 ? -11.451 12.659 29.379 1.00 50.25 366 PRO A O 1
ATOM 2726 N N . CYS A 1 367 ? -11.163 13.854 27.498 1.00 56.12 367 CYS A N 1
ATOM 2727 C CA . CYS A 1 367 ? -12.509 14.429 27.477 1.00 56.12 367 CYS A CA 1
ATOM 2728 C C . CYS A 1 367 ? -13.563 13.357 27.198 1.00 56.12 367 CYS A C 1
ATOM 2730 O O . CYS A 1 367 ? -14.560 13.266 27.917 1.00 56.12 367 CYS A O 1
ATOM 2732 N N . TYR A 1 368 ? -13.333 12.535 26.171 1.00 54.59 368 TYR A N 1
ATOM 2733 C CA . TYR A 1 368 ? -14.303 11.537 25.740 1.00 54.59 368 TYR A CA 1
ATOM 2734 C C . TYR A 1 368 ? -14.520 10.470 26.818 1.00 54.59 368 TYR A C 1
ATOM 2736 O O . TYR A 1 368 ? -15.659 10.203 27.198 1.00 54.59 368 TYR A O 1
ATOM 2744 N N . GLU A 1 369 ? -13.437 9.942 27.395 1.00 59.09 369 GLU A N 1
ATOM 2745 C CA . GLU A 1 369 ? -13.500 8.960 28.486 1.00 59.09 369 GLU A CA 1
ATOM 2746 C C . GLU A 1 369 ? -14.215 9.513 29.723 1.00 59.09 369 GLU A C 1
ATOM 2748 O O . GLU A 1 369 ? -15.082 8.853 30.298 1.00 59.09 369 GLU A O 1
ATOM 2753 N N . THR A 1 370 ? -13.915 10.760 30.099 1.00 58.56 370 THR A N 1
ATOM 2754 C CA . THR A 1 370 ? -14.577 11.435 31.223 1.00 58.56 370 THR A CA 1
ATOM 2755 C C . THR A 1 370 ? -16.067 11.645 30.951 1.00 58.56 370 THR A C 1
ATOM 2757 O O . THR A 1 370 ? -16.891 11.448 31.842 1.00 58.56 370 THR A O 1
ATOM 2760 N N . CYS A 1 371 ? -16.436 12.009 29.724 1.00 59.91 371 CYS A N 1
ATOM 2761 C CA . CYS A 1 371 ? -17.824 12.224 29.331 1.00 59.91 371 CYS A CA 1
ATOM 2762 C C . CYS A 1 371 ? -18.646 10.925 29.371 1.00 59.91 371 CYS A C 1
ATOM 2764 O O . CYS A 1 371 ? -19.749 10.899 29.925 1.00 59.91 371 CYS A O 1
ATOM 2766 N N . ILE A 1 372 ? -18.080 9.823 28.870 1.00 66.69 372 ILE A N 1
ATOM 2767 C CA . ILE A 1 372 ? -18.706 8.499 28.946 1.00 66.69 372 ILE A CA 1
ATOM 2768 C C . ILE A 1 372 ? -18.825 8.041 30.406 1.00 66.69 372 ILE A C 1
ATOM 2770 O O . ILE A 1 372 ? -19.888 7.579 30.823 1.00 66.69 372 ILE A O 1
ATOM 2774 N N . ALA A 1 373 ? -17.785 8.239 31.225 1.00 58.62 373 ALA A N 1
ATOM 2775 C CA . ALA A 1 373 ? -17.819 7.919 32.655 1.00 58.62 373 ALA A CA 1
ATOM 2776 C C . ALA A 1 373 ? -18.873 8.735 33.433 1.00 58.62 373 ALA A C 1
ATOM 2778 O O . ALA A 1 373 ? -19.372 8.288 34.466 1.00 58.62 373 ALA A O 1
ATOM 2779 N N . GLN A 1 374 ? -19.251 9.910 32.924 1.00 63.16 374 GLN A N 1
ATOM 2780 C CA . GLN A 1 374 ? -20.331 10.748 33.452 1.00 63.16 374 GLN A CA 1
ATOM 2781 C C . GLN A 1 374 ? -21.731 10.336 32.958 1.00 63.16 374 GLN A C 1
ATOM 2783 O O . GLN A 1 374 ? -22.715 11.009 33.271 1.00 63.16 374 GLN A O 1
ATOM 2788 N N . GLY A 1 375 ? -21.844 9.224 32.226 1.00 62.69 375 GLY A N 1
ATOM 2789 C CA . GLY A 1 375 ? -23.115 8.637 31.801 1.00 62.69 375 GLY A CA 1
ATOM 2790 C C . GLY A 1 375 ? -23.761 9.323 30.597 1.00 62.69 375 GLY A C 1
ATOM 2791 O O . GLY A 1 375 ? -24.954 9.129 30.366 1.00 62.69 375 GLY A O 1
ATOM 2792 N N . GLN A 1 376 ? -23.003 10.130 29.852 1.00 74.44 376 GLN A N 1
ATOM 2793 C CA . GLN A 1 376 ? -23.471 10.756 28.616 1.00 74.44 376 GLN A CA 1
ATOM 2794 C C . GLN A 1 376 ? -23.412 9.773 27.441 1.00 74.44 376 GLN A C 1
ATOM 2796 O O . GLN A 1 376 ? -22.674 8.786 27.461 1.00 74.44 376 GLN A O 1
ATOM 2801 N N . SER A 1 377 ? -24.205 10.040 26.403 1.00 64.69 377 SER A N 1
ATOM 2802 C CA . SER A 1 377 ? -24.222 9.196 25.207 1.00 64.69 377 SER A CA 1
ATOM 2803 C C . SER A 1 377 ? -22.998 9.449 24.319 1.00 64.69 377 SER A C 1
ATOM 2805 O O . SER A 1 377 ? -22.492 10.567 24.243 1.00 64.69 377 SER A O 1
ATOM 2807 N N . ALA A 1 378 ? -22.532 8.430 23.595 1.00 54.56 378 ALA A N 1
ATOM 2808 C CA . ALA A 1 378 ? -21.391 8.557 22.684 1.00 54.56 378 ALA A CA 1
ATOM 2809 C C . ALA A 1 378 ? -21.518 9.705 21.649 1.00 54.56 378 ALA A C 1
ATOM 2811 O O . ALA A 1 378 ? -20.527 10.411 21.451 1.00 54.56 378 ALA A O 1
ATOM 2812 N N . PRO A 1 379 ? -22.691 9.976 21.032 1.00 53.66 379 PRO A N 1
ATOM 2813 C CA . PRO A 1 379 ? -22.871 11.132 20.143 1.00 53.66 379 PRO A CA 1
ATOM 2814 C C . PRO A 1 379 ? -22.742 12.481 20.861 1.00 53.66 379 PRO A C 1
ATOM 2816 O O . PRO A 1 379 ? -22.210 13.441 20.307 1.00 53.66 379 PRO A O 1
ATOM 2819 N N . GLU A 1 380 ? -23.200 12.549 22.106 1.00 53.91 380 GLU A N 1
ATOM 2820 C CA . GLU A 1 380 ? -23.141 13.744 22.947 1.00 53.91 380 GLU A CA 1
ATOM 2821 C C . GLU A 1 380 ? -21.706 13.994 23.415 1.00 53.91 380 GLU A C 1
ATOM 2823 O O . GLU A 1 380 ? -21.200 15.102 23.277 1.00 53.91 380 GLU A O 1
ATOM 2828 N N . CYS A 1 381 ? -20.983 12.943 23.806 1.00 55.16 381 CYS A N 1
ATOM 2829 C CA . CYS A 1 381 ? -19.552 13.018 24.089 1.00 55.16 381 CYS A CA 1
ATOM 2830 C C . CYS A 1 381 ? -18.722 13.373 22.865 1.00 55.16 381 CYS A C 1
ATOM 2832 O O . CYS A 1 381 ? -17.778 14.151 22.976 1.00 55.16 381 CYS A O 1
ATOM 2834 N N . LYS A 1 382 ? -19.100 12.876 21.683 1.00 57.78 382 LYS A N 1
ATOM 2835 C CA . LYS A 1 382 ? -18.498 13.317 20.426 1.00 57.78 382 LYS A CA 1
ATOM 2836 C C . LYS A 1 382 ? -18.738 14.813 20.248 1.00 57.78 382 LYS A C 1
ATOM 2838 O O . LYS A 1 382 ? -17.766 15.536 20.109 1.00 57.78 382 LYS A O 1
ATOM 2843 N N . SER A 1 383 ? -19.965 15.318 20.364 1.00 59.59 383 SER A N 1
ATOM 2844 C CA . SER A 1 383 ? -20.240 16.764 20.267 1.00 59.59 383 SER A CA 1
ATOM 2845 C C . SER A 1 383 ? -19.490 17.607 21.309 1.00 59.59 383 SER A C 1
ATOM 2847 O O . SER A 1 383 ? -19.069 18.715 20.997 1.00 59.59 383 SER A O 1
ATOM 2849 N N . ILE A 1 384 ? -19.319 17.099 22.531 1.00 58.16 384 ILE A N 1
ATOM 2850 C CA . ILE A 1 384 ? -18.636 17.799 23.629 1.00 58.16 384 ILE A CA 1
ATOM 2851 C C . ILE A 1 384 ? -17.113 17.824 23.415 1.00 58.16 384 ILE A C 1
ATOM 2853 O O . ILE A 1 384 ? -16.463 18.811 23.755 1.00 58.16 384 ILE A O 1
ATOM 2857 N N . CYS A 1 385 ? -16.545 16.758 22.844 1.00 57.78 385 CYS A N 1
ATOM 2858 C CA . CYS A 1 385 ? -15.098 16.533 22.807 1.00 57.78 385 CYS A CA 1
ATOM 2859 C C . CYS A 1 385 ? -14.457 16.629 21.412 1.00 57.78 385 CYS A C 1
ATOM 2861 O O . CYS A 1 385 ? -13.233 16.609 21.320 1.00 57.78 385 CYS A O 1
ATOM 2863 N N . SER A 1 386 ? -15.238 16.741 20.330 1.00 48.00 386 SER A N 1
ATOM 2864 C CA . SER A 1 386 ? -14.736 16.748 18.938 1.00 48.00 386 SER A CA 1
ATOM 2865 C C . SER A 1 386 ? -14.265 18.109 18.417 1.00 48.00 386 SER A C 1
ATOM 2867 O O . SER A 1 386 ? -13.862 18.207 17.264 1.00 48.00 386 SER A O 1
ATOM 2869 N N . GLY A 1 387 ? -14.248 19.159 19.243 1.00 48.59 387 GLY A N 1
ATOM 2870 C CA . GLY A 1 387 ? -13.601 20.424 18.875 1.00 48.59 387 GLY A CA 1
ATOM 2871 C C . GLY A 1 387 ? -14.237 21.176 17.696 1.00 48.59 387 GLY A C 1
ATOM 2872 O O . GLY A 1 387 ? -13.627 22.120 17.192 1.00 48.59 387 GLY A O 1
ATOM 2873 N N . GLU A 1 388 ? -15.456 20.826 17.271 1.00 35.75 388 GLU A N 1
ATOM 2874 C CA . GLU A 1 388 ? -16.249 21.651 16.352 1.00 35.75 388 GLU A CA 1
ATOM 2875 C C . GLU A 1 388 ? -16.794 22.876 17.096 1.00 35.75 388 GLU A C 1
ATOM 2877 O O . GLU A 1 388 ? -17.921 22.938 17.581 1.00 35.75 388 GLU A O 1
ATOM 2882 N N . GLY A 1 389 ? -15.905 23.849 17.237 1.00 39.47 389 GLY A N 1
ATOM 2883 C CA . GLY A 1 389 ? -16.062 25.024 18.069 1.00 39.47 389 GLY A CA 1
ATOM 2884 C C . GLY A 1 389 ? -14.774 25.177 18.846 1.00 39.47 389 GLY A C 1
ATOM 2885 O O . GLY A 1 389 ? -14.516 24.420 19.775 1.00 39.47 389 GLY A O 1
ATOM 2886 N N . SER A 1 390 ? -13.934 26.121 18.428 1.00 39.50 390 SER A N 1
ATOM 2887 C CA . SER A 1 390 ? -12.716 26.503 19.136 1.00 39.50 390 SER A CA 1
ATOM 2888 C C . SER A 1 390 ? -13.009 26.653 20.632 1.00 39.50 390 SER A C 1
ATOM 2890 O O . SER A 1 390 ? -13.555 27.677 21.047 1.00 39.50 390 SER A O 1
ATOM 2892 N N . ASN A 1 391 ? -12.651 25.648 21.434 1.00 47.50 391 ASN A N 1
ATOM 2893 C CA . ASN A 1 391 ? -12.635 25.748 22.887 1.00 47.50 391 ASN A CA 1
ATOM 2894 C C . ASN A 1 391 ? -11.477 26.680 23.242 1.00 47.50 391 ASN A C 1
ATOM 2896 O O . ASN A 1 391 ? -10.381 26.247 23.591 1.00 47.50 391 ASN A O 1
ATOM 2900 N N . THR A 1 392 ? -11.692 27.982 23.080 1.00 57.47 392 THR A N 1
ATOM 2901 C CA . THR A 1 392 ? -10.786 28.963 23.654 1.00 57.47 392 THR A CA 1
ATOM 2902 C C . THR A 1 392 ? -10.891 28.832 25.168 1.00 57.47 392 THR A C 1
ATOM 2904 O O . THR A 1 392 ? -11.966 28.562 25.716 1.00 57.47 392 THR A O 1
ATOM 2907 N N . SER A 1 393 ? -9.783 29.043 25.867 1.00 57.91 393 SER A N 1
ATOM 2908 C CA . SER A 1 393 ? -9.705 29.053 27.334 1.00 57.91 393 SER A CA 1
ATOM 2909 C C . SER A 1 393 ? -10.806 29.931 27.957 1.00 57.91 393 SER A C 1
ATOM 2911 O O . SER A 1 393 ? -11.350 29.624 29.017 1.00 57.91 393 SER A O 1
ATOM 2913 N N . ALA A 1 394 ? -11.253 30.957 27.222 1.00 50.31 394 ALA A N 1
ATOM 2914 C CA . ALA A 1 394 ? -12.370 31.829 27.565 1.00 50.31 394 ALA A CA 1
ATOM 2915 C C . ALA A 1 394 ? -13.763 31.157 27.553 1.00 50.31 394 ALA A C 1
ATOM 2917 O O . ALA A 1 394 ? -14.619 31.525 28.361 1.00 50.31 394 ALA A O 1
ATOM 2918 N N . GLN A 1 395 ? -14.034 30.200 26.659 1.00 58.09 395 GLN A N 1
ATOM 2919 C CA . GLN A 1 395 ? -15.314 29.475 26.622 1.00 58.09 395 GLN A CA 1
ATOM 2920 C C . GLN A 1 395 ? -15.401 28.428 27.737 1.00 58.09 395 GLN A C 1
ATOM 2922 O O . GLN A 1 395 ? -16.424 28.359 28.423 1.00 58.09 395 GLN A O 1
ATOM 2927 N N . CYS A 1 396 ? -14.301 27.712 27.990 1.00 64.44 396 CYS A N 1
ATOM 2928 C CA . CYS A 1 396 ? -14.159 26.820 29.143 1.00 64.44 396 CYS A CA 1
ATOM 2929 C C . CYS A 1 396 ? -14.384 27.587 30.456 1.00 64.44 396 CYS A C 1
ATOM 2931 O O . CYS A 1 396 ? -15.241 27.221 31.265 1.00 64.44 396 CYS A O 1
ATOM 2933 N N . TYR A 1 397 ? -13.708 28.729 30.617 1.00 65.38 397 TYR A N 1
ATOM 2934 C CA . TYR A 1 397 ? -13.830 29.553 31.816 1.00 65.38 397 TYR A CA 1
ATOM 2935 C C . TYR A 1 397 ? -15.261 30.070 32.026 1.00 65.38 397 TYR A C 1
ATOM 2937 O O . TYR A 1 397 ? -15.814 29.981 33.124 1.00 65.38 397 TYR A O 1
ATOM 2945 N N . LYS A 1 398 ? -15.915 30.558 30.960 1.00 62.72 398 LYS A N 1
ATOM 2946 C CA . LYS A 1 398 ? -17.314 31.018 31.020 1.00 62.72 398 LYS A CA 1
ATOM 2947 C C . LYS A 1 398 ? -18.275 29.905 31.437 1.00 62.72 398 LYS A C 1
ATOM 2949 O O . LYS A 1 398 ? -19.179 30.172 32.228 1.00 62.72 398 LYS A O 1
ATOM 2954 N N . ALA A 1 399 ? -18.087 28.686 30.936 1.00 64.19 399 ALA A N 1
ATOM 2955 C CA . ALA A 1 399 ? -18.918 27.543 31.301 1.00 64.19 399 ALA A CA 1
ATOM 2956 C C . ALA A 1 399 ? -18.693 27.099 32.758 1.00 64.19 399 ALA A C 1
ATOM 2958 O O . ALA A 1 399 ? -19.660 26.774 33.445 1.00 64.19 399 ALA A O 1
ATOM 2959 N N . CYS A 1 400 ? -17.450 27.137 33.246 1.00 66.75 400 CYS A N 1
ATOM 2960 C CA . CYS A 1 400 ? -17.109 26.812 34.632 1.00 66.75 400 CYS A CA 1
ATOM 2961 C C . CYS A 1 400 ? -17.734 27.811 35.624 1.00 66.75 400 CYS A C 1
ATOM 2963 O O . CYS A 1 400 ? -18.452 27.424 36.545 1.00 66.75 400 CYS A O 1
ATOM 2965 N N . ILE A 1 401 ? -17.607 29.113 35.355 1.00 70.62 401 ILE A N 1
ATOM 2966 C CA . ILE A 1 401 ? -18.236 30.158 36.177 1.00 70.62 401 ILE A CA 1
ATOM 2967 C C . ILE A 1 401 ? -19.768 30.085 36.129 1.00 70.62 401 ILE A C 1
ATOM 2969 O O . ILE A 1 401 ? -20.430 30.311 37.140 1.00 70.62 401 ILE A O 1
ATOM 2973 N N . ALA A 1 402 ? -20.360 29.758 34.975 1.00 64.94 402 ALA A N 1
ATOM 2974 C CA . ALA A 1 402 ? -21.812 29.613 34.853 1.00 64.94 402 ALA A CA 1
ATOM 2975 C C . ALA A 1 402 ? -22.376 28.468 35.717 1.00 64.94 402 ALA A C 1
ATOM 2977 O O . ALA A 1 402 ? -23.559 28.492 36.058 1.00 64.94 402 ALA A O 1
ATOM 2978 N N . LYS A 1 403 ? -21.535 27.500 36.105 1.00 71.88 403 LYS A N 1
ATOM 2979 C CA . LYS A 1 403 ? -21.875 26.426 37.050 1.00 71.88 403 LYS A CA 1
ATOM 2980 C C . LYS A 1 403 ? -21.729 26.839 38.522 1.00 71.88 403 LYS A C 1
ATOM 2982 O O . LYS A 1 403 ? -22.120 26.074 39.395 1.00 71.88 403 LYS A O 1
ATOM 2987 N N . GLY A 1 404 ? -21.248 28.054 38.797 1.00 66.50 404 GLY A N 1
ATOM 2988 C CA . GLY A 1 404 ? -21.089 28.594 40.150 1.00 66.50 404 GLY A CA 1
ATOM 2989 C C . GLY A 1 404 ? -19.782 28.202 40.839 1.00 66.50 404 GLY A C 1
ATOM 2990 O O . GLY A 1 404 ? -19.674 28.384 42.050 1.00 66.50 404 GLY A O 1
ATOM 2991 N N . GLU A 1 405 ? -18.819 27.671 40.085 1.00 79.19 405 GLU A N 1
ATOM 2992 C CA . GLU A 1 405 ? -17.507 27.279 40.600 1.00 79.19 405 GLU A CA 1
ATOM 2993 C C . GLU A 1 405 ? -16.614 28.488 40.913 1.00 79.19 405 GLU A C 1
ATOM 2995 O O . GLU A 1 405 ? -16.840 29.609 40.441 1.00 79.19 405 GLU A O 1
ATOM 3000 N N . ASP A 1 406 ? -15.584 28.249 41.729 1.00 77.06 406 ASP A N 1
ATOM 3001 C CA . ASP A 1 406 ? -14.629 29.283 42.124 1.00 77.06 406 ASP A CA 1
ATOM 3002 C C . ASP A 1 406 ? -13.799 29.774 40.920 1.00 77.06 406 ASP A C 1
ATOM 3004 O O . ASP A 1 406 ? -13.237 28.959 40.182 1.00 77.06 406 ASP A O 1
ATOM 3008 N N . PRO A 1 407 ? -13.641 31.099 40.738 1.00 56.25 407 PRO A N 1
ATOM 3009 C CA . PRO A 1 407 ? -12.851 31.665 39.648 1.00 56.25 407 PRO A CA 1
ATOM 3010 C C . PRO A 1 407 ? -11.419 31.147 39.544 1.00 56.25 407 PRO A C 1
ATOM 3012 O O . PRO A 1 407 ? -10.926 30.968 38.436 1.00 56.25 407 PRO A O 1
ATOM 3015 N N . THR A 1 408 ? -10.760 30.871 40.667 1.00 58.38 408 THR A N 1
ATOM 3016 C CA . THR A 1 408 ? -9.382 30.359 40.700 1.00 58.38 408 THR A CA 1
ATOM 3017 C C . THR A 1 408 ? -9.327 28.906 40.241 1.00 58.38 408 THR A C 1
ATOM 3019 O O . THR A 1 408 ? -8.391 28.508 39.546 1.00 58.38 408 THR A O 1
ATOM 3022 N N . LEU A 1 409 ? -10.339 28.113 40.607 1.00 62.34 409 LEU A N 1
ATOM 3023 C CA . LEU A 1 409 ? -10.497 26.739 40.136 1.00 62.34 409 LEU A CA 1
ATOM 3024 C C . LEU A 1 409 ? -10.703 26.725 38.615 1.00 62.34 409 LEU A C 1
ATOM 3026 O O . LEU A 1 409 ? -9.952 26.066 37.900 1.00 62.34 409 LEU A O 1
ATOM 3030 N N . CYS A 1 410 ? -11.631 27.550 38.123 1.00 61.53 410 CYS A N 1
ATOM 3031 C CA . CYS A 1 410 ? -11.922 27.673 36.698 1.00 61.53 410 CYS A CA 1
ATOM 3032 C C . CYS A 1 410 ? -10.712 28.135 35.878 1.00 61.53 410 CYS A C 1
ATOM 3034 O O . CYS A 1 410 ? -10.524 27.681 34.753 1.00 61.53 410 CYS A O 1
ATOM 3036 N N . THR A 1 411 ? -9.873 29.021 36.424 1.00 55.22 411 THR A N 1
ATOM 3037 C CA . THR A 1 411 ? -8.635 29.447 35.757 1.00 55.22 411 THR A CA 1
ATOM 3038 C C . THR A 1 411 ? -7.659 28.284 35.608 1.00 55.22 411 THR A C 1
ATOM 3040 O O . THR A 1 411 ? -7.139 28.065 34.518 1.00 55.22 411 THR A O 1
ATOM 3043 N N . ASN A 1 412 ? -7.426 27.510 36.670 1.00 63.00 412 ASN A N 1
ATOM 3044 C CA . ASN A 1 412 ? -6.472 26.399 36.630 1.00 63.00 412 ASN A CA 1
ATOM 3045 C C . ASN A 1 412 ? -6.931 25.260 35.710 1.00 63.00 412 ASN A C 1
ATOM 3047 O O . ASN A 1 412 ? -6.098 24.626 35.068 1.00 63.00 412 ASN A O 1
ATOM 3051 N N . GLU A 1 413 ? -8.238 25.011 35.632 1.00 62.75 413 GLU A N 1
ATOM 3052 C CA . GLU A 1 413 ? -8.803 23.963 34.776 1.00 62.75 413 GLU A CA 1
ATOM 3053 C C . GLU A 1 413 ? -8.822 24.345 33.290 1.00 62.75 413 GLU A C 1
ATOM 3055 O O . GLU A 1 413 ? -8.732 23.470 32.432 1.00 62.75 413 GLU A O 1
ATOM 3060 N N . CYS A 1 414 ? -8.906 25.642 32.976 1.00 68.75 414 CYS A N 1
ATOM 3061 C CA . CYS A 1 414 ? -9.110 26.120 31.608 1.00 68.75 414 CYS A CA 1
ATOM 3062 C C . CYS A 1 414 ? -7.883 26.796 30.969 1.00 68.75 414 CYS A C 1
ATOM 3064 O O . CYS A 1 414 ? -7.956 27.178 29.802 1.00 68.75 414 CYS A O 1
ATOM 3066 N N . ALA A 1 415 ? -6.764 26.961 31.681 1.00 54.41 415 ALA A N 1
ATOM 3067 C CA . ALA A 1 415 ? -5.569 27.649 31.182 1.00 54.41 415 ALA A CA 1
ATOM 3068 C C . ALA A 1 415 ? -4.702 26.775 30.247 1.00 54.41 415 ALA A C 1
ATOM 3070 O O . ALA A 1 415 ? -3.591 26.369 30.587 1.00 54.41 415 ALA A O 1
ATOM 3071 N N . GLY A 1 416 ? -5.188 26.513 29.032 1.00 47.41 416 GLY A N 1
ATOM 3072 C CA . GLY A 1 416 ? -4.329 26.213 27.880 1.00 47.41 416 GLY A CA 1
ATOM 3073 C C . GLY A 1 416 ? -3.869 27.528 27.246 1.00 47.41 416 GLY A C 1
ATOM 3074 O O . GLY A 1 416 ? -4.701 28.396 26.997 1.00 47.41 416 GLY A O 1
ATOM 3075 N N . GLY A 1 417 ? -2.563 27.722 27.038 1.00 46.09 417 GLY A N 1
ATOM 3076 C CA . GLY A 1 417 ? -1.990 28.993 26.569 1.00 46.09 417 GLY A CA 1
ATOM 3077 C C . GLY A 1 417 ? -2.613 29.494 25.258 1.00 46.09 417 GLY A C 1
ATOM 3078 O O . GLY A 1 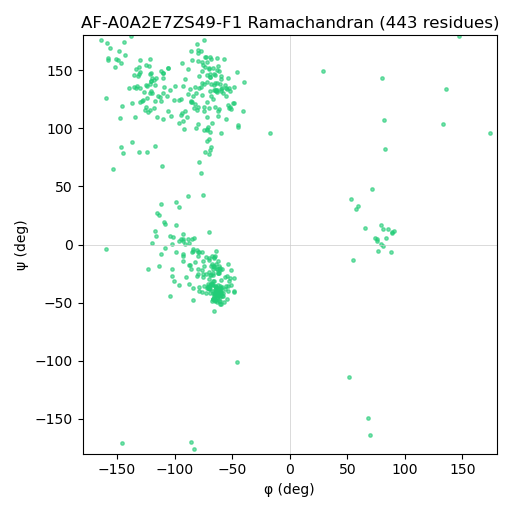417 ? -2.373 28.910 24.202 1.00 46.09 417 GLY A O 1
ATOM 3079 N N . GLY A 1 418 ? -3.412 30.560 25.354 1.00 40.50 418 GLY A N 1
ATOM 3080 C CA . GLY A 1 418 ? -4.032 31.263 24.228 1.00 40.50 418 GLY A CA 1
ATOM 3081 C C . GLY A 1 418 ? -3.108 32.321 23.625 1.00 40.50 418 GLY A C 1
ATOM 3082 O O . GLY A 1 418 ? -2.068 32.659 24.193 1.00 40.50 418 GLY A O 1
ATOM 3083 N N . SER A 1 419 ? -3.467 32.817 22.441 1.00 43.75 419 SER A N 1
ATOM 3084 C CA . SER A 1 419 ? -2.709 33.877 21.765 1.00 43.75 419 SER A CA 1
ATOM 3085 C C . SER A 1 419 ? -3.041 35.256 22.358 1.00 43.75 419 SER A C 1
ATOM 3087 O O . SER A 1 419 ? -4.022 35.394 23.085 1.00 43.75 419 SER A O 1
ATOM 3089 N N . SER A 1 420 ? -2.258 36.290 22.034 1.00 47.56 420 SER A N 1
ATOM 3090 C CA . SER A 1 420 ? -2.417 37.652 22.580 1.00 47.56 420 SER A CA 1
ATOM 3091 C C . SER A 1 420 ? -3.816 38.249 22.407 1.00 47.56 420 SER A C 1
ATOM 3093 O O . SER A 1 420 ? -4.229 39.066 23.222 1.00 47.56 420 SER A O 1
ATOM 3095 N N . ASP A 1 421 ? -4.553 37.818 21.384 1.00 49.72 421 ASP A N 1
ATOM 3096 C CA . ASP A 1 421 ? -5.887 38.340 21.080 1.00 49.72 421 ASP A CA 1
ATOM 3097 C C . ASP A 1 421 ? -6.957 37.793 22.052 1.00 49.72 421 ASP A C 1
ATOM 3099 O O . ASP A 1 421 ? -7.996 38.421 22.267 1.00 49.72 421 ASP A O 1
ATOM 3103 N N . ASP A 1 422 ? -6.694 36.648 22.696 1.00 54.28 422 ASP A N 1
ATOM 3104 C CA . ASP A 1 422 ? -7.585 36.043 23.696 1.00 54.28 422 ASP A CA 1
ATOM 3105 C C . ASP A 1 422 ? -7.437 36.707 25.079 1.00 54.28 422 ASP A C 1
ATOM 3107 O O . ASP A 1 422 ? -8.394 36.755 25.864 1.00 54.28 422 ASP A O 1
ATOM 3111 N N . ASN A 1 423 ? -6.257 37.267 25.358 1.00 56.69 423 ASN A N 1
ATOM 3112 C CA . ASN A 1 423 ? -5.946 37.959 26.608 1.00 56.69 423 ASN A CA 1
ATOM 3113 C C . ASN A 1 423 ? -6.701 39.292 26.723 1.00 56.69 423 ASN A C 1
ATOM 3115 O O . ASN A 1 423 ? -7.231 39.611 27.790 1.00 56.69 423 ASN A O 1
ATOM 3119 N N . ASP A 1 424 ? -6.861 40.012 25.611 1.00 64.75 424 ASP A N 1
ATOM 3120 C CA . ASP A 1 424 ? -7.618 41.269 25.566 1.00 64.75 424 ASP A CA 1
ATOM 3121 C C . ASP A 1 424 ? -9.118 41.030 25.822 1.00 64.75 424 ASP A C 1
ATOM 3123 O O . ASP A 1 424 ? -9.752 41.729 26.617 1.00 64.75 424 ASP A O 1
ATOM 3127 N N . ALA A 1 425 ? -9.690 39.967 25.242 1.00 66.69 425 ALA A N 1
ATOM 3128 C CA . ALA A 1 425 ? -11.093 39.608 25.456 1.00 66.69 425 ALA A CA 1
ATOM 3129 C C . ALA A 1 425 ? -11.378 39.116 26.890 1.00 66.69 425 ALA A C 1
ATOM 3131 O O . ALA A 1 425 ? -12.468 39.350 27.428 1.00 66.69 425 ALA A O 1
ATOM 3132 N N . CYS A 1 426 ? -10.414 38.434 27.519 1.00 71.31 426 CYS A N 1
ATOM 3133 C CA . CYS A 1 426 ? -10.469 38.076 28.938 1.00 71.31 426 CYS A CA 1
ATOM 3134 C C . CYS A 1 426 ? -10.446 39.331 29.817 1.00 71.31 426 CYS A C 1
ATOM 3136 O O . CYS A 1 426 ? -11.301 39.492 30.696 1.00 71.31 426 CYS A O 1
ATOM 3138 N N . TYR A 1 427 ? -9.506 40.238 29.544 1.00 79.31 427 TYR A N 1
ATOM 3139 C CA . TYR A 1 427 ? -9.322 41.461 30.313 1.00 79.31 427 TYR A CA 1
ATOM 3140 C C . TYR A 1 427 ? -10.578 42.340 30.278 1.00 79.31 427 TYR A C 1
ATOM 3142 O O . TYR A 1 427 ? -11.103 42.720 31.329 1.00 79.31 427 TYR A O 1
ATOM 3150 N N . ASP A 1 428 ? -11.137 42.566 29.089 1.00 73.81 428 ASP A N 1
ATOM 3151 C CA . ASP A 1 428 ? -12.345 43.374 28.904 1.00 73.81 428 ASP A CA 1
ATOM 3152 C C . ASP A 1 428 ? -13.561 42.789 29.641 1.00 73.81 428 ASP A C 1
ATOM 3154 O O . ASP A 1 428 ? -14.352 43.519 30.249 1.00 73.81 428 ASP A O 1
ATOM 3158 N N . ALA A 1 429 ? -13.705 41.460 29.650 1.00 73.31 429 ALA A N 1
ATOM 3159 C CA . ALA A 1 429 ? -14.788 40.784 30.361 1.00 73.31 429 ALA A CA 1
ATOM 3160 C C . ALA A 1 429 ? -14.627 40.839 31.892 1.00 73.31 429 ALA A C 1
ATOM 3162 O O . ALA A 1 429 ? -15.630 40.912 32.610 1.00 73.31 429 ALA A O 1
ATOM 3163 N N . CYS A 1 430 ? -13.389 40.811 32.391 1.00 76.12 430 CYS A N 1
ATOM 3164 C CA . CYS A 1 430 ? -13.072 40.970 33.809 1.00 76.12 430 CYS A CA 1
ATOM 3165 C C . CYS A 1 430 ? -13.399 42.393 34.291 1.00 76.12 430 CYS A C 1
ATOM 3167 O O . CYS A 1 430 ? -14.130 42.572 35.270 1.00 76.12 430 CYS A O 1
ATOM 3169 N N . VAL A 1 431 ? -12.978 43.409 33.532 1.00 79.94 431 VAL A N 1
ATOM 3170 C CA . VAL A 1 431 ? -13.275 44.817 33.834 1.00 79.94 431 VAL A CA 1
ATOM 3171 C C . VAL A 1 431 ? -14.781 45.091 33.782 1.00 79.94 431 VAL A C 1
ATOM 3173 O O . VAL A 1 431 ? -15.317 45.777 34.654 1.00 79.94 431 VAL A O 1
ATOM 3176 N N . ALA A 1 432 ? -15.505 44.502 32.823 1.00 77.12 432 ALA A N 1
ATOM 3177 C CA . ALA A 1 432 ? -16.957 44.659 32.708 1.00 77.12 432 ALA A CA 1
ATOM 3178 C C . ALA A 1 432 ? -17.743 44.147 33.934 1.00 77.12 432 ALA A C 1
ATOM 3180 O O . ALA A 1 432 ? -18.895 44.541 34.130 1.00 77.12 432 ALA A O 1
ATOM 3181 N N . LYS A 1 433 ? -17.136 43.301 34.778 1.00 70.12 433 LYS A N 1
ATOM 3182 C CA . LYS A 1 433 ? -17.728 42.817 36.036 1.00 70.12 433 LYS A CA 1
ATOM 3183 C C . LYS A 1 433 ? -17.356 43.654 37.264 1.00 70.12 433 LYS A C 1
ATOM 3185 O O . LYS A 1 433 ? -17.813 43.346 38.360 1.00 70.12 433 LYS A O 1
ATOM 3190 N N . GLY A 1 434 ? -16.611 44.743 37.076 1.00 74.94 434 GLY A N 1
ATOM 3191 C CA . GLY A 1 434 ? -16.278 45.702 38.130 1.00 74.94 434 GLY A CA 1
ATOM 3192 C C . GLY A 1 434 ? -15.005 45.373 38.907 1.00 74.94 434 GLY A C 1
ATOM 3193 O O . GLY A 1 434 ? -14.748 46.016 39.925 1.00 74.94 434 GLY A O 1
ATOM 3194 N N . GLU A 1 435 ? -14.215 44.407 38.437 1.00 85.25 435 GLU A N 1
ATOM 3195 C CA . GLU A 1 435 ? -12.916 44.094 39.024 1.00 85.25 435 GLU A CA 1
ATOM 3196 C C . GLU A 1 435 ? -11.858 45.139 38.657 1.00 85.25 435 GLU A C 1
ATOM 3198 O O . GLU A 1 435 ? -11.954 45.850 37.652 1.00 85.25 435 GLU A O 1
ATOM 3203 N N . SER A 1 436 ? -10.835 45.264 39.507 1.00 82.62 436 SER A N 1
ATOM 3204 C CA . SER A 1 436 ? -9.780 46.253 39.282 1.00 82.62 436 SER A CA 1
ATOM 3205 C C . SER A 1 436 ? -8.871 45.865 38.105 1.00 82.62 436 SER A C 1
ATOM 3207 O O . SER A 1 436 ? -8.541 44.685 37.960 1.00 82.62 436 SER A O 1
ATOM 3209 N N . PRO A 1 437 ? -8.365 46.846 37.334 1.00 74.00 437 PRO A N 1
ATOM 3210 C CA . PRO A 1 437 ? -7.403 46.615 36.257 1.00 74.00 437 PRO A CA 1
ATOM 3211 C C . PRO A 1 437 ? -6.216 45.725 36.647 1.00 74.00 437 PRO A C 1
ATOM 3213 O O . PRO A 1 437 ? -5.866 44.839 35.882 1.00 74.00 437 PRO A O 1
ATOM 3216 N N . GLN A 1 438 ? -5.646 45.883 37.852 1.00 72.38 438 GLN A N 1
ATOM 3217 C CA . GLN A 1 438 ? -4.525 45.043 38.305 1.00 72.38 438 GLN A CA 1
ATOM 3218 C C . GLN A 1 438 ? -4.916 43.581 38.555 1.00 72.38 438 GLN A C 1
ATOM 3220 O O . GLN A 1 438 ? -4.103 42.687 38.336 1.00 72.38 438 GLN A O 1
ATOM 3225 N N . VAL A 1 439 ? -6.144 43.329 39.020 1.00 75.25 439 VAL A N 1
ATOM 3226 C CA . VAL A 1 439 ? -6.669 41.963 39.180 1.00 75.25 439 VAL A CA 1
ATOM 3227 C C . VAL A 1 439 ? -6.895 41.338 37.807 1.00 75.25 439 VAL A C 1
ATOM 3229 O O . VAL A 1 439 ? -6.516 40.192 37.599 1.00 75.25 439 VAL A O 1
ATOM 3232 N N . CYS A 1 440 ? -7.431 42.104 36.856 1.00 75.12 440 CYS A N 1
ATOM 3233 C CA . CYS A 1 440 ? -7.670 41.624 35.499 1.00 75.12 440 CYS A CA 1
ATOM 3234 C C . CYS A 1 440 ? -6.372 41.396 34.711 1.00 75.12 440 CYS A C 1
ATOM 3236 O O . CYS A 1 440 ? -6.265 40.399 34.009 1.00 75.12 440 CYS A O 1
ATOM 3238 N N . GLU A 1 441 ? -5.357 42.249 34.867 1.00 73.06 441 GLU A N 1
ATOM 3239 C CA . GLU A 1 441 ? -4.034 42.071 34.243 1.00 73.06 441 GLU A CA 1
ATOM 3240 C C . GLU A 1 441 ? -3.320 40.831 34.786 1.00 73.06 441 GLU A C 1
ATOM 3242 O O . GLU A 1 441 ? -2.746 40.066 34.022 1.00 73.06 441 GLU A O 1
ATOM 3247 N N . ALA A 1 442 ? -3.386 40.594 36.100 1.00 69.25 442 ALA A N 1
ATOM 3248 C CA . ALA A 1 442 ? -2.814 39.393 36.702 1.00 69.25 442 ALA A CA 1
ATOM 3249 C C . ALA A 1 442 ? -3.584 38.112 36.332 1.00 69.25 442 ALA A C 1
ATOM 3251 O O . ALA A 1 442 ? -3.009 37.028 36.371 1.00 69.25 442 ALA A O 1
ATOM 3252 N N . ALA A 1 443 ? -4.877 38.230 36.018 1.00 57.22 443 ALA A N 1
ATOM 3253 C CA . ALA A 1 443 ? -5.747 37.101 35.700 1.00 57.22 443 ALA A CA 1
ATOM 3254 C C . ALA A 1 443 ? -5.776 36.738 34.206 1.00 57.22 443 ALA A C 1
ATOM 3256 O O . ALA A 1 443 ? -6.038 35.583 33.882 1.00 57.22 443 ALA A O 1
ATOM 3257 N N . CYS A 1 444 ? -5.542 37.708 33.319 1.00 68.62 444 CYS A N 1
ATOM 3258 C CA . CYS A 1 444 ? -5.695 37.564 31.868 1.00 68.62 444 CYS A CA 1
ATOM 3259 C C . CYS A 1 444 ? -4.400 37.804 31.075 1.00 68.62 444 CYS A C 1
ATOM 3261 O O . CYS A 1 444 ? -4.445 37.777 29.850 1.00 68.62 444 CYS A O 1
ATOM 3263 N N . GLY A 1 445 ? -3.283 38.088 31.754 1.00 56.59 445 GLY A N 1
ATOM 3264 C CA . GLY A 1 445 ? -1.963 38.289 31.149 1.00 56.59 445 GLY A CA 1
ATOM 3265 C C . GLY A 1 445 ? -1.268 36.991 30.773 1.00 56.59 445 GLY A C 1
ATOM 3266 O O . GLY A 1 445 ? -1.014 36.185 31.696 1.00 56.59 445 GLY A O 1
#

Solvent-accessible surface area (backbone atoms only — not comparable to full-atom values): 25518 Å² total; per-residue (Å²): 139,86,88,84,83,84,84,85,84,79,85,77,81,78,80,78,76,81,72,73,71,84,76,89,85,70,81,82,70,81,93,78,88,75,85,81,82,79,73,75,46,72,37,56,90,85,60,61,42,88,60,41,83,39,64,62,49,91,46,33,74,58,36,47,54,53,39,31,77,67,68,47,25,46,70,72,64,50,40,31,65,79,28,40,57,38,56,36,26,47,94,88,38,78,54,72,62,73,48,98,64,51,80,36,38,66,31,85,50,82,45,44,51,51,14,20,13,40,35,66,40,76,18,24,39,94,87,65,49,80,33,90,57,17,42,32,39,40,36,36,36,33,34,77,100,44,79,54,70,48,42,38,38,38,38,39,24,65,78,35,10,42,26,40,54,36,34,45,35,84,55,100,72,39,47,51,84,83,41,50,41,62,51,98,61,45,33,31,28,34,66,50,58,32,75,86,39,88,56,24,65,26,40,30,31,40,61,90,62,71,63,37,59,57,35,31,50,40,96,70,82,80,48,73,18,61,55,56,16,40,31,88,94,44,67,91,39,38,47,65,78,88,71,54,42,78,46,31,40,42,50,65,32,43,38,71,48,47,53,59,30,72,43,49,83,90,33,67,65,52,69,55,28,55,51,30,66,58,39,49,52,47,21,41,76,44,72,48,58,63,42,77,54,31,39,82,88,47,51,41,77,45,49,69,40,49,50,50,52,51,51,26,44,40,60,23,37,94,71,27,90,74,30,39,35,26,36,51,19,18,53,94,28,78,30,17,36,50,64,95,77,54,89,31,69,51,93,86,47,98,62,38,61,85,63,79,89,59,100,72,82,93,67,40,68,71,44,34,56,52,34,46,75,70,72,48,53,71,71,56,25,43,67,73,34,64,61,88,58,85,77,43,38,67,56,49,29,52,54,37,49,74,73,70,51,57,71,70,57,28,47,71,76,25,70,60,94,72,59,78,75,55,29,54,58,45,28,55,56,39,44,74,72,72,50,53,70,70,59,25,48,73,70,32,106

Secondary structure (DSSP, 8-state):
--------------------S---------S--SSS---PPBP-TT---TTTTPBPPSSHHHHHHHHHHTT--BPPP-BGGGSEEPP-EETTEE-SS--SS-SS--SSSS------EEEEEEEE-TT--EEEEEEEEEEEE--SSSS-SEEEEEEEETTT-EEEEEEE--STT-SHHHH-EE-TTS-EE-BPPPTTSTTHHHHEEE-SS-GGGTSSSSS----HHHHT-EETTEEEEESSPP--TT---EETTBTTS---EEEETT-THHHH----HHHHHHHHHTT--HHHHSSTTSTTTTHHHHHHHHHHHHH-GGGSTTEEEEE--BTTB--EEE-TT-TT--SSSSS--SS--SSS-TTHHHHHHHHHHTT--HHHHHHHHS-SS---HHHHHHHHHHTT--HHHHHHHH-----HHHHHHHHHHHHTTT--HHHHHHHH-

pLDDT: mean 78.04, std 20.63, range [24.91, 98.5]

Sequence (445 aa):
MRLSISVFVTTVVLMIGLSGCGGEDVATLPADIAAGTPMWSQADPSCRPPDHSAKMPTSVAAYVKMCESHGLGVPPSFACEDGVQVPIQVDGTEVFEEPKSCDNSSMLKPICDIGSQINRIEGRDRNGNALPDVVWITFCRATGATQYSSVQMIAHHYKTGATCFFEANEGGNSILPERLGRDETGGLTGKMPAYDDPDFDRAFVPAPDQCVQCHQNNAFIRNPWLDGARLPDNPAEPVLPTVGAKSPYYIVGGGDWDMRTIHIEGNACLDCHRIGMEIDQQFAANGFDVNSYMPAHAPGTMVDDYQQLLSCWINGPENTEGCEWIIAPAAQCSGGIVGSDYPYKSKSFNQGDVAGGGKGGGAAAPCYETCIAQGQSAPECKSICSGEGSNTSAQCYKACIAKGEDPTLCTNECAGGGSSDDNDACYDACVAKGESPQVCEAACG